Protein AF-A0A2K3D950-F1 (afdb_monomer_lite)

Structure (mmCIF, N/CA/C/O backbone):
data_AF-A0A2K3D950-F1
#
_entry.id   AF-A0A2K3D950-F1
#
loop_
_atom_site.group_PDB
_atom_site.id
_atom_site.type_symbol
_atom_site.label_atom_id
_atom_site.label_alt_id
_atom_site.label_comp_id
_atom_site.label_asym_id
_atom_site.label_entity_id
_atom_site.label_seq_id
_atom_site.pdbx_PDB_ins_code
_atom_site.Cartn_x
_atom_site.Cartn_y
_atom_site.Cartn_z
_atom_site.occupancy
_atom_site.B_iso_or_equiv
_atom_site.auth_seq_id
_atom_site.auth_comp_id
_atom_site.auth_asym_id
_atom_site.auth_atom_id
_atom_site.pdbx_PDB_model_num
ATOM 1 N N . MET A 1 1 ? -8.940 6.712 -30.976 1.00 58.56 1 MET A N 1
ATOM 2 C CA . MET A 1 1 ? -8.098 7.552 -31.846 1.00 58.56 1 MET A CA 1
ATOM 3 C C . MET A 1 1 ? -8.783 8.890 -32.026 1.00 58.56 1 MET A C 1
ATOM 5 O O . MET A 1 1 ? -8.251 9.859 -31.517 1.00 58.56 1 MET A O 1
ATOM 9 N N . ASP A 1 2 ? -10.013 8.919 -32.540 1.00 61.94 2 ASP A N 1
ATOM 10 C CA . ASP A 1 2 ? -10.749 10.163 -32.822 1.00 61.94 2 ASP A CA 1
ATOM 11 C C . ASP A 1 2 ? -10.913 11.102 -31.620 1.00 61.94 2 ASP A C 1
ATOM 13 O O . ASP A 1 2 ? -10.625 12.277 -31.752 1.00 61.94 2 ASP A O 1
ATOM 17 N N . THR A 1 3 ? -11.246 10.621 -30.416 1.00 59.28 3 THR A N 1
ATOM 18 C CA . THR A 1 3 ? -11.361 11.492 -29.221 1.00 59.28 3 THR A CA 1
ATOM 19 C C . THR A 1 3 ? -10.015 12.043 -28.730 1.00 59.28 3 THR A C 1
ATOM 21 O O . THR A 1 3 ? -9.936 13.169 -28.253 1.00 59.28 3 THR A O 1
ATOM 24 N N . PHE A 1 4 ? -8.940 11.260 -28.849 1.00 64.38 4 PHE A N 1
ATOM 25 C CA . PHE A 1 4 ? -7.590 11.685 -28.461 1.00 64.38 4 PHE A CA 1
ATOM 26 C C . PHE A 1 4 ? -6.998 12.644 -29.500 1.00 64.38 4 PHE A C 1
ATOM 28 O O . PHE A 1 4 ? -6.425 13.665 -29.136 1.00 64.38 4 PHE A O 1
ATOM 35 N N . MET A 1 5 ? -7.212 12.353 -30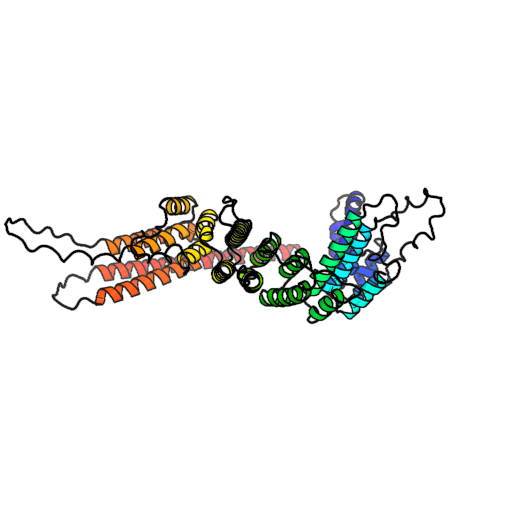.787 1.00 70.25 5 MET A N 1
ATOM 36 C CA . MET A 1 5 ? -6.892 13.247 -31.899 1.00 70.25 5 MET A CA 1
ATOM 37 C C . MET A 1 5 ? -7.690 14.542 -31.792 1.00 70.25 5 MET A C 1
ATOM 39 O O . MET A 1 5 ? -7.103 15.603 -31.912 1.00 70.25 5 MET A O 1
ATOM 43 N N . TYR A 1 6 ? -8.975 14.473 -31.440 1.00 66.25 6 TYR A N 1
ATOM 44 C CA . TYR A 1 6 ? -9.825 15.637 -31.209 1.00 66.25 6 TYR A CA 1
ATOM 45 C C . TYR A 1 6 ? -9.306 16.509 -30.060 1.00 66.25 6 TYR A C 1
ATOM 47 O O . TYR A 1 6 ? -9.201 17.719 -30.224 1.00 66.25 6 TYR A O 1
ATOM 55 N N . LEU A 1 7 ? -8.911 15.918 -28.924 1.00 61.75 7 LEU A N 1
ATOM 56 C CA . LEU A 1 7 ? -8.309 16.658 -27.805 1.00 61.75 7 LEU A CA 1
ATOM 57 C C . LEU A 1 7 ? -6.949 17.274 -28.178 1.00 61.75 7 LEU A C 1
ATOM 59 O O . LEU A 1 7 ? -6.689 18.428 -27.845 1.00 61.75 7 LEU A O 1
ATOM 63 N N . MET A 1 8 ? -6.109 16.548 -28.917 1.00 64.94 8 MET A N 1
ATOM 64 C CA . MET A 1 8 ? -4.832 17.057 -29.437 1.00 64.94 8 MET A CA 1
ATOM 65 C C . MET A 1 8 ? -5.033 18.206 -30.442 1.00 64.94 8 MET A C 1
ATOM 67 O O . MET A 1 8 ? -4.337 19.219 -30.384 1.00 64.94 8 MET A O 1
ATOM 71 N N . GLU A 1 9 ? -6.012 18.080 -31.334 1.00 63.81 9 GLU A N 1
ATOM 72 C CA . GLU A 1 9 ? -6.342 19.045 -32.387 1.00 63.81 9 GLU A CA 1
ATOM 73 C C . GLU A 1 9 ? -7.031 20.300 -31.820 1.00 63.81 9 GLU A C 1
ATOM 75 O O . GLU A 1 9 ? -6.752 21.420 -32.253 1.00 63.81 9 GLU A O 1
ATOM 80 N N . HIS A 1 10 ? -7.846 20.155 -30.769 1.00 57.47 10 HIS A N 1
ATOM 81 C CA . HIS A 1 10 ? -8.509 21.276 -30.093 1.00 57.47 10 HIS A CA 1
ATOM 82 C C . HIS A 1 10 ? -7.577 22.051 -29.156 1.00 57.47 10 HIS A C 1
ATOM 84 O O . HIS A 1 10 ? -7.682 23.276 -29.080 1.00 57.47 10 HIS A O 1
ATOM 90 N N . CYS A 1 11 ? -6.597 21.397 -28.524 1.00 54.28 11 CYS A N 1
ATOM 91 C CA . CYS A 1 11 ? -5.528 22.107 -27.815 1.00 54.28 11 CYS A CA 1
ATOM 92 C C . CYS A 1 11 ? -4.655 22.936 -28.780 1.00 54.28 11 CYS A C 1
ATOM 94 O O . CYS A 1 11 ? -4.234 24.040 -28.429 1.00 54.28 11 CYS A O 1
ATOM 96 N N . CYS A 1 12 ? -4.451 22.462 -30.016 1.00 49.84 12 CYS A N 1
ATOM 97 C CA . CYS A 1 12 ? -3.700 23.179 -31.055 1.00 49.84 12 CYS A CA 1
ATOM 98 C C . CYS A 1 12 ? -4.473 24.348 -31.695 1.00 49.84 12 CYS A C 1
ATOM 100 O O . CYS A 1 12 ? -3.856 25.285 -32.201 1.00 49.84 12 CYS A O 1
ATOM 102 N N . SER A 1 13 ? -5.807 24.328 -31.657 1.00 51.47 13 SER A N 1
ATOM 103 C CA . SER A 1 13 ? -6.658 25.314 -32.344 1.00 51.47 13 SER A CA 1
ATOM 104 C C . SER A 1 13 ? -6.892 26.614 -31.556 1.00 51.47 13 SER A C 1
ATOM 106 O O . SER A 1 13 ? -7.509 27.544 -32.069 1.00 51.47 13 SER A O 1
ATOM 108 N N . SER A 1 14 ? -6.369 26.730 -30.330 1.00 50.69 14 SER A N 1
ATOM 109 C CA . SER A 1 14 ? -6.598 27.882 -29.437 1.00 50.69 14 SER A CA 1
ATOM 110 C C . SER A 1 14 ? -5.775 29.151 -29.757 1.00 50.69 14 SER A C 1
ATOM 112 O O . SER A 1 14 ? -5.752 30.097 -28.973 1.00 50.69 14 SER A O 1
ATOM 114 N N . GLY A 1 15 ? -5.128 29.229 -30.927 1.00 44.72 15 GLY A N 1
ATOM 115 C CA . GLY A 1 15 ? -4.642 30.489 -31.518 1.00 44.72 15 GLY A CA 1
ATOM 116 C C . GLY A 1 15 ? -3.422 31.160 -30.865 1.00 44.72 15 GLY A C 1
ATOM 117 O O . GLY A 1 15 ? -2.927 32.156 -31.393 1.00 44.72 15 GLY A O 1
ATOM 118 N N . ALA A 1 16 ? -2.877 30.630 -29.768 1.00 45.91 16 ALA A N 1
ATOM 119 C CA . ALA A 1 16 ? -1.610 31.096 -29.207 1.00 45.91 16 ALA A CA 1
ATOM 120 C C . ALA A 1 16 ? -0.427 30.442 -29.951 1.00 45.91 16 ALA A C 1
ATOM 122 O O . ALA A 1 16 ? -0.348 29.224 -30.076 1.00 45.91 16 ALA A O 1
ATOM 123 N N . GLY A 1 17 ? 0.488 31.256 -30.484 1.00 43.44 17 GLY A N 1
ATOM 124 C CA . GLY A 1 17 ? 1.532 30.858 -31.438 1.00 43.44 17 GLY A CA 1
ATOM 125 C C . GLY A 1 17 ? 2.252 29.522 -31.167 1.00 43.44 17 GLY A C 1
ATOM 126 O O . GLY A 1 17 ? 2.895 29.322 -30.135 1.00 43.44 17 GLY A O 1
ATOM 127 N N . SER A 1 18 ? 2.236 28.660 -32.190 1.00 52.59 18 SER A N 1
ATOM 128 C CA . SER A 1 18 ? 2.727 27.271 -32.293 1.00 52.59 18 SER A CA 1
ATOM 129 C C . SER A 1 18 ? 4.187 26.979 -31.883 1.00 52.59 18 SER A C 1
ATOM 131 O O . SER A 1 18 ? 4.637 25.850 -32.039 1.00 52.59 18 SER A O 1
ATOM 133 N N . LYS A 1 19 ? 4.968 27.933 -31.368 1.00 48.06 19 LYS A N 1
ATOM 134 C CA . LYS A 1 19 ? 6.305 27.655 -30.795 1.00 48.06 19 LYS A CA 1
ATOM 135 C C . LYS A 1 19 ? 6.357 27.805 -29.274 1.00 48.06 19 LYS A C 1
ATOM 137 O O . LYS A 1 19 ? 7.198 27.175 -28.645 1.00 48.06 19 LYS A O 1
ATOM 142 N N . ALA A 1 20 ? 5.444 28.571 -28.675 1.00 50.56 20 ALA A N 1
ATOM 143 C CA . ALA A 1 20 ? 5.389 28.757 -27.225 1.00 50.56 20 ALA A CA 1
ATOM 144 C C . ALA A 1 20 ? 4.599 27.645 -26.511 1.00 50.56 20 ALA A C 1
ATOM 146 O O . ALA A 1 20 ? 4.910 27.330 -25.365 1.00 50.56 20 ALA A O 1
ATOM 147 N N . CYS A 1 21 ? 3.632 27.010 -27.188 1.00 50.44 21 CYS A N 1
ATOM 148 C CA . CYS A 1 21 ? 2.902 25.866 -26.635 1.00 50.44 21 CYS A CA 1
ATOM 149 C C . CYS A 1 21 ? 3.813 24.639 -26.499 1.00 50.44 21 CYS A C 1
ATOM 151 O O . CYS A 1 21 ? 3.933 24.106 -25.407 1.00 50.44 21 CYS A O 1
ATOM 153 N N . TRP A 1 22 ? 4.562 24.260 -27.539 1.00 49.19 22 TRP A N 1
ATOM 154 C CA . TRP A 1 22 ? 5.401 23.051 -27.492 1.00 49.19 22 TRP A CA 1
ATOM 155 C C . TRP A 1 22 ? 6.628 23.164 -26.572 1.00 49.19 22 TRP A C 1
ATOM 157 O O . TRP A 1 22 ? 7.116 22.153 -26.079 1.00 49.19 22 TRP A O 1
ATOM 167 N N . GLY A 1 23 ? 7.095 24.382 -26.268 1.00 48.69 23 GLY A N 1
ATOM 168 C CA . GLY A 1 23 ? 8.215 24.607 -25.342 1.00 48.69 23 GLY A CA 1
ATOM 169 C C . GLY A 1 23 ? 7.919 24.233 -23.883 1.00 48.69 23 GLY A C 1
ATOM 170 O O . GLY A 1 23 ? 8.854 24.034 -23.115 1.00 48.69 23 GLY A O 1
ATOM 171 N N . ARG A 1 24 ? 6.636 24.105 -23.508 1.00 50.19 24 ARG A N 1
ATOM 172 C CA . ARG A 1 24 ? 6.189 23.597 -22.197 1.00 50.19 24 ARG A CA 1
ATOM 173 C C . ARG A 1 24 ? 5.717 22.132 -22.241 1.00 50.19 24 ARG A C 1
ATOM 175 O O . ARG A 1 24 ? 5.568 21.525 -21.194 1.00 50.19 24 ARG A O 1
ATOM 182 N N . VAL A 1 25 ? 5.555 21.567 -23.442 1.00 52.38 25 VAL A N 1
ATOM 183 C CA . VAL A 1 25 ? 4.972 20.234 -23.716 1.00 52.38 25 VAL A CA 1
ATOM 184 C C . VAL A 1 25 ? 6.035 19.121 -23.729 1.00 52.38 25 VAL A C 1
ATOM 186 O O . VAL A 1 25 ? 5.706 17.938 -23.765 1.00 52.38 25 VAL A O 1
ATOM 189 N N . GLY A 1 26 ? 7.323 19.467 -23.621 1.00 57.12 26 GLY A N 1
ATOM 190 C CA . GLY A 1 26 ? 8.401 18.477 -23.505 1.00 57.12 26 GLY A CA 1
ATOM 191 C C . GLY A 1 26 ? 8.211 17.487 -22.343 1.00 57.12 26 GLY A C 1
ATOM 192 O O . GLY A 1 26 ? 8.592 16.327 -22.476 1.00 57.12 26 GLY A O 1
ATOM 193 N N . GLU A 1 27 ? 7.567 17.906 -21.247 1.00 61.66 27 GLU A N 1
ATOM 194 C CA . GLU A 1 27 ? 7.189 17.019 -20.131 1.00 61.66 27 GLU A CA 1
ATOM 195 C C . GLU A 1 27 ? 5.823 16.331 -20.342 1.00 61.66 27 GLU A C 1
ATOM 197 O O . GLU A 1 27 ? 5.614 15.209 -19.876 1.00 61.66 27 GLU A O 1
ATOM 202 N N . ASP A 1 28 ? 4.917 16.936 -21.115 1.00 73.25 28 ASP A N 1
ATOM 203 C CA . ASP A 1 28 ? 3.543 16.449 -21.311 1.00 73.25 28 ASP A CA 1
ATOM 204 C C . ASP A 1 28 ? 3.463 15.210 -22.225 1.00 73.25 28 ASP A C 1
ATOM 206 O O . ASP A 1 28 ? 2.540 14.397 -22.112 1.00 73.25 28 ASP A O 1
ATOM 210 N N . HIS A 1 29 ? 4.443 15.004 -23.113 1.00 82.56 29 HIS A N 1
ATOM 211 C CA . HIS A 1 29 ? 4.495 13.813 -23.974 1.00 82.56 29 HIS A CA 1
ATOM 212 C C . HIS A 1 29 ? 4.678 12.511 -23.188 1.00 82.56 29 HIS A C 1
ATOM 214 O O . HIS A 1 29 ? 4.088 11.485 -23.543 1.00 82.56 29 HIS A O 1
ATOM 220 N N . LEU A 1 30 ? 5.450 12.558 -22.097 1.00 86.19 30 LEU A N 1
ATOM 221 C CA . LEU A 1 30 ? 5.623 11.417 -21.199 1.00 86.19 30 LEU A CA 1
ATOM 222 C C . LEU A 1 30 ? 4.293 11.060 -20.530 1.00 86.19 30 LEU A C 1
ATOM 224 O O . LEU A 1 30 ? 3.912 9.889 -20.511 1.00 86.19 30 LEU A O 1
ATOM 228 N N . GLY A 1 31 ? 3.543 12.076 -20.090 1.00 90.00 31 GLY A N 1
ATOM 229 C CA . GLY A 1 31 ? 2.202 11.907 -19.533 1.00 90.00 31 GLY A CA 1
ATOM 230 C C . GLY A 1 31 ? 1.220 11.279 -20.526 1.00 90.00 31 GLY A C 1
ATOM 231 O O . GLY A 1 31 ? 0.463 10.384 -20.155 1.00 90.00 31 GLY A O 1
ATOM 232 N N . ALA A 1 32 ? 1.268 11.670 -21.804 1.00 91.38 32 ALA A N 1
ATOM 233 C CA . ALA A 1 32 ? 0.411 11.088 -22.840 1.00 91.38 32 ALA A CA 1
ATOM 234 C C . ALA A 1 32 ? 0.706 9.597 -23.089 1.00 91.38 32 ALA A C 1
ATOM 236 O O . ALA A 1 32 ? -0.226 8.799 -23.229 1.00 91.38 32 ALA A O 1
ATOM 237 N N . LEU A 1 33 ? 1.986 9.201 -23.120 1.00 93.44 33 LEU A N 1
ATOM 238 C CA . LEU A 1 33 ? 2.370 7.795 -23.282 1.00 93.44 33 LEU A CA 1
ATOM 239 C C . LEU A 1 33 ? 1.993 6.960 -22.051 1.00 93.44 33 LEU A C 1
ATOM 241 O O . LEU A 1 33 ? 1.511 5.838 -22.207 1.00 93.44 33 LEU A O 1
ATOM 245 N N . GLU A 1 34 ? 2.175 7.507 -20.847 1.00 94.25 34 GLU A N 1
ATOM 246 C CA . GLU A 1 34 ? 1.743 6.885 -19.592 1.00 94.25 34 GLU A CA 1
ATOM 247 C C . GLU A 1 34 ? 0.226 6.678 -19.551 1.00 94.25 34 GLU A C 1
ATOM 249 O O . GLU A 1 34 ? -0.217 5.560 -19.300 1.00 94.25 34 GLU A O 1
ATOM 254 N N . ALA A 1 35 ? -0.565 7.702 -19.885 1.00 93.56 35 ALA A N 1
ATOM 255 C CA . ALA A 1 35 ? -2.024 7.616 -19.921 1.00 93.56 35 ALA A CA 1
ATOM 256 C C . ALA A 1 35 ? -2.524 6.620 -20.983 1.00 93.56 35 ALA A C 1
ATOM 258 O O . ALA A 1 35 ? -3.438 5.834 -20.735 1.00 93.56 35 ALA A O 1
ATOM 259 N N . ALA A 1 36 ? -1.905 6.592 -22.168 1.00 94.94 36 ALA A N 1
ATOM 260 C CA . ALA A 1 36 ? -2.229 5.593 -23.186 1.00 94.94 36 ALA A CA 1
ATOM 261 C C . ALA A 1 36 ? -1.928 4.166 -22.695 1.00 94.94 36 ALA A C 1
ATOM 263 O O . ALA A 1 36 ? -2.723 3.248 -22.920 1.00 94.94 36 ALA A O 1
ATOM 264 N N . ALA A 1 37 ? -0.805 3.989 -21.994 1.00 96.44 37 ALA A N 1
ATOM 265 C CA . ALA A 1 37 ? -0.401 2.710 -21.429 1.00 96.44 37 ALA A CA 1
ATOM 266 C C . ALA A 1 37 ? -1.303 2.262 -20.270 1.00 96.44 37 ALA A C 1
ATOM 268 O O . ALA A 1 37 ? -1.647 1.085 -20.186 1.00 96.44 37 ALA A O 1
ATOM 269 N N . GLU A 1 38 ? -1.742 3.195 -19.428 1.00 95.62 38 GLU A N 1
ATOM 270 C CA . GLU A 1 38 ? -2.711 2.985 -18.349 1.00 95.62 38 GLU A CA 1
ATOM 271 C C . GLU A 1 38 ? -4.049 2.431 -18.859 1.00 95.62 38 GLU A C 1
ATOM 273 O O . GLU A 1 38 ? -4.620 1.519 -18.262 1.00 95.62 38 GLU A O 1
ATOM 278 N N . VAL A 1 39 ? -4.518 2.919 -20.010 1.00 96.56 39 VAL A N 1
ATOM 279 C CA . VAL A 1 39 ? -5.769 2.464 -20.645 1.00 96.56 39 VAL A CA 1
ATOM 280 C C . VAL A 1 39 ? -5.548 1.235 -21.550 1.00 96.56 39 VAL A C 1
ATOM 282 O O . VAL A 1 39 ? -6.500 0.680 -22.095 1.00 96.56 39 VAL A O 1
ATOM 285 N N . GLY A 1 40 ? -4.306 0.771 -21.720 1.00 96.62 40 GLY A N 1
ATOM 286 C CA . GLY A 1 40 ? -3.993 -0.405 -22.540 1.00 96.62 40 GLY A CA 1
ATOM 287 C C . GLY A 1 40 ? -4.042 -0.146 -24.053 1.00 96.62 40 GLY A C 1
ATOM 288 O O . GLY A 1 40 ? -4.213 -1.077 -24.841 1.00 96.62 40 GLY A O 1
ATOM 289 N N . ARG A 1 41 ? -3.908 1.112 -24.494 1.00 97.19 41 ARG A N 1
ATOM 290 C CA . ARG A 1 41 ? -4.003 1.519 -25.909 1.00 97.19 41 ARG A CA 1
ATOM 291 C C . ARG A 1 41 ? -2.670 1.362 -26.641 1.00 97.19 41 ARG A C 1
ATOM 293 O O . ARG A 1 41 ? -1.972 2.337 -26.914 1.00 97.19 41 ARG A O 1
ATOM 300 N N . GLN A 1 42 ? -2.330 0.122 -26.994 1.00 97.12 42 GLN A N 1
ATOM 301 C CA . GLN A 1 42 ? -1.093 -0.200 -27.719 1.00 97.12 42 GLN A CA 1
ATOM 302 C C . GLN A 1 42 ? -0.936 0.580 -29.036 1.00 97.12 42 GLN A C 1
ATOM 304 O O . GLN A 1 42 ? 0.172 0.988 -29.374 1.00 97.12 42 GLN A O 1
ATOM 309 N N . ASP A 1 43 ? -2.030 0.801 -29.765 1.00 95.94 43 ASP A N 1
ATOM 310 C CA . ASP A 1 43 ? -2.074 1.581 -31.006 1.00 95.94 43 ASP A CA 1
ATOM 311 C C . ASP A 1 43 ? -1.587 3.022 -30.799 1.00 95.94 43 ASP A C 1
ATOM 313 O O . ASP A 1 43 ? -0.747 3.521 -31.550 1.00 95.94 43 ASP A O 1
ATOM 317 N N . VAL A 1 44 ? -2.062 3.663 -29.730 1.00 94.62 44 VAL A N 1
ATOM 318 C CA . VAL A 1 44 ? -1.664 5.023 -29.356 1.00 94.62 44 VAL A CA 1
ATOM 319 C C . VAL A 1 44 ? -0.216 5.039 -28.869 1.00 94.62 44 VAL A C 1
ATOM 321 O O . VAL A 1 44 ? 0.557 5.880 -29.317 1.00 94.62 44 VAL A O 1
ATOM 324 N N . CYS A 1 45 ? 0.200 4.079 -28.034 1.00 95.38 45 CYS A N 1
ATOM 325 C CA . CYS A 1 45 ? 1.599 3.970 -27.605 1.00 95.38 45 CYS A CA 1
ATOM 326 C C . CYS A 1 45 ? 2.563 3.783 -28.789 1.00 95.38 45 CYS A C 1
ATOM 328 O O . CYS A 1 45 ? 3.631 4.389 -28.810 1.00 95.38 45 CYS A O 1
ATOM 330 N N . ALA A 1 46 ? 2.193 2.971 -29.785 1.00 95.19 46 ALA A N 1
ATOM 331 C CA . ALA A 1 46 ? 2.973 2.773 -31.007 1.00 95.19 46 ALA A CA 1
ATOM 332 C C . ALA A 1 46 ? 3.105 4.055 -31.822 1.00 95.19 46 ALA A C 1
ATOM 334 O O . ALA A 1 46 ? 4.208 4.387 -32.258 1.00 95.19 46 ALA A O 1
ATOM 335 N N . TRP A 1 47 ? 2.008 4.794 -31.981 1.00 94.06 47 TRP A N 1
ATOM 336 C CA . TRP A 1 47 ? 2.040 6.086 -32.651 1.00 94.06 47 TRP A CA 1
ATOM 337 C C . TRP A 1 47 ? 2.923 7.091 -31.896 1.00 94.06 47 TRP A C 1
ATOM 339 O O . TRP A 1 47 ? 3.801 7.699 -32.507 1.00 94.06 47 TRP A O 1
ATOM 349 N N . LEU A 1 48 ? 2.766 7.208 -30.573 1.00 93.38 48 LEU A N 1
ATOM 350 C CA . LEU A 1 48 ? 3.549 8.123 -29.735 1.00 93.38 48 LEU A CA 1
ATOM 351 C C . LEU A 1 48 ? 5.048 7.802 -29.782 1.00 93.38 48 LEU A C 1
ATOM 353 O O . LEU A 1 48 ? 5.853 8.700 -30.006 1.00 93.38 48 LEU A O 1
ATOM 357 N N . LEU A 1 49 ? 5.432 6.529 -29.656 1.00 93.38 49 LEU A N 1
ATOM 358 C CA . LEU A 1 49 ? 6.838 6.112 -29.728 1.00 93.38 49 LEU A CA 1
ATOM 359 C C . LEU A 1 49 ? 7.465 6.350 -31.107 1.00 93.38 49 LEU A C 1
ATOM 361 O O . LEU A 1 49 ? 8.669 6.583 -31.195 1.00 93.38 49 LEU A O 1
ATOM 365 N N . ALA A 1 50 ? 6.669 6.306 -32.178 1.00 93.44 50 ALA A N 1
ATOM 366 C CA . ALA A 1 50 ? 7.143 6.601 -33.525 1.00 93.44 50 ALA A CA 1
ATOM 367 C C . ALA A 1 50 ? 7.350 8.107 -33.781 1.00 93.44 50 ALA A C 1
ATOM 369 O O . ALA A 1 50 ? 8.188 8.455 -34.610 1.00 93.44 50 ALA A O 1
ATOM 370 N N . HIS A 1 51 ? 6.616 8.989 -33.089 1.00 90.62 51 HIS A N 1
ATOM 371 C CA . HIS A 1 51 ? 6.566 10.422 -33.419 1.00 90.62 51 HIS A CA 1
ATOM 372 C C . HIS A 1 51 ? 7.142 11.358 -32.343 1.00 90.62 51 HIS A C 1
ATOM 374 O O . HIS A 1 51 ? 7.676 12.405 -32.696 1.00 90.62 51 HIS A O 1
ATOM 380 N N . LEU A 1 52 ? 7.049 11.017 -31.053 1.00 77.69 52 LEU A N 1
ATOM 381 C CA . LEU A 1 52 ? 7.250 11.961 -29.936 1.00 77.69 52 LEU A CA 1
ATOM 382 C C . LEU A 1 52 ? 8.446 11.640 -29.024 1.00 77.69 52 LEU A C 1
ATOM 384 O O . LEU A 1 52 ? 8.552 12.185 -27.932 1.00 77.69 52 LEU A O 1
ATOM 388 N N . TRP A 1 53 ? 9.382 10.844 -29.547 1.00 71.56 53 TRP A N 1
ATOM 389 C CA . TRP A 1 53 ? 10.697 10.520 -28.977 1.00 71.56 53 TRP A CA 1
ATOM 390 C C . TRP A 1 53 ? 10.663 9.612 -27.742 1.00 71.56 53 TRP A C 1
ATOM 392 O O . TRP A 1 53 ? 9.843 9.760 -26.847 1.00 71.56 53 TRP A O 1
ATOM 402 N N . GLY A 1 54 ? 11.646 8.706 -27.699 1.00 83.50 54 GLY A N 1
ATOM 403 C CA . GLY A 1 54 ? 12.111 8.001 -26.506 1.00 83.50 54 GLY A CA 1
ATOM 404 C C . GLY A 1 54 ? 11.139 7.002 -25.878 1.00 83.50 54 GLY A C 1
ATOM 405 O O . GLY A 1 54 ? 10.068 7.333 -25.389 1.00 83.50 54 GLY A O 1
ATOM 406 N N . TRP A 1 55 ? 11.568 5.750 -25.777 1.00 89.12 55 TRP A N 1
ATOM 407 C CA . TRP A 1 55 ? 10.948 4.824 -24.835 1.00 89.12 55 TRP A CA 1
ATOM 408 C C . TRP A 1 55 ? 11.073 5.345 -23.394 1.00 89.12 55 TRP A C 1
ATOM 410 O O . TRP A 1 55 ? 12.132 5.850 -23.016 1.00 89.12 55 TRP A O 1
ATOM 420 N N . HIS A 1 56 ? 10.031 5.167 -22.576 1.00 89.81 56 HIS A N 1
ATOM 421 C CA . HIS A 1 56 ? 10.028 5.602 -21.180 1.00 89.81 56 HIS A CA 1
ATOM 422 C C . HIS A 1 56 ? 9.539 4.507 -20.225 1.00 89.81 56 HIS A C 1
ATOM 424 O O . HIS A 1 56 ? 8.503 3.875 -20.445 1.00 89.81 56 HIS A O 1
ATOM 430 N N . LEU A 1 57 ? 10.262 4.323 -19.117 1.00 91.81 57 LEU A N 1
ATOM 431 C CA . LEU A 1 57 ? 9.993 3.264 -18.142 1.00 91.81 57 LEU A CA 1
ATOM 432 C C . LEU A 1 57 ? 8.641 3.437 -17.436 1.00 91.81 57 LEU A C 1
ATOM 434 O O . LEU A 1 57 ? 7.962 2.449 -17.155 1.00 91.81 57 LEU A O 1
ATOM 438 N N . ARG A 1 58 ? 8.210 4.679 -17.178 1.00 93.38 58 ARG A N 1
ATOM 439 C CA . ARG A 1 58 ? 6.930 4.918 -16.495 1.00 93.38 58 ARG A CA 1
ATOM 440 C C . ARG A 1 58 ? 5.722 4.475 -17.314 1.00 93.38 58 ARG A C 1
ATOM 442 O O . ARG A 1 58 ? 4.739 4.061 -16.714 1.00 93.38 58 ARG A O 1
ATOM 449 N N . ALA A 1 59 ? 5.800 4.476 -18.647 1.00 94.94 59 ALA A N 1
ATOM 450 C CA . ALA A 1 59 ? 4.730 3.936 -19.485 1.00 94.94 59 ALA A CA 1
ATOM 451 C C . ALA A 1 59 ? 4.600 2.415 -19.310 1.00 94.94 59 ALA A C 1
ATOM 453 O O . ALA A 1 59 ? 3.498 1.898 -19.142 1.00 94.94 59 ALA A O 1
ATOM 454 N N . ALA A 1 60 ? 5.730 1.699 -19.251 1.00 96.06 60 ALA A N 1
ATOM 455 C CA . ALA A 1 60 ? 5.736 0.275 -18.919 1.00 96.06 60 ALA A CA 1
ATOM 456 C C . ALA A 1 60 ? 5.174 0.036 -17.506 1.00 96.06 60 ALA A C 1
ATOM 458 O O . ALA A 1 60 ? 4.331 -0.838 -17.319 1.00 96.06 60 ALA A O 1
ATOM 459 N N . ALA A 1 61 ? 5.556 0.864 -16.528 1.00 95.62 61 ALA A N 1
ATOM 460 C CA . ALA A 1 61 ? 4.998 0.804 -15.179 1.00 95.62 61 ALA A CA 1
ATOM 461 C C . ALA A 1 61 ? 3.482 1.098 -15.154 1.00 95.62 61 ALA A C 1
ATOM 463 O O . ALA A 1 61 ? 2.740 0.425 -14.445 1.00 95.62 61 ALA A O 1
ATOM 464 N N . ALA A 1 62 ? 2.988 2.056 -15.940 1.00 95.38 62 ALA A N 1
ATOM 465 C CA . ALA A 1 62 ? 1.563 2.367 -16.039 1.00 95.38 62 ALA A CA 1
ATOM 466 C C . ALA A 1 62 ? 0.763 1.188 -16.614 1.00 95.38 62 ALA A C 1
ATOM 468 O O . ALA A 1 62 ? -0.227 0.781 -16.002 1.00 95.38 62 ALA A O 1
ATOM 469 N N . ALA A 1 63 ? 1.242 0.580 -17.707 1.00 97.19 63 ALA A N 1
ATOM 470 C CA . ALA A 1 63 ? 0.666 -0.647 -18.260 1.00 97.19 63 ALA A CA 1
ATOM 471 C C . ALA A 1 63 ? 0.662 -1.786 -17.228 1.00 97.19 63 ALA A C 1
ATOM 473 O O . ALA A 1 63 ? -0.361 -2.440 -17.025 1.00 97.19 63 ALA A O 1
ATOM 474 N N . ALA A 1 64 ? 1.784 -1.987 -16.529 1.00 96.94 64 ALA A N 1
ATOM 475 C CA . ALA A 1 64 ? 1.930 -3.029 -15.520 1.00 96.94 64 ALA A CA 1
ATOM 476 C C . ALA A 1 64 ? 0.972 -2.847 -14.333 1.00 96.94 64 ALA A C 1
ATOM 478 O O . ALA A 1 64 ? 0.315 -3.808 -13.938 1.00 96.94 64 ALA A O 1
ATOM 479 N N . ARG A 1 65 ? 0.838 -1.620 -13.797 1.00 95.56 65 ARG A N 1
ATOM 480 C CA . ARG A 1 65 ? -0.076 -1.302 -12.679 1.00 95.56 65 ARG A CA 1
ATOM 481 C C . ARG A 1 65 ? -1.530 -1.643 -12.992 1.00 95.56 65 ARG A C 1
ATOM 483 O O . ARG A 1 65 ? -2.265 -2.021 -12.082 1.00 95.56 65 ARG A O 1
ATOM 490 N N . HIS A 1 66 ? -1.920 -1.518 -14.257 1.00 95.50 66 HIS A N 1
ATOM 491 C CA . HIS A 1 66 ? -3.284 -1.745 -14.731 1.00 95.50 66 HIS A CA 1
ATOM 492 C C . HIS A 1 66 ? -3.488 -3.144 -15.326 1.00 95.50 66 HIS A C 1
ATOM 494 O O . HIS A 1 66 ? -4.560 -3.441 -15.843 1.00 95.50 66 HIS A O 1
ATOM 500 N N . GLY A 1 67 ? -2.484 -4.022 -15.216 1.00 95.69 67 GLY A N 1
ATOM 501 C CA . GLY A 1 67 ? -2.576 -5.414 -15.652 1.00 95.69 67 GLY A CA 1
ATOM 502 C C . GLY A 1 67 ? -2.529 -5.611 -17.167 1.00 95.69 67 GLY A C 1
ATOM 503 O O . GLY A 1 67 ? -2.861 -6.693 -17.651 1.00 95.69 67 GLY A O 1
ATOM 504 N N . HIS A 1 68 ? -2.080 -4.614 -17.935 1.00 97.06 68 HIS A N 1
ATOM 505 C CA . HIS A 1 68 ? -1.925 -4.713 -19.391 1.00 97.06 68 HIS A CA 1
ATOM 506 C C . HIS A 1 68 ? -0.633 -5.453 -19.761 1.00 97.06 68 HIS A C 1
ATOM 508 O O . HIS A 1 68 ? 0.271 -4.887 -20.375 1.00 97.06 68 HIS A O 1
ATOM 514 N N . VAL A 1 69 ? -0.529 -6.733 -19.385 1.00 96.12 69 VAL A N 1
ATOM 515 C CA . VAL A 1 69 ? 0.689 -7.561 -19.530 1.00 96.12 69 VAL A CA 1
ATOM 516 C C . VAL A 1 69 ? 1.200 -7.612 -20.975 1.00 96.12 69 VAL A C 1
ATOM 518 O O . VAL A 1 69 ? 2.395 -7.457 -21.220 1.00 96.12 69 VAL A O 1
ATOM 521 N N . GLY A 1 70 ? 0.303 -7.768 -21.955 1.00 96.62 70 GLY A N 1
ATOM 522 C CA . GLY A 1 70 ? 0.684 -7.781 -23.373 1.00 96.62 70 GLY A CA 1
ATOM 523 C C . GLY A 1 70 ? 1.322 -6.463 -23.823 1.00 96.62 70 GLY A C 1
ATOM 524 O O . GLY A 1 70 ? 2.349 -6.469 -24.504 1.00 96.62 70 GLY A O 1
ATOM 525 N N . LEU A 1 71 ? 0.764 -5.332 -23.375 1.00 96.81 71 LEU A N 1
ATOM 526 C CA . LEU A 1 71 ? 1.314 -4.007 -23.654 1.00 96.81 71 LEU A CA 1
ATOM 527 C C . LEU A 1 71 ? 2.635 -3.775 -22.914 1.00 96.81 71 LEU A C 1
ATOM 529 O O . LEU A 1 71 ? 3.568 -3.238 -23.504 1.00 96.81 71 LEU A O 1
ATOM 533 N N . LEU A 1 72 ? 2.746 -4.218 -21.659 1.00 97.06 72 LEU A N 1
ATOM 534 C CA . LEU A 1 72 ? 3.997 -4.199 -20.901 1.00 97.06 72 LEU A CA 1
ATOM 535 C C . LEU A 1 72 ? 5.108 -4.936 -21.661 1.00 97.06 72 LEU A C 1
ATOM 537 O O . LEU A 1 72 ? 6.177 -4.371 -21.875 1.00 97.06 72 LEU A O 1
ATOM 541 N N . HIS A 1 73 ? 4.859 -6.169 -22.110 1.00 96.31 73 HIS A N 1
ATOM 542 C CA . HIS A 1 73 ? 5.844 -6.949 -22.864 1.00 96.31 73 HIS A CA 1
ATOM 543 C C . HIS A 1 73 ? 6.230 -6.258 -24.172 1.00 96.31 73 HIS A C 1
ATOM 545 O O . HIS A 1 73 ? 7.416 -6.153 -24.485 1.00 96.31 73 HIS A O 1
ATOM 551 N N . TRP A 1 74 ? 5.246 -5.738 -24.908 1.00 96.81 74 TRP A N 1
ATOM 552 C CA . TRP A 1 74 ? 5.494 -4.982 -26.132 1.00 96.81 74 TRP A CA 1
ATOM 553 C C . TRP A 1 74 ? 6.340 -3.724 -25.870 1.00 96.81 74 TRP A C 1
ATOM 555 O O . TRP A 1 74 ? 7.287 -3.461 -26.611 1.00 96.81 74 TRP A O 1
ATOM 565 N N . LEU A 1 75 ? 6.068 -2.982 -24.790 1.00 95.75 75 LEU A N 1
ATOM 566 C CA . LEU A 1 75 ? 6.867 -1.825 -24.385 1.00 95.75 75 LEU A CA 1
ATOM 567 C C . LEU A 1 75 ? 8.293 -2.242 -24.012 1.00 95.75 75 LEU A C 1
ATOM 569 O O . LEU A 1 75 ? 9.238 -1.616 -24.479 1.00 95.75 75 LEU A O 1
ATOM 573 N N . LEU A 1 76 ? 8.482 -3.300 -23.220 1.00 93.94 76 LEU A N 1
ATOM 574 C CA . LEU A 1 76 ? 9.814 -3.776 -22.827 1.00 93.94 76 LEU A CA 1
ATOM 575 C C . LEU A 1 76 ? 10.646 -4.250 -24.029 1.00 93.94 76 LEU A C 1
ATOM 577 O O . LEU A 1 76 ? 11.844 -3.994 -24.069 1.00 93.94 76 LEU A O 1
ATOM 581 N N . GLN A 1 77 ? 10.025 -4.857 -25.045 1.00 94.50 77 GLN A N 1
ATOM 582 C CA . GLN A 1 77 ? 10.697 -5.228 -26.302 1.00 94.50 77 GLN A CA 1
ATOM 583 C C . GLN A 1 77 ? 11.145 -4.015 -27.129 1.00 94.50 77 GLN A C 1
ATOM 585 O O . GLN A 1 77 ? 12.085 -4.111 -27.915 1.00 94.50 77 GLN A O 1
ATOM 590 N N . ARG A 1 78 ? 10.463 -2.875 -26.977 1.00 94.69 78 ARG A N 1
ATOM 591 C CA . ARG A 1 78 ? 10.796 -1.605 -27.641 1.00 94.69 78 ARG A CA 1
ATOM 592 C C . ARG A 1 78 ? 11.803 -0.770 -26.855 1.00 94.69 78 ARG A C 1
ATOM 594 O O . ARG A 1 78 ? 12.192 0.295 -27.335 1.00 94.69 78 ARG A O 1
ATOM 601 N N . ARG A 1 79 ? 12.217 -1.225 -25.668 1.00 92.62 79 ARG A N 1
ATOM 602 C CA . ARG A 1 79 ? 13.248 -0.560 -24.876 1.00 92.62 79 ARG A CA 1
ATOM 603 C C . ARG A 1 79 ? 14.535 -0.499 -25.707 1.00 92.62 79 ARG A C 1
ATOM 605 O O . ARG A 1 79 ? 15.024 -1.553 -26.118 1.00 92.62 79 ARG A O 1
ATOM 612 N N . PRO A 1 80 ? 15.096 0.695 -25.968 1.00 88.88 80 PRO A N 1
ATOM 613 C CA . PRO A 1 80 ? 16.393 0.785 -26.613 1.00 88.88 80 PRO A CA 1
ATOM 614 C C . PRO A 1 80 ? 17.410 0.043 -25.737 1.00 88.88 80 PRO A C 1
ATOM 616 O O . PRO A 1 80 ? 17.329 0.156 -24.507 1.00 88.88 80 PRO A O 1
ATOM 619 N N . PRO A 1 81 ? 18.341 -0.730 -26.329 1.00 83.31 81 PRO A N 1
ATOM 620 C CA . PRO A 1 81 ? 19.396 -1.358 -25.552 1.00 83.31 81 PRO A CA 1
ATOM 621 C C . PRO A 1 81 ? 20.082 -0.261 -24.740 1.00 83.31 81 PRO A C 1
ATOM 623 O O . PRO A 1 81 ? 20.467 0.776 -25.284 1.00 83.31 81 PRO A O 1
ATOM 626 N N . GLY A 1 82 ? 20.154 -0.459 -23.421 1.00 75.69 82 GLY A N 1
ATOM 627 C CA . GLY A 1 82 ? 20.890 0.466 -22.570 1.00 75.69 82 GLY A CA 1
ATOM 628 C C . GLY A 1 82 ? 22.323 0.597 -23.094 1.00 75.69 82 GLY A C 1
ATOM 629 O O . GLY A 1 82 ? 22.827 -0.359 -23.696 1.00 75.69 82 GLY A O 1
ATOM 630 N N . PRO A 1 83 ? 22.984 1.752 -22.895 1.00 73.50 83 PRO A N 1
ATOM 631 C CA . PRO A 1 83 ? 24.393 1.864 -23.237 1.00 73.50 83 PRO A CA 1
ATOM 632 C 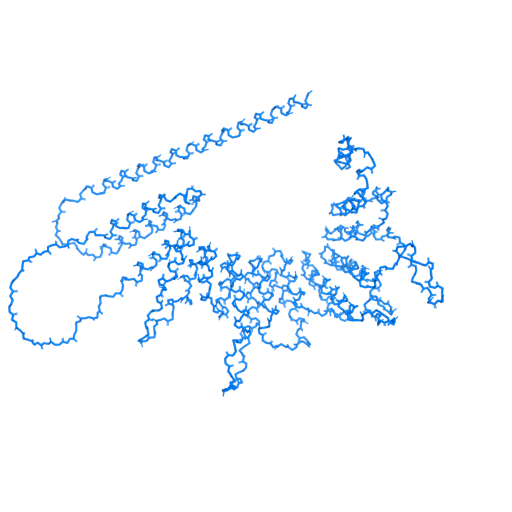C . PRO A 1 83 ? 25.123 0.685 -22.577 1.00 73.50 83 PRO A C 1
ATOM 634 O O . PRO A 1 83 ? 24.841 0.398 -21.403 1.00 73.50 83 PRO A O 1
ATOM 637 N N . PRO A 1 84 ? 25.985 -0.044 -23.313 1.00 68.81 84 PRO A N 1
ATOM 638 C CA . PRO A 1 84 ? 26.730 -1.138 -22.715 1.00 68.81 84 PRO A CA 1
ATOM 639 C C . PRO A 1 84 ? 27.441 -0.599 -21.467 1.00 68.81 84 PRO A C 1
ATOM 641 O O . PRO A 1 84 ? 27.909 0.548 -21.491 1.00 68.81 84 PRO A O 1
ATOM 644 N N . PRO A 1 85 ? 27.489 -1.364 -20.359 1.00 61.62 85 PRO A N 1
ATOM 645 C CA . PRO A 1 85 ? 28.287 -0.958 -19.213 1.00 61.62 85 PRO A CA 1
ATOM 646 C C . PRO A 1 85 ? 29.695 -0.646 -19.733 1.00 61.62 85 PRO A C 1
ATOM 648 O O . PRO A 1 85 ? 30.188 -1.413 -20.567 1.00 61.62 85 PRO A O 1
ATOM 651 N N . PRO A 1 86 ? 30.309 0.485 -19.335 1.00 60.94 86 PRO A N 1
ATOM 652 C CA . PRO A 1 86 ? 31.625 0.856 -19.834 1.00 60.94 86 PRO A CA 1
ATOM 653 C C . PRO A 1 86 ? 32.555 -0.340 -19.633 1.00 60.94 86 PRO A C 1
ATOM 655 O O . PRO A 1 86 ? 32.720 -0.824 -18.511 1.00 60.94 86 PRO A O 1
ATOM 658 N N . ALA A 1 87 ? 33.044 -0.892 -20.745 1.00 56.28 87 ALA A N 1
ATOM 659 C CA . ALA A 1 87 ? 33.833 -2.112 -20.773 1.00 56.28 87 ALA A CA 1
ATOM 660 C C . ALA A 1 87 ? 35.203 -1.814 -20.161 1.00 56.28 87 ALA A C 1
ATOM 662 O O . ALA A 1 87 ? 36.139 -1.510 -20.883 1.00 56.28 87 ALA A O 1
ATOM 663 N N . ALA A 1 88 ? 35.276 -1.867 -18.830 1.00 49.59 88 ALA A N 1
ATOM 664 C CA . ALA A 1 88 ? 36.393 -1.405 -18.017 1.00 49.59 88 ALA A CA 1
ATOM 665 C C . ALA A 1 88 ? 36.711 0.094 -18.200 1.00 49.59 88 ALA A C 1
ATOM 667 O O . ALA A 1 88 ? 36.795 0.637 -19.296 1.00 49.59 88 ALA A O 1
ATOM 668 N N . PHE A 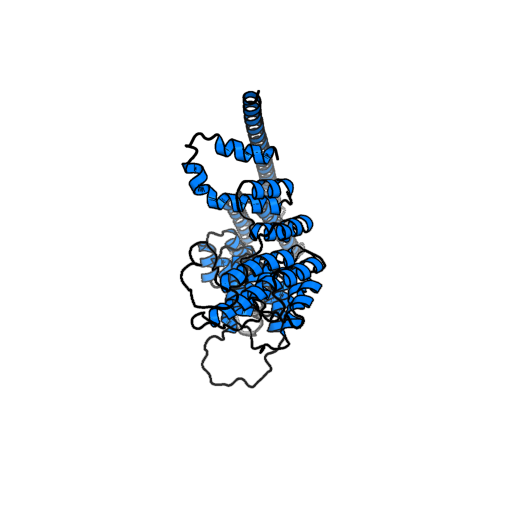1 89 ? 36.894 0.778 -17.075 1.00 48.31 89 PHE A N 1
ATOM 669 C CA . PHE A 1 89 ? 37.591 2.056 -17.019 1.00 48.31 89 PHE A CA 1
ATOM 670 C C . PHE A 1 89 ? 38.973 1.885 -17.674 1.00 48.31 89 PHE A C 1
ATOM 672 O O . PHE A 1 89 ? 39.888 1.349 -17.057 1.00 48.31 89 PHE A O 1
ATOM 679 N N . VAL A 1 90 ? 39.112 2.297 -18.931 1.00 47.62 90 VAL A N 1
ATOM 680 C CA . VAL A 1 90 ? 40.407 2.577 -19.554 1.00 47.62 90 VAL A CA 1
ATOM 681 C C . VAL A 1 90 ? 40.457 4.097 -19.733 1.00 47.62 90 VAL A C 1
ATOM 683 O O . VAL A 1 90 ? 39.948 4.624 -20.713 1.00 47.62 90 VAL A O 1
ATOM 686 N N . ASP A 1 91 ? 40.917 4.765 -18.673 1.00 45.50 91 ASP A N 1
ATOM 687 C CA . ASP A 1 91 ? 41.462 6.129 -18.492 1.00 45.50 91 ASP A CA 1
ATOM 688 C C . ASP A 1 91 ? 41.003 7.381 -19.286 1.00 45.50 91 ASP A C 1
ATOM 690 O O . ASP A 1 91 ? 41.472 8.467 -18.956 1.00 45.50 91 ASP A O 1
ATOM 694 N N . ASP A 1 92 ? 40.043 7.352 -20.213 1.00 42.31 92 ASP A N 1
ATOM 695 C CA . ASP A 1 92 ? 39.649 8.565 -20.966 1.00 42.31 92 ASP A CA 1
ATOM 696 C C . ASP A 1 92 ? 38.307 9.170 -20.498 1.00 42.31 92 ASP A C 1
ATOM 698 O O . ASP A 1 92 ? 37.264 9.108 -21.154 1.00 42.31 92 ASP A O 1
ATOM 702 N N . GLY A 1 93 ? 38.338 9.793 -19.316 1.00 47.12 93 GLY A N 1
ATOM 703 C CA . GLY A 1 93 ? 37.180 10.281 -18.551 1.00 47.12 93 GLY A CA 1
ATOM 704 C C . GLY A 1 93 ? 36.457 11.561 -19.012 1.00 47.12 93 GLY A C 1
ATOM 705 O O . GLY A 1 93 ? 35.830 12.200 -18.172 1.00 47.12 93 GLY A O 1
ATOM 706 N N . ALA A 1 94 ? 36.490 11.977 -20.285 1.00 44.34 94 ALA A N 1
ATOM 707 C CA . ALA A 1 94 ? 35.935 13.293 -20.675 1.00 44.34 94 ALA A CA 1
ATOM 708 C C . ALA A 1 94 ? 34.806 13.294 -21.728 1.00 44.34 94 ALA A C 1
ATOM 710 O O . ALA A 1 94 ? 34.041 14.256 -21.786 1.00 44.34 94 ALA A O 1
ATOM 711 N N . ALA A 1 95 ? 34.636 12.246 -22.543 1.00 43.94 95 ALA A N 1
ATOM 712 C CA . ALA A 1 95 ? 33.703 12.300 -23.684 1.00 43.94 95 ALA A CA 1
ATOM 713 C C . ALA A 1 95 ? 32.299 11.702 -23.426 1.00 43.94 95 ALA A C 1
ATOM 715 O O . ALA A 1 95 ? 31.372 11.966 -24.191 1.00 43.94 95 ALA A O 1
ATOM 716 N N . ALA A 1 96 ? 32.098 10.933 -22.348 1.00 45.09 96 ALA A N 1
ATOM 717 C CA . ALA A 1 96 ? 30.829 10.237 -22.076 1.00 45.09 96 ALA A CA 1
ATOM 718 C C . ALA A 1 96 ? 29.730 11.113 -21.428 1.00 45.09 96 ALA A C 1
ATOM 720 O O . ALA A 1 96 ? 28.558 10.737 -21.425 1.00 45.09 96 ALA A O 1
ATOM 721 N N . ALA A 1 97 ? 30.068 12.305 -20.924 1.00 46.78 97 ALA A N 1
ATOM 722 C CA . ALA A 1 97 ? 29.137 13.154 -20.173 1.00 46.78 97 ALA A CA 1
ATOM 723 C C . ALA A 1 97 ? 28.099 13.904 -21.040 1.00 46.78 97 ALA A C 1
ATOM 725 O O . ALA A 1 97 ? 27.095 14.383 -20.515 1.00 46.78 97 ALA A O 1
ATOM 726 N N . ALA A 1 98 ? 28.303 14.010 -22.358 1.00 42.19 98 ALA A N 1
ATOM 727 C CA . ALA A 1 98 ? 27.523 14.918 -23.209 1.00 42.19 98 ALA A CA 1
ATOM 728 C C . ALA A 1 98 ? 26.186 14.349 -23.733 1.00 42.19 98 ALA A C 1
ATOM 730 O O . ALA A 1 98 ? 25.380 15.102 -24.275 1.00 42.19 98 ALA A O 1
ATOM 731 N N . VAL A 1 99 ? 25.906 13.050 -23.558 1.00 43.47 99 VAL A N 1
ATOM 732 C CA . VAL A 1 99 ? 24.659 12.414 -24.034 1.00 43.47 99 VAL A CA 1
ATOM 733 C C . VAL A 1 99 ? 23.950 11.692 -22.879 1.00 43.47 99 VAL A C 1
ATOM 735 O O . VAL A 1 99 ? 23.818 10.476 -22.871 1.00 43.47 99 VAL A O 1
ATOM 738 N N . GLY A 1 100 ? 23.540 12.436 -21.845 1.00 46.47 100 GLY A N 1
ATOM 739 C CA . GLY A 1 100 ? 22.480 12.042 -20.892 1.00 46.47 100 GLY A CA 1
ATOM 740 C C . GLY A 1 100 ? 22.598 10.699 -20.137 1.00 46.47 100 GLY A C 1
ATOM 741 O O . GLY A 1 100 ? 21.582 10.188 -19.674 1.00 46.47 100 GLY A O 1
ATOM 742 N N . GLY A 1 101 ? 23.786 10.094 -20.015 1.00 51.94 101 GLY A N 1
ATOM 743 C CA . GLY A 1 101 ? 23.918 8.649 -19.750 1.00 51.94 101 GLY A CA 1
ATOM 744 C C . GLY A 1 101 ? 24.304 8.182 -18.339 1.00 51.94 101 GLY A C 1
ATOM 745 O O . GLY A 1 101 ? 24.377 6.972 -18.110 1.00 51.94 101 GLY A O 1
ATOM 746 N N . HIS A 1 102 ? 24.539 9.075 -17.375 1.00 54.53 102 HIS A N 1
ATOM 747 C CA . HIS A 1 102 ? 24.946 8.693 -16.014 1.00 54.53 102 HIS A CA 1
ATOM 748 C C . HIS A 1 102 ? 23.838 8.974 -15.001 1.00 54.53 102 HIS A C 1
ATOM 750 O O . HIS A 1 102 ? 24.006 9.758 -14.071 1.00 54.53 102 HIS A O 1
ATOM 756 N N . THR A 1 103 ? 22.680 8.326 -15.159 1.00 72.50 103 THR A N 1
ATOM 757 C CA . THR A 1 103 ? 21.788 8.179 -14.004 1.00 72.50 103 THR A CA 1
ATOM 758 C C . THR A 1 103 ? 22.576 7.461 -12.919 1.00 72.50 103 THR A C 1
ATOM 760 O O . THR A 1 103 ? 23.069 6.349 -13.139 1.00 72.50 103 THR A O 1
ATOM 763 N N . SER A 1 104 ? 22.748 8.135 -11.780 1.00 84.81 104 SER A N 1
ATOM 764 C CA . SER A 1 104 ? 23.437 7.576 -10.624 1.00 84.81 104 SER A CA 1
ATOM 765 C C . SER A 1 104 ? 22.824 6.222 -10.269 1.00 84.81 104 SER A C 1
ATOM 767 O O . SER A 1 104 ? 21.643 5.957 -10.535 1.00 84.81 104 SER A O 1
ATOM 769 N N . ARG A 1 105 ? 23.614 5.334 -9.667 1.00 85.44 105 ARG A N 1
ATOM 770 C CA . ARG A 1 105 ? 23.123 4.014 -9.260 1.00 85.44 105 ARG A CA 1
ATOM 771 C C . ARG A 1 105 ? 21.819 4.080 -8.435 1.00 85.44 105 ARG A C 1
ATOM 773 O O . ARG A 1 105 ? 20.915 3.294 -8.734 1.00 85.44 105 ARG A O 1
ATOM 780 N N . PRO A 1 106 ? 21.642 5.025 -7.486 1.00 87.62 106 PRO A N 1
ATOM 781 C CA . PRO A 1 106 ? 20.365 5.236 -6.803 1.00 87.62 106 PRO A CA 1
ATOM 782 C C . PRO A 1 106 ? 19.193 5.552 -7.740 1.00 87.62 106 PRO A C 1
ATOM 784 O O . PRO A 1 106 ? 18.117 4.987 -7.566 1.00 87.62 106 PRO A O 1
ATOM 787 N N . ALA A 1 107 ? 19.389 6.393 -8.761 1.00 86.69 107 ALA A N 1
ATOM 788 C CA . ALA A 1 107 ? 18.335 6.736 -9.717 1.00 86.69 107 ALA A CA 1
ATOM 789 C C . ALA A 1 107 ? 17.912 5.525 -10.566 1.00 86.69 107 ALA A C 1
ATOM 791 O O . ALA A 1 107 ? 16.724 5.325 -10.820 1.00 86.69 107 ALA A O 1
ATOM 792 N N . ARG A 1 108 ? 18.865 4.666 -10.958 1.00 86.38 108 ARG A N 1
ATOM 793 C CA . ARG A 1 108 ? 18.560 3.407 -11.664 1.00 86.38 108 ARG A CA 1
ATOM 794 C C . ARG A 1 108 ? 17.793 2.426 -10.783 1.00 86.38 108 ARG A C 1
ATOM 796 O O . ARG A 1 108 ? 16.821 1.836 -11.247 1.00 86.38 108 ARG A O 1
ATOM 803 N N . LEU A 1 109 ? 18.202 2.277 -9.520 1.00 89.00 109 LEU A N 1
ATOM 804 C CA . LEU A 1 109 ? 17.481 1.461 -8.539 1.00 89.00 109 LEU A CA 1
ATOM 805 C C . LEU A 1 109 ? 16.063 1.983 -8.320 1.00 89.00 109 LEU A C 1
ATOM 807 O O . LEU A 1 109 ? 15.128 1.193 -8.307 1.00 89.00 109 LEU A O 1
ATOM 811 N N . GLN A 1 110 ? 15.888 3.298 -8.199 1.00 90.31 110 GLN A N 1
ATOM 812 C CA . GLN A 1 110 ? 14.568 3.899 -8.059 1.00 90.31 110 GLN A CA 1
ATOM 813 C C . GLN A 1 110 ? 13.685 3.589 -9.273 1.00 90.31 110 GLN A C 1
ATOM 815 O O . GLN A 1 110 ? 12.583 3.076 -9.102 1.00 90.31 110 GLN A O 1
ATOM 820 N N . ALA A 1 111 ? 14.184 3.823 -10.488 1.00 89.62 111 ALA A N 1
ATOM 821 C CA . ALA A 1 111 ? 13.442 3.565 -11.717 1.00 89.62 111 ALA A CA 1
ATOM 822 C C . ALA A 1 111 ? 13.048 2.077 -11.842 1.00 89.62 111 ALA A C 1
ATOM 824 O O . ALA A 1 111 ? 11.877 1.752 -12.049 1.00 89.62 111 ALA A O 1
ATOM 825 N N . ALA A 1 112 ? 13.998 1.158 -11.633 1.00 91.75 112 ALA A N 1
ATOM 826 C CA . ALA A 1 112 ? 13.723 -0.280 -11.620 1.00 91.75 112 ALA A CA 1
ATOM 827 C C . ALA A 1 112 ? 12.719 -0.667 -10.518 1.00 91.75 112 ALA A C 1
ATOM 829 O O . ALA A 1 112 ? 11.866 -1.528 -10.729 1.00 91.75 112 ALA A O 1
ATOM 830 N N . GLY A 1 113 ? 12.794 -0.013 -9.356 1.00 92.81 113 GLY A N 1
ATOM 831 C CA . GLY A 1 113 ? 11.867 -0.193 -8.241 1.00 92.81 113 GLY A CA 1
ATOM 832 C C . GLY A 1 113 ? 10.450 0.224 -8.586 1.00 92.81 113 GLY A C 1
ATOM 833 O O . GLY A 1 113 ? 9.521 -0.520 -8.295 1.00 92.81 113 GLY A O 1
ATOM 834 N N . GLU A 1 114 ? 10.281 1.359 -9.262 1.00 93.19 114 GLU A N 1
ATOM 835 C CA . GLU A 1 114 ? 8.978 1.829 -9.738 1.00 93.19 114 GLU A CA 1
ATOM 836 C C . GLU A 1 114 ? 8.350 0.842 -10.734 1.00 93.19 114 GLU A C 1
ATOM 838 O O . GLU A 1 114 ? 7.167 0.512 -10.602 1.00 93.19 114 GLU A O 1
ATOM 843 N N . LEU A 1 115 ? 9.131 0.317 -11.689 1.00 95.06 115 LEU A N 1
ATOM 844 C CA . LEU A 1 115 ? 8.646 -0.708 -12.618 1.00 95.06 115 LEU A CA 1
ATOM 845 C C . LEU A 1 115 ? 8.281 -2.002 -11.883 1.00 95.06 115 LEU A C 1
ATOM 847 O O . LEU A 1 115 ? 7.188 -2.528 -12.072 1.00 95.06 115 LEU A O 1
ATOM 851 N N . LEU A 1 116 ? 9.165 -2.535 -11.041 1.00 96.12 116 LEU A N 1
ATOM 852 C CA . LEU A 1 116 ? 8.913 -3.815 -10.377 1.00 96.12 116 LEU A CA 1
ATOM 853 C C . LEU A 1 116 ? 7.807 -3.731 -9.335 1.00 96.12 116 LEU A C 1
ATOM 855 O O . LEU A 1 116 ? 7.059 -4.691 -9.187 1.00 96.12 116 LEU A O 1
ATOM 859 N N . ALA A 1 117 ? 7.645 -2.592 -8.665 1.00 95.25 117 ALA A N 1
ATOM 860 C CA . ALA A 1 117 ? 6.494 -2.343 -7.812 1.00 95.25 117 ALA A CA 1
ATOM 861 C C . ALA A 1 117 ? 5.201 -2.328 -8.637 1.00 95.25 117 ALA A C 1
ATOM 863 O O . ALA A 1 117 ? 4.219 -2.962 -8.258 1.00 95.25 117 ALA A O 1
ATOM 864 N N . ALA A 1 118 ? 5.208 -1.684 -9.806 1.00 95.69 118 ALA A N 1
ATOM 865 C CA . ALA A 1 118 ? 4.071 -1.696 -10.717 1.00 95.69 118 ALA A CA 1
ATOM 866 C C . ALA A 1 118 ? 3.709 -3.106 -11.216 1.00 95.69 118 ALA A C 1
ATOM 868 O O . ALA A 1 118 ? 2.533 -3.471 -11.214 1.00 95.69 118 ALA A O 1
ATOM 869 N N . VAL A 1 119 ? 4.707 -3.908 -11.596 1.00 96.94 119 VAL A N 1
ATOM 870 C CA . VAL A 1 119 ? 4.523 -5.306 -12.018 1.00 96.94 119 VAL A CA 1
ATOM 871 C C . VAL A 1 119 ? 4.040 -6.163 -10.851 1.00 96.94 119 VAL A C 1
ATOM 873 O O . VAL A 1 119 ? 3.067 -6.896 -10.994 1.00 96.94 119 VAL A O 1
ATOM 876 N N . ALA A 1 120 ? 4.651 -6.036 -9.673 1.00 96.81 120 ALA A N 1
ATOM 877 C CA . ALA A 1 120 ? 4.238 -6.766 -8.478 1.00 96.81 120 ALA A CA 1
ATOM 878 C C . ALA A 1 120 ? 2.784 -6.456 -8.092 1.00 96.81 120 ALA A C 1
ATOM 880 O O . ALA A 1 120 ? 2.033 -7.361 -7.715 1.00 96.81 120 ALA A O 1
ATOM 881 N N . TRP A 1 121 ? 2.382 -5.193 -8.245 1.00 95.62 121 TRP A N 1
ATOM 882 C CA . TRP A 1 121 ? 1.018 -4.744 -8.030 1.00 95.62 121 TRP A CA 1
ATOM 883 C C . TRP A 1 121 ? 0.053 -5.333 -9.063 1.00 95.62 121 TRP A C 1
ATOM 885 O O . TRP A 1 121 ? -0.860 -6.062 -8.684 1.00 95.62 121 TRP A O 1
ATOM 895 N N . GLY A 1 122 ? 0.226 -5.042 -10.352 1.00 95.69 122 GLY A N 1
ATOM 896 C CA . GLY A 1 122 ? -0.823 -5.276 -11.350 1.00 95.69 122 GLY A CA 1
ATOM 897 C C . GLY A 1 122 ? -0.661 -6.514 -12.235 1.00 95.69 122 GLY A C 1
ATOM 898 O O . GLY A 1 122 ? -1.611 -6.870 -12.923 1.00 95.69 122 GLY A O 1
ATOM 899 N N . CYS A 1 123 ? 0.487 -7.194 -12.219 1.00 96.81 123 CYS A N 1
ATOM 900 C CA . CYS A 1 123 ? 0.756 -8.363 -13.069 1.00 96.81 123 CYS A CA 1
ATOM 901 C C . CYS A 1 123 ? 0.910 -9.648 -12.237 1.00 96.81 123 CYS A C 1
ATOM 903 O O . CYS A 1 123 ? 1.264 -9.550 -11.064 1.00 96.81 123 CYS A O 1
ATOM 905 N N . PRO A 1 124 ? 0.668 -10.848 -12.790 1.00 97.75 124 PRO A N 1
ATOM 906 C CA . PRO A 1 124 ? 0.899 -12.107 -12.078 1.00 97.75 124 PRO A CA 1
ATOM 907 C C . PRO A 1 124 ? 2.378 -12.364 -11.715 1.00 97.75 124 PRO A C 1
ATOM 909 O O . PRO A 1 124 ? 3.307 -11.686 -12.161 1.00 97.75 124 PRO A O 1
ATOM 912 N N . LEU A 1 125 ? 2.618 -13.359 -10.854 1.00 97.00 125 LEU A N 1
ATOM 913 C CA . LEU A 1 125 ? 3.957 -13.737 -10.381 1.00 97.00 125 LEU A CA 1
ATOM 914 C C . LEU A 1 125 ? 4.926 -14.128 -11.513 1.00 97.00 125 LEU A C 1
ATOM 916 O O . LEU A 1 125 ? 6.135 -13.936 -11.370 1.00 97.00 125 LEU A O 1
ATOM 920 N N . ALA A 1 126 ? 4.432 -14.694 -12.616 1.00 96.62 126 ALA A N 1
ATOM 921 C CA . ALA A 1 126 ? 5.280 -15.100 -13.737 1.00 96.62 126 ALA A CA 1
ATOM 922 C C . ALA A 1 126 ? 5.961 -13.885 -14.389 1.00 96.62 126 ALA A C 1
ATOM 924 O O . ALA A 1 126 ? 7.176 -13.882 -14.580 1.00 96.62 126 ALA A O 1
ATOM 925 N N . GLU A 1 127 ? 5.194 -12.826 -14.623 1.00 96.75 127 GLU A N 1
ATOM 926 C CA . GLU A 1 127 ? 5.645 -11.552 -15.174 1.00 96.75 127 GLU A CA 1
ATOM 927 C C . GLU A 1 127 ? 6.582 -10.843 -14.200 1.00 96.75 127 GLU A C 1
ATOM 929 O O . GLU A 1 127 ? 7.630 -10.345 -14.605 1.00 96.75 127 GLU A O 1
ATOM 934 N N . LEU A 1 128 ? 6.266 -10.858 -12.898 1.00 97.06 128 LEU A N 1
ATOM 935 C CA . LEU A 1 128 ? 7.165 -10.320 -11.876 1.00 97.06 128 LEU A CA 1
ATOM 936 C C . LEU A 1 128 ? 8.534 -11.010 -11.913 1.00 97.06 128 LEU A C 1
ATOM 938 O O . LEU A 1 128 ? 9.556 -10.327 -11.906 1.00 97.06 128 LEU A O 1
ATOM 942 N N . ARG A 1 129 ? 8.569 -12.345 -12.000 1.00 96.00 129 ARG A N 1
ATOM 943 C CA . ARG A 1 129 ? 9.819 -13.117 -12.117 1.00 96.00 129 ARG A CA 1
ATOM 944 C C . ARG A 1 129 ? 10.583 -12.762 -13.385 1.00 96.00 129 ARG A C 1
ATOM 946 O O . ARG A 1 129 ? 11.785 -12.521 -13.316 1.00 96.00 129 ARG A O 1
ATOM 953 N N . GLN A 1 130 ? 9.885 -12.700 -14.515 1.00 95.19 130 GLN A N 1
ATOM 954 C CA . GLN A 1 130 ? 10.486 -12.369 -15.801 1.00 95.19 130 GLN A CA 1
ATOM 955 C C . GLN A 1 130 ? 11.084 -10.957 -15.799 1.00 95.19 130 GLN A C 1
ATOM 957 O O . GLN A 1 130 ? 12.231 -10.786 -16.205 1.00 95.19 130 GLN A O 1
ATOM 962 N N . CYS A 1 131 ? 10.355 -9.951 -15.305 1.00 93.94 131 CYS A N 1
ATOM 963 C CA . CYS A 1 131 ? 10.860 -8.583 -15.193 1.00 93.94 131 CYS A CA 1
ATOM 964 C C . CYS A 1 131 ? 12.040 -8.492 -14.219 1.00 93.94 131 CYS A C 1
ATOM 966 O O . CYS A 1 131 ? 13.030 -7.834 -14.519 1.00 93.94 131 CYS A O 1
ATOM 968 N N . TYR A 1 132 ? 11.976 -9.179 -13.077 1.00 93.50 132 TYR A N 1
ATOM 969 C CA . TYR A 1 132 ? 13.053 -9.160 -12.083 1.00 93.50 132 TYR A CA 1
ATOM 970 C C . TYR A 1 132 ? 14.361 -9.751 -12.634 1.00 93.50 132 TYR A C 1
ATOM 972 O O . TYR A 1 132 ? 15.438 -9.202 -12.401 1.00 93.50 132 TYR A O 1
ATOM 980 N N . GLN A 1 133 ? 14.262 -10.835 -13.410 1.00 92.25 133 GLN A N 1
ATOM 981 C CA . GLN A 1 133 ? 15.393 -11.437 -14.122 1.00 92.25 133 GLN A CA 1
ATOM 982 C C . GLN A 1 133 ? 15.884 -10.545 -15.271 1.00 92.25 133 GLN A C 1
ATOM 984 O O . GLN A 1 133 ? 17.088 -10.357 -15.432 1.00 92.25 133 GLN A O 1
ATOM 989 N N . GLY A 1 134 ? 14.961 -9.968 -16.047 1.00 89.31 134 GLY A N 1
ATOM 990 C CA . GLY A 1 134 ? 15.265 -9.118 -17.200 1.00 89.31 134 GLY A CA 1
ATOM 991 C C . GLY A 1 134 ? 15.970 -7.807 -16.845 1.00 89.31 134 GLY A C 1
ATOM 992 O O . GLY A 1 134 ? 16.817 -7.352 -17.608 1.00 89.31 134 GLY A O 1
ATOM 993 N N . GLU A 1 135 ? 15.692 -7.231 -15.672 1.00 86.25 135 GLU A N 1
ATOM 994 C CA . GLU A 1 135 ? 16.409 -6.049 -15.164 1.00 86.25 135 GLU A CA 1
ATOM 995 C C . GLU A 1 135 ? 17.803 -6.381 -14.594 1.00 86.25 135 GLU A C 1
ATOM 997 O O . GLU A 1 135 ? 18.482 -5.498 -14.066 1.00 86.25 135 GLU A O 1
ATOM 1002 N N . GLY A 1 136 ? 18.249 -7.643 -14.673 1.00 84.44 136 GLY A N 1
ATOM 1003 C CA . GLY A 1 136 ? 19.568 -8.057 -14.196 1.00 84.44 136 GLY A CA 1
ATOM 1004 C C . GLY A 1 136 ? 19.757 -7.819 -12.698 1.00 84.44 136 GLY A C 1
ATOM 1005 O O . GLY A 1 136 ? 20.862 -7.523 -12.250 1.00 84.44 136 GLY A O 1
ATOM 1006 N N . LEU A 1 137 ? 18.680 -7.882 -11.906 1.00 84.19 137 LEU A N 1
ATOM 1007 C CA . LEU A 1 137 ? 18.773 -7.718 -10.454 1.00 84.19 137 LEU A CA 1
ATOM 1008 C C . LEU A 1 137 ? 19.373 -8.948 -9.771 1.00 84.19 137 LEU A C 1
ATOM 1010 O O . LEU A 1 137 ? 19.996 -8.815 -8.715 1.00 84.19 137 LEU A O 1
ATOM 1014 N N . GLU A 1 138 ? 19.208 -10.122 -10.384 1.00 80.06 138 GLU A N 1
ATOM 1015 C CA . GLU A 1 138 ? 19.831 -11.376 -9.961 1.00 80.06 138 GLU A CA 1
ATOM 1016 C C . GLU A 1 138 ? 21.104 -11.639 -10.776 1.00 80.06 138 GLU A C 1
ATOM 1018 O O . GLU A 1 138 ? 21.097 -11.560 -12.002 1.00 80.06 138 GLU A O 1
ATOM 1023 N N . GLY A 1 139 ? 22.195 -11.980 -10.085 1.00 80.81 139 GLY A N 1
ATOM 1024 C CA . GLY A 1 139 ? 23.441 -12.449 -10.691 1.00 80.81 139 GLY A CA 1
ATOM 1025 C C . GLY A 1 139 ? 24.701 -11.744 -10.168 1.00 80.81 139 GLY A C 1
ATOM 1026 O O . GLY A 1 139 ? 24.601 -10.692 -9.527 1.00 80.81 139 GLY A O 1
ATOM 1027 N N . PRO A 1 140 ? 25.896 -12.301 -10.448 1.00 72.38 140 PRO A N 1
ATOM 1028 C CA . PRO A 1 140 ? 27.174 -11.659 -10.151 1.00 72.38 140 PRO A CA 1
ATOM 1029 C C . PRO A 1 140 ? 27.271 -10.354 -10.948 1.00 72.38 140 PRO A C 1
ATOM 1031 O O . PRO A 1 140 ? 27.455 -10.369 -12.161 1.00 72.38 140 PRO A O 1
ATOM 1034 N N . GLY A 1 141 ? 27.074 -9.222 -10.275 1.00 79.62 141 GLY A N 1
ATOM 1035 C CA . GLY A 1 141 ? 27.006 -7.909 -10.920 1.00 79.62 141 GLY A CA 1
ATOM 1036 C C . GLY A 1 141 ? 25.606 -7.295 -10.997 1.00 79.62 141 GLY A C 1
ATOM 1037 O O . GLY A 1 141 ? 25.474 -6.208 -11.554 1.00 79.62 141 GLY A O 1
ATOM 1038 N N . GLY A 1 142 ? 24.578 -7.920 -10.420 1.00 83.88 142 GLY A N 1
ATOM 1039 C CA . GLY A 1 142 ? 23.250 -7.316 -10.364 1.00 83.88 142 GLY A CA 1
ATOM 1040 C C . GLY A 1 142 ? 23.211 -6.045 -9.511 1.00 83.88 142 GLY A C 1
ATOM 1041 O O . GLY A 1 142 ? 23.970 -5.903 -8.546 1.00 83.88 142 GLY A O 1
ATOM 1042 N N . LEU A 1 143 ? 22.298 -5.117 -9.833 1.00 82.94 143 LEU A N 1
ATOM 1043 C CA . LEU A 1 143 ? 22.187 -3.804 -9.164 1.00 82.94 143 LEU A CA 1
ATOM 1044 C C . LEU A 1 143 ? 22.046 -3.904 -7.632 1.00 82.94 143 LEU A C 1
ATOM 1046 O O . LEU A 1 143 ? 22.428 -2.978 -6.907 1.00 82.94 143 LEU A O 1
ATOM 1050 N N . LEU A 1 144 ? 21.524 -5.028 -7.133 1.00 84.81 144 LEU A N 1
ATOM 1051 C CA . LEU A 1 144 ? 21.345 -5.303 -5.707 1.00 84.81 144 LEU A CA 1
ATOM 1052 C C . LEU A 1 144 ? 22.570 -5.925 -5.021 1.00 84.81 144 LEU A C 1
ATOM 1054 O O . LEU A 1 144 ? 22.655 -5.845 -3.801 1.00 84.81 144 LEU A O 1
ATOM 1058 N N . GLN A 1 145 ? 23.494 -6.542 -5.765 1.00 82.31 145 GLN A N 1
ATOM 1059 C CA . GLN A 1 145 ? 24.617 -7.303 -5.195 1.00 82.31 145 GLN A CA 1
ATOM 1060 C C . GLN A 1 145 ? 25.972 -6.609 -5.329 1.00 82.31 145 GLN A C 1
ATOM 1062 O O . GLN A 1 145 ? 26.900 -6.987 -4.622 1.00 82.31 145 GLN A O 1
ATOM 1067 N N . GLN A 1 146 ? 26.121 -5.609 -6.204 1.00 78.31 146 GLN A N 1
ATOM 1068 C CA . GLN A 1 146 ? 27.417 -4.941 -6.343 1.00 78.31 146 GLN A CA 1
ATOM 1069 C C . GLN A 1 146 ? 27.762 -4.143 -5.067 1.00 78.31 146 GLN A C 1
ATOM 1071 O O . GLN A 1 146 ? 27.013 -3.223 -4.724 1.00 78.31 146 GLN A O 1
ATOM 1076 N N . PRO A 1 147 ? 28.871 -4.423 -4.361 1.00 72.69 147 PRO A N 1
ATOM 1077 C CA . PRO A 1 147 ? 29.402 -3.477 -3.381 1.00 72.69 147 PRO A CA 1
ATOM 1078 C C . PRO A 1 147 ? 29.751 -2.152 -4.084 1.00 72.69 147 PRO A C 1
ATOM 1080 O O . PRO A 1 147 ? 29.886 -2.120 -5.309 1.00 72.69 147 PRO A O 1
ATOM 1083 N N . GLY A 1 148 ? 29.813 -1.041 -3.350 1.00 69.69 148 GLY A N 1
ATOM 1084 C CA . GLY A 1 148 ? 30.205 0.258 -3.902 1.00 69.69 148 GLY A CA 1
ATOM 1085 C C . GLY A 1 148 ? 31.675 0.241 -4.317 1.00 69.69 148 GLY A C 1
ATOM 1086 O O . GLY A 1 148 ? 32.538 0.669 -3.568 1.00 69.69 148 GLY A O 1
ATOM 1087 N N . VAL A 1 149 ? 31.993 -0.310 -5.490 1.00 62.47 149 VAL A N 1
ATOM 1088 C CA . VAL A 1 149 ? 33.361 -0.318 -6.025 1.00 62.47 149 VAL A CA 1
ATOM 1089 C C . VAL A 1 149 ? 33.600 1.023 -6.722 1.00 62.47 149 VAL A C 1
ATOM 1091 O O . VAL A 1 149 ? 33.579 1.117 -7.945 1.00 62.47 149 VAL A O 1
ATOM 1094 N N . GLY A 1 150 ? 33.734 2.090 -5.938 1.00 68.81 150 GLY A N 1
ATOM 1095 C CA . GLY A 1 150 ? 33.965 3.445 -6.433 1.00 68.81 150 GLY A CA 1
ATOM 1096 C C . GLY A 1 150 ? 34.282 4.392 -5.283 1.00 68.81 150 GLY A C 1
ATOM 1097 O O . GLY A 1 150 ? 33.618 4.353 -4.255 1.00 68.81 150 GLY A O 1
ATOM 1098 N N . VAL A 1 151 ? 35.315 5.215 -5.448 1.00 57.19 151 VAL A N 1
ATOM 1099 C CA . VAL A 1 151 ? 35.994 5.928 -4.350 1.00 57.19 151 VAL A CA 1
ATOM 1100 C C . VAL A 1 151 ? 35.182 7.114 -3.788 1.00 57.19 151 VAL A C 1
ATOM 1102 O O . VAL A 1 151 ? 35.556 7.645 -2.752 1.00 57.19 151 VAL A O 1
ATOM 1105 N N . ASP A 1 152 ? 34.032 7.470 -4.379 1.00 71.88 152 ASP A N 1
ATOM 1106 C CA . ASP A 1 152 ? 33.255 8.664 -3.986 1.00 71.88 152 ASP A CA 1
ATOM 1107 C C . ASP A 1 152 ? 31.722 8.472 -3.908 1.00 71.88 152 ASP A C 1
ATOM 1109 O O . ASP A 1 152 ? 31.003 9.422 -3.588 1.00 71.88 152 ASP A O 1
ATOM 1113 N N . GLU A 1 153 ? 31.169 7.283 -4.196 1.00 73.19 153 GLU A N 1
ATOM 1114 C CA . GLU A 1 153 ? 29.722 7.073 -4.011 1.00 73.19 153 GLU A CA 1
ATOM 1115 C C . GLU A 1 153 ? 29.414 6.807 -2.533 1.00 73.19 153 GLU A C 1
ATOM 1117 O O . GLU A 1 153 ? 29.964 5.893 -1.923 1.00 73.19 153 GLU A O 1
ATOM 1122 N N . ASP A 1 154 ? 28.492 7.586 -1.963 1.00 87.19 154 ASP A N 1
ATOM 1123 C CA . ASP A 1 154 ? 28.008 7.391 -0.597 1.00 87.19 154 ASP A CA 1
ATOM 1124 C C . ASP A 1 154 ? 27.348 6.004 -0.458 1.00 87.19 154 ASP A C 1
ATOM 1126 O O . ASP A 1 154 ? 26.180 5.789 -0.805 1.00 87.19 154 ASP A O 1
ATOM 1130 N N . GLU A 1 155 ? 28.107 5.032 0.054 1.00 86.44 155 GLU A N 1
ATOM 1131 C CA . GLU A 1 155 ? 27.641 3.666 0.295 1.00 86.44 155 GLU A CA 1
ATOM 1132 C C . GLU A 1 155 ? 26.394 3.620 1.187 1.00 86.44 155 GLU A C 1
ATOM 1134 O O . GLU A 1 155 ? 25.597 2.679 1.092 1.00 86.44 155 GLU A O 1
ATOM 1139 N N . ALA A 1 156 ? 26.205 4.602 2.077 1.00 87.31 156 ALA A N 1
ATOM 1140 C CA . ALA A 1 156 ? 25.000 4.692 2.891 1.00 87.31 156 ALA A CA 1
ATOM 1141 C C . ALA A 1 156 ? 23.791 5.079 2.029 1.00 87.31 156 ALA A C 1
ATOM 1143 O O . ALA A 1 156 ? 22.731 4.462 2.163 1.00 87.31 156 ALA A O 1
ATOM 1144 N N . ALA A 1 157 ? 23.953 6.012 1.086 1.00 87.94 157 ALA A N 1
ATOM 1145 C CA . ALA A 1 157 ? 22.909 6.373 0.128 1.00 87.94 157 ALA A CA 1
ATOM 1146 C C . ALA A 1 157 ? 22.542 5.202 -0.800 1.00 87.94 157 ALA A C 1
ATOM 1148 O O . ALA A 1 157 ? 21.356 4.952 -1.035 1.00 87.94 157 ALA A O 1
ATOM 1149 N N . VAL A 1 158 ? 23.529 4.435 -1.281 1.00 87.00 158 VAL A N 1
ATOM 1150 C CA . VAL A 1 158 ? 23.280 3.239 -2.108 1.00 87.00 158 VAL A CA 1
ATOM 1151 C C . VAL A 1 158 ? 22.531 2.169 -1.311 1.00 87.00 158 VAL A C 1
ATOM 1153 O O . VAL A 1 158 ? 21.518 1.655 -1.793 1.00 87.00 158 VAL A O 1
ATOM 1156 N N . ARG A 1 159 ? 22.957 1.872 -0.075 1.00 88.00 159 ARG A N 1
ATOM 1157 C CA . ARG A 1 159 ? 22.250 0.931 0.813 1.00 88.00 159 ARG A CA 1
ATOM 1158 C C . ARG A 1 159 ? 20.825 1.392 1.119 1.00 88.00 159 ARG A C 1
ATOM 1160 O O . ARG A 1 159 ? 19.896 0.591 1.040 1.00 88.00 159 ARG A O 1
ATOM 1167 N N . ALA A 1 160 ? 20.625 2.679 1.399 1.00 88.19 160 ALA A N 1
ATOM 1168 C CA . ALA A 1 160 ? 19.299 3.246 1.627 1.00 88.19 160 ALA A CA 1
ATOM 1169 C C . ALA A 1 160 ? 18.402 3.135 0.381 1.00 88.19 160 ALA A C 1
ATOM 1171 O O . ALA A 1 160 ? 17.227 2.786 0.498 1.00 88.19 160 ALA A O 1
ATOM 1172 N N . ALA A 1 161 ? 18.942 3.374 -0.819 1.00 88.88 161 ALA A N 1
ATOM 1173 C CA . ALA A 1 161 ? 18.212 3.212 -2.075 1.00 88.88 161 ALA A CA 1
ATOM 1174 C C . ALA A 1 161 ? 17.840 1.744 -2.342 1.00 88.88 161 ALA A C 1
ATOM 1176 O O . ALA A 1 161 ? 16.705 1.462 -2.727 1.00 88.88 161 ALA A O 1
ATOM 1177 N N . GLN A 1 162 ? 18.752 0.801 -2.083 1.00 90.25 162 GLN A N 1
ATOM 1178 C CA . GLN A 1 162 ? 18.473 -0.636 -2.172 1.00 90.25 162 GLN A CA 1
ATOM 1179 C C . GLN A 1 162 ? 17.386 -1.066 -1.183 1.00 90.25 162 GLN A C 1
ATOM 1181 O O . GLN A 1 162 ? 16.494 -1.828 -1.551 1.00 90.25 162 GLN A O 1
ATOM 1186 N N . GLN A 1 163 ? 17.425 -0.559 0.050 1.00 89.50 163 GLN A N 1
ATOM 1187 C CA . GLN A 1 163 ? 16.408 -0.866 1.050 1.00 89.50 163 GLN A CA 1
ATOM 1188 C C . GLN A 1 163 ? 15.034 -0.328 0.632 1.00 89.50 163 GLN A C 1
ATOM 1190 O O . GLN A 1 163 ? 14.065 -1.080 0.601 1.00 89.50 163 GLN A O 1
ATOM 1195 N N . ARG A 1 164 ? 14.954 0.938 0.199 1.00 89.62 164 ARG A N 1
ATOM 1196 C CA . ARG A 1 164 ? 13.710 1.535 -0.323 1.00 89.62 164 ARG A CA 1
ATOM 1197 C C . ARG A 1 164 ? 13.167 0.782 -1.530 1.00 89.62 164 ARG A C 1
ATOM 1199 O O . ARG A 1 164 ? 11.962 0.564 -1.619 1.00 89.62 164 ARG A O 1
ATOM 1206 N N . PHE A 1 165 ? 14.042 0.370 -2.447 1.00 91.88 165 PHE A N 1
ATOM 1207 C CA . PHE A 1 165 ? 13.675 -0.488 -3.570 1.00 91.88 165 PHE A CA 1
ATOM 1208 C C . PHE A 1 165 ? 13.014 -1.778 -3.066 1.00 91.88 165 PHE A C 1
ATOM 1210 O O . PHE A 1 165 ? 11.916 -2.123 -3.504 1.00 91.88 165 PHE A O 1
ATOM 1217 N N . ARG A 1 166 ? 13.654 -2.468 -2.112 1.00 91.62 166 ARG A N 1
ATOM 1218 C CA . ARG A 1 166 ? 13.162 -3.745 -1.583 1.00 91.62 166 ARG A CA 1
ATOM 1219 C C . ARG A 1 166 ? 11.806 -3.595 -0.902 1.00 91.62 166 ARG A C 1
ATOM 1221 O O . ARG A 1 166 ? 10.916 -4.394 -1.199 1.00 91.62 166 ARG A O 1
ATOM 1228 N N . ASP A 1 167 ? 11.662 -2.565 -0.076 1.00 89.50 167 ASP A N 1
ATOM 1229 C CA . ASP A 1 167 ? 10.435 -2.230 0.650 1.00 89.50 167 ASP A CA 1
ATOM 1230 C C . ASP A 1 167 ? 9.292 -1.906 -0.309 1.00 89.50 167 ASP A C 1
ATOM 1232 O O . ASP A 1 167 ? 8.187 -2.423 -0.165 1.00 89.50 167 ASP A O 1
ATOM 1236 N N . THR A 1 168 ? 9.564 -1.095 -1.336 1.00 90.44 168 THR A N 1
ATOM 1237 C CA . THR A 1 168 ? 8.551 -0.660 -2.308 1.00 90.44 168 THR A CA 1
ATOM 1238 C C . THR A 1 168 ? 8.015 -1.843 -3.113 1.00 90.44 168 THR A C 1
ATOM 1240 O O . THR A 1 168 ? 6.802 -1.988 -3.270 1.00 90.44 168 THR A O 1
ATOM 1243 N N . VAL A 1 169 ? 8.898 -2.727 -3.591 1.00 94.38 169 VAL A N 1
ATOM 1244 C CA . VAL A 1 169 ? 8.493 -3.907 -4.373 1.00 94.38 169 VAL A CA 1
ATOM 1245 C C . VAL A 1 169 ? 7.732 -4.910 -3.501 1.00 94.38 169 VAL A C 1
ATOM 1247 O O . VAL A 1 169 ? 6.700 -5.429 -3.930 1.00 94.38 169 VAL A O 1
ATOM 1250 N N . LEU A 1 170 ? 8.190 -5.158 -2.267 1.00 94.62 170 LEU A N 1
ATOM 1251 C CA . LEU A 1 170 ? 7.512 -6.068 -1.341 1.00 94.62 170 LEU A CA 1
ATOM 1252 C C . LEU A 1 170 ? 6.146 -5.525 -0.904 1.00 94.62 170 LEU A C 1
ATOM 1254 O O . LEU A 1 170 ? 5.169 -6.275 -0.894 1.00 94.62 170 LEU A O 1
ATOM 1258 N N . ALA A 1 171 ? 6.054 -4.229 -0.606 1.00 91.69 171 ALA A N 1
ATOM 1259 C CA . ALA A 1 171 ? 4.793 -3.584 -0.268 1.00 91.69 171 ALA A CA 1
ATOM 1260 C C . ALA A 1 171 ? 3.795 -3.675 -1.425 1.00 91.69 171 ALA A C 1
ATOM 1262 O O . ALA A 1 171 ? 2.647 -4.059 -1.218 1.00 91.69 171 ALA A O 1
ATOM 1263 N N . ALA A 1 172 ? 4.236 -3.398 -2.655 1.00 93.94 172 ALA A N 1
ATOM 1264 C CA . ALA A 1 172 ? 3.389 -3.500 -3.835 1.00 93.94 172 ALA A CA 1
ATOM 1265 C C . ALA A 1 172 ? 2.935 -4.944 -4.115 1.00 93.94 172 ALA A C 1
ATOM 1267 O O . ALA A 1 172 ? 1.769 -5.166 -4.437 1.00 93.94 172 ALA A O 1
ATOM 1268 N N . ALA A 1 173 ? 3.816 -5.933 -3.930 1.00 95.94 173 ALA A N 1
ATOM 1269 C CA . ALA A 1 173 ? 3.473 -7.351 -4.035 1.00 95.94 173 ALA A CA 1
ATOM 1270 C C . ALA A 1 173 ? 2.411 -7.761 -3.012 1.00 95.94 173 ALA A C 1
ATOM 1272 O O . ALA A 1 173 ? 1.392 -8.344 -3.378 1.00 95.94 173 ALA A O 1
ATOM 1273 N N . ALA A 1 174 ? 2.636 -7.436 -1.737 1.00 94.00 174 ALA A N 1
ATOM 1274 C CA . ALA A 1 174 ? 1.718 -7.765 -0.655 1.00 94.00 174 ALA A CA 1
ATOM 1275 C C . ALA A 1 174 ? 0.388 -7.018 -0.784 1.00 94.00 174 ALA A C 1
ATOM 1277 O O . ALA A 1 174 ? -0.654 -7.526 -0.375 1.00 94.00 174 ALA A O 1
ATOM 1278 N N . ALA A 1 175 ? 0.409 -5.831 -1.385 1.00 92.00 175 ALA A N 1
ATOM 1279 C CA . ALA A 1 175 ? -0.782 -5.035 -1.570 1.00 92.00 175 ALA A CA 1
ATOM 1280 C C . ALA A 1 175 ? -1.517 -5.293 -2.904 1.00 92.00 175 ALA A C 1
ATOM 1282 O O . ALA A 1 175 ? -2.654 -4.837 -3.063 1.00 92.00 175 ALA A O 1
ATOM 1283 N N . SER A 1 176 ? -0.928 -6.081 -3.809 1.00 94.75 176 SER A N 1
ATOM 1284 C CA . SER A 1 176 ? -1.482 -6.435 -5.119 1.00 94.75 176 SER A CA 1
ATOM 1285 C C . SER A 1 176 ? -2.961 -6.841 -5.040 1.00 94.75 176 SER A C 1
ATOM 1287 O O . SER A 1 176 ? -3.337 -7.627 -4.169 1.00 94.75 176 SER A O 1
ATOM 1289 N N . PRO A 1 177 ? -3.837 -6.340 -5.927 1.00 92.69 177 PRO A N 1
ATOM 1290 C CA . PRO A 1 177 ? -5.240 -6.747 -5.972 1.00 92.69 177 PRO A CA 1
ATOM 1291 C C . PRO A 1 177 ? -5.462 -8.149 -6.554 1.00 92.69 177 PRO A C 1
ATOM 1293 O O . PRO A 1 177 ? -6.593 -8.630 -6.539 1.00 92.69 177 PRO A O 1
ATOM 1296 N N . LEU A 1 178 ? -4.424 -8.784 -7.100 1.00 94.12 178 LEU A N 1
ATOM 1297 C CA . LEU A 1 178 ? -4.516 -10.111 -7.696 1.00 94.12 178 LEU A CA 1
ATOM 1298 C C . LEU A 1 178 ? -4.522 -11.205 -6.613 1.00 94.12 178 LEU A C 1
ATOM 1300 O O . LEU A 1 178 ? -3.899 -11.038 -5.562 1.00 94.12 178 LEU A O 1
ATOM 1304 N N . PRO A 1 179 ? -5.189 -12.350 -6.855 1.00 95.38 179 PRO A N 1
ATOM 1305 C CA . PRO A 1 179 ? -5.288 -13.432 -5.871 1.00 95.38 179 PRO A CA 1
ATOM 1306 C C . PRO A 1 179 ? -3.936 -14.091 -5.543 1.00 95.38 179 PRO A C 1
ATOM 1308 O O . PRO A 1 179 ? -3.801 -14.735 -4.507 1.00 95.38 179 PRO A O 1
ATOM 1311 N N . ASP A 1 180 ? -2.917 -13.914 -6.387 1.00 96.44 180 ASP A N 1
ATOM 1312 C CA . ASP A 1 180 ? -1.571 -14.467 -6.210 1.00 96.44 180 ASP A CA 1
ATOM 1313 C C . ASP A 1 180 ? -0.625 -13.572 -5.380 1.00 96.44 180 ASP A C 1
ATOM 1315 O O . ASP A 1 180 ? 0.564 -13.885 -5.262 1.00 96.44 180 ASP A O 1
ATOM 1319 N N . TRP A 1 181 ? -1.127 -12.487 -4.769 1.00 96.12 181 TRP A N 1
ATOM 1320 C CA . TRP A 1 181 ? -0.338 -11.545 -3.954 1.00 96.12 181 TRP A CA 1
ATOM 1321 C C . TRP A 1 181 ? 0.552 -12.252 -2.917 1.00 96.12 181 TRP A C 1
ATOM 1323 O O . TRP A 1 181 ? 1.719 -11.900 -2.731 1.00 96.12 181 TRP A O 1
ATOM 1333 N N . ARG A 1 182 ? 0.031 -13.311 -2.283 1.00 96.50 182 ARG A N 1
ATOM 1334 C CA . ARG A 1 182 ? 0.744 -14.091 -1.264 1.00 96.50 182 ARG A CA 1
ATOM 1335 C C . ARG A 1 182 ? 1.929 -14.848 -1.852 1.00 96.50 182 ARG A C 1
ATOM 1337 O O . ARG A 1 182 ? 3.002 -14.862 -1.255 1.00 96.50 182 ARG A O 1
ATOM 1344 N N . ALA A 1 183 ? 1.756 -15.429 -3.039 1.00 96.81 183 ALA A N 1
ATOM 1345 C CA . ALA A 1 183 ? 2.823 -16.127 -3.746 1.00 96.81 183 ALA A CA 1
ATOM 1346 C C . ALA A 1 183 ? 3.934 -15.154 -4.175 1.00 96.81 183 ALA A C 1
ATOM 1348 O O . ALA A 1 183 ? 5.113 -15.500 -4.092 1.00 96.81 183 ALA A O 1
ATOM 1349 N N . LYS A 1 184 ? 3.583 -13.917 -4.559 1.00 97.00 184 LYS A N 1
ATOM 1350 C CA . LYS A 1 184 ? 4.557 -12.852 -4.854 1.00 97.00 184 LYS A CA 1
ATOM 1351 C C . LYS A 1 184 ? 5.351 -12.435 -3.628 1.00 97.00 184 LYS A C 1
ATOM 1353 O O . LYS A 1 184 ? 6.579 -12.432 -3.679 1.00 97.00 184 LYS A O 1
ATOM 1358 N N . ALA A 1 185 ? 4.666 -12.127 -2.529 1.00 96.00 185 ALA A N 1
ATOM 1359 C CA . ALA A 1 185 ? 5.321 -11.742 -1.286 1.00 96.00 185 ALA A CA 1
ATOM 1360 C C . ALA A 1 185 ? 6.232 -12.871 -0.775 1.00 96.00 185 ALA A C 1
ATOM 1362 O O . ALA A 1 185 ? 7.401 -12.633 -0.490 1.00 96.00 185 ALA A O 1
ATOM 1363 N N . GLN A 1 186 ? 5.748 -14.118 -0.767 1.00 95.88 186 GLN A N 1
ATOM 1364 C CA . GLN A 1 186 ? 6.554 -15.283 -0.393 1.00 95.88 186 GLN A CA 1
ATOM 1365 C C . GLN A 1 186 ? 7.787 -15.450 -1.291 1.00 95.88 186 GLN A C 1
ATOM 1367 O O . GLN A 1 186 ? 8.877 -15.736 -0.801 1.00 95.88 186 GLN A O 1
ATOM 1372 N N . TRP A 1 187 ? 7.641 -15.258 -2.604 1.00 95.62 187 TRP A N 1
ATOM 1373 C CA . TRP A 1 187 ? 8.757 -15.360 -3.540 1.00 95.62 187 TRP A CA 1
ATOM 1374 C C . TRP A 1 187 ? 9.822 -14.272 -3.315 1.00 95.62 187 TRP A C 1
ATOM 1376 O O . TRP A 1 187 ? 11.013 -14.584 -3.385 1.00 95.62 187 TRP A O 1
ATOM 1386 N N . LEU A 1 188 ? 9.422 -13.034 -3.004 1.00 94.88 188 LEU A N 1
ATOM 1387 C CA . LEU A 1 188 ? 10.335 -11.924 -2.677 1.00 94.88 188 LEU A CA 1
ATOM 1388 C C . LEU A 1 188 ? 11.033 -12.097 -1.317 1.00 94.88 188 LEU A C 1
ATOM 1390 O O . LEU A 1 188 ? 12.183 -11.687 -1.159 1.00 94.88 188 LEU A O 1
ATOM 1394 N N . LEU A 1 189 ? 10.354 -12.720 -0.352 1.00 93.50 189 LEU A N 1
ATOM 1395 C CA . LEU A 1 189 ? 10.905 -13.034 0.970 1.00 93.50 189 LEU A CA 1
ATOM 1396 C C . LEU A 1 189 ? 11.888 -14.212 0.931 1.00 93.50 189 LEU A C 1
ATOM 1398 O O . LEU A 1 189 ? 12.804 -14.278 1.745 1.00 93.50 189 LEU A O 1
ATOM 1402 N N . ALA A 1 190 ? 11.717 -15.142 -0.011 1.00 92.69 190 ALA A N 1
ATOM 1403 C CA . ALA A 1 190 ? 12.573 -16.315 -0.122 1.00 92.69 190 ALA A CA 1
ATOM 1404 C C . ALA A 1 190 ? 14.024 -15.957 -0.529 1.00 92.69 190 ALA A C 1
ATOM 1406 O O . ALA A 1 190 ? 14.234 -15.084 -1.383 1.00 92.69 190 ALA A O 1
ATOM 1407 N N . PRO A 1 191 ? 15.037 -16.674 -0.001 1.00 89.25 191 PRO A N 1
ATOM 1408 C CA . PRO A 1 191 ? 16.413 -16.571 -0.478 1.00 89.25 191 PRO A CA 1
ATOM 1409 C C . PRO A 1 191 ? 16.536 -16.840 -1.989 1.00 89.25 191 PRO A C 1
ATOM 1411 O O . PRO A 1 191 ? 15.761 -17.628 -2.542 1.00 89.25 191 PRO A O 1
ATOM 1414 N N . PRO A 1 192 ? 17.493 -16.197 -2.686 1.00 86.81 192 PRO A N 1
ATOM 1415 C CA . PRO A 1 192 ? 18.517 -15.273 -2.176 1.00 86.81 192 PRO A CA 1
ATOM 1416 C C . PRO A 1 192 ? 18.053 -13.807 -2.075 1.00 86.81 192 PRO A C 1
ATOM 1418 O O . PRO A 1 192 ? 18.846 -12.941 -1.715 1.00 86.81 192 PRO A O 1
ATOM 1421 N N . ARG A 1 193 ? 16.798 -13.506 -2.435 1.00 87.38 193 ARG A N 1
ATOM 1422 C CA . ARG A 1 193 ? 16.299 -12.126 -2.541 1.00 87.38 193 ARG A CA 1
ATOM 1423 C C . ARG A 1 193 ? 16.146 -11.470 -1.169 1.00 87.38 193 ARG A C 1
ATOM 1425 O O . ARG A 1 193 ? 16.495 -10.299 -1.040 1.00 87.38 193 ARG A O 1
ATOM 1432 N N . CYS A 1 194 ? 15.666 -12.234 -0.178 1.00 82.50 194 CYS A N 1
ATOM 1433 C CA . CYS A 1 194 ? 15.586 -11.869 1.243 1.00 82.50 194 CYS A CA 1
ATOM 1434 C C . CYS A 1 194 ? 15.193 -10.400 1.464 1.00 82.50 194 CYS A C 1
ATOM 1436 O O . CYS A 1 194 ? 15.902 -9.670 2.156 1.00 82.50 194 CYS A O 1
ATOM 1438 N N . HIS A 1 195 ? 14.112 -9.931 0.827 1.00 79.19 195 HIS A N 1
ATOM 1439 C CA . HIS A 1 195 ? 13.626 -8.572 1.063 1.00 79.19 195 HIS A CA 1
ATOM 1440 C C . HIS A 1 195 ? 13.209 -8.483 2.536 1.00 79.19 195 HIS A C 1
ATOM 1442 O O . HIS A 1 195 ? 12.241 -9.151 2.901 1.00 79.19 195 HIS A O 1
ATOM 1448 N N . PRO A 1 196 ? 13.919 -7.736 3.400 1.00 83.25 196 PRO A N 1
ATOM 1449 C CA . PRO A 1 196 ? 13.541 -7.692 4.800 1.00 83.25 196 PRO A CA 1
ATOM 1450 C C . PRO A 1 196 ? 12.195 -6.979 4.891 1.00 83.25 196 PRO A C 1
ATOM 1452 O O . PRO A 1 196 ? 11.951 -5.991 4.195 1.00 83.25 196 PRO A O 1
ATOM 1455 N N . VAL A 1 197 ? 11.301 -7.497 5.726 1.00 84.81 197 VAL A N 1
ATOM 1456 C CA . VAL A 1 197 ? 10.070 -6.775 6.022 1.00 84.81 197 VAL A CA 1
ATOM 1457 C C . VAL A 1 197 ? 10.467 -5.598 6.911 1.00 84.81 197 VAL A C 1
ATOM 1459 O O . VAL A 1 197 ? 11.124 -5.793 7.930 1.00 84.81 197 VAL A O 1
ATOM 1462 N N . THR A 1 198 ? 10.113 -4.381 6.500 1.00 87.31 198 THR A N 1
ATOM 1463 C CA . THR A 1 198 ? 10.311 -3.149 7.281 1.00 87.31 198 THR A CA 1
ATOM 1464 C C . THR A 1 198 ? 8.972 -2.534 7.666 1.00 87.31 198 THR A C 1
ATOM 1466 O O . THR A 1 198 ? 7.931 -2.845 7.082 1.00 87.31 198 THR A O 1
ATOM 1469 N N . TRP A 1 199 ? 8.953 -1.649 8.660 1.00 84.19 199 TRP A N 1
ATOM 1470 C CA . TRP A 1 199 ? 7.704 -1.044 9.111 1.00 84.19 199 TRP A CA 1
ATOM 1471 C C . TRP A 1 199 ? 7.109 -0.156 8.024 1.00 84.19 199 TRP A C 1
ATOM 1473 O O . TRP A 1 199 ? 5.898 -0.151 7.830 1.00 84.19 199 TRP A O 1
ATOM 1483 N N . ALA A 1 200 ? 7.967 0.482 7.223 1.00 82.38 200 ALA A N 1
ATOM 1484 C CA . ALA A 1 200 ? 7.567 1.157 5.997 1.00 82.38 200 ALA A CA 1
ATOM 1485 C C . ALA A 1 200 ? 6.815 0.213 5.043 1.00 82.38 200 ALA A C 1
ATOM 1487 O O . ALA A 1 200 ? 5.776 0.596 4.504 1.00 82.38 200 ALA A O 1
ATOM 1488 N N . THR A 1 201 ? 7.281 -1.033 4.895 1.00 83.69 201 THR A N 1
ATOM 1489 C CA . THR A 1 201 ? 6.587 -2.066 4.112 1.00 83.69 201 THR A CA 1
ATOM 1490 C C . THR A 1 201 ? 5.194 -2.349 4.681 1.00 83.69 201 THR A C 1
ATOM 1492 O O . THR A 1 201 ? 4.215 -2.332 3.937 1.00 83.69 201 THR A O 1
ATOM 1495 N N . LEU A 1 202 ? 5.073 -2.558 5.996 1.00 86.75 202 LEU A N 1
ATOM 1496 C CA . LEU A 1 202 ? 3.784 -2.819 6.652 1.00 86.75 202 LEU A CA 1
ATOM 1497 C C . LEU A 1 202 ? 2.810 -1.636 6.496 1.00 86.75 202 LEU A C 1
ATOM 1499 O O . LEU A 1 202 ? 1.656 -1.833 6.113 1.00 86.75 202 LEU A O 1
ATOM 1503 N N . CYS A 1 203 ? 3.279 -0.404 6.712 1.00 84.06 203 CYS A N 1
ATOM 1504 C CA . CYS A 1 203 ? 2.486 0.815 6.535 1.00 84.06 203 CYS A CA 1
ATOM 1505 C C . CYS A 1 203 ? 1.997 0.975 5.091 1.00 84.06 203 CYS A C 1
ATOM 1507 O O . CYS A 1 203 ? 0.831 1.297 4.861 1.00 84.06 203 CYS A O 1
ATOM 1509 N N . ALA A 1 204 ? 2.869 0.722 4.113 1.00 82.81 204 ALA A N 1
ATOM 1510 C CA . ALA A 1 204 ? 2.516 0.790 2.701 1.00 82.81 204 ALA A CA 1
ATOM 1511 C C . ALA A 1 204 ? 1.463 -0.266 2.322 1.00 82.81 204 ALA A C 1
ATOM 1513 O O . ALA A 1 204 ? 0.547 0.032 1.557 1.00 82.81 204 ALA A O 1
ATOM 1514 N N . VAL A 1 205 ? 1.528 -1.467 2.904 1.00 85.12 205 VAL A N 1
ATOM 1515 C CA . VAL A 1 205 ? 0.518 -2.517 2.693 1.00 85.12 205 VAL A CA 1
ATOM 1516 C C . VAL A 1 205 ? -0.849 -2.109 3.221 1.00 85.12 205 VAL A C 1
ATOM 1518 O O . VAL A 1 205 ? -1.843 -2.271 2.513 1.00 85.12 205 VAL A O 1
ATOM 1521 N N . VAL A 1 206 ? -0.907 -1.527 4.419 1.00 85.75 206 VAL A N 1
ATOM 1522 C CA . VAL A 1 206 ? -2.153 -0.984 4.981 1.00 85.75 206 VAL A CA 1
ATOM 1523 C C . VAL A 1 206 ? -2.693 0.140 4.108 1.00 85.75 206 VAL A C 1
ATOM 1525 O O . VAL A 1 206 ? -3.874 0.147 3.769 1.00 85.75 206 VAL A O 1
ATOM 1528 N N . ALA A 1 207 ? -1.829 1.058 3.676 1.00 85.06 207 ALA A N 1
ATOM 1529 C CA . ALA A 1 207 ? -2.223 2.144 2.792 1.00 85.06 207 ALA A CA 1
ATOM 1530 C C . ALA A 1 207 ? -2.725 1.643 1.429 1.00 85.06 207 ALA A C 1
ATOM 1532 O O . ALA A 1 207 ? -3.522 2.316 0.791 1.00 85.06 207 ALA A O 1
ATOM 1533 N N . ALA A 1 208 ? -2.294 0.484 0.949 1.00 84.75 208 ALA A N 1
ATOM 1534 C CA . ALA A 1 208 ? -2.664 0.010 -0.379 1.00 84.75 208 ALA A CA 1
ATOM 1535 C C . ALA A 1 208 ? -3.755 -1.081 -0.374 1.00 84.75 208 ALA A C 1
ATOM 1537 O O . ALA A 1 208 ? -4.293 -1.423 -1.427 1.00 84.75 208 ALA A O 1
ATOM 1538 N N . ALA A 1 209 ? -4.150 -1.604 0.788 1.00 87.62 209 ALA A N 1
ATOM 1539 C CA . ALA A 1 209 ? -5.248 -2.561 0.887 1.00 87.62 209 ALA A CA 1
ATOM 1540 C C . ALA A 1 209 ? -6.607 -1.944 0.489 1.00 87.62 209 ALA A C 1
ATOM 1542 O O . ALA A 1 209 ? -6.896 -0.777 0.758 1.00 87.62 209 ALA A O 1
ATOM 1543 N N . ARG A 1 210 ? -7.446 -2.753 -0.177 1.00 88.62 210 ARG A N 1
ATOM 1544 C CA . ARG A 1 210 ? -8.787 -2.358 -0.654 1.00 88.62 210 ARG A CA 1
ATOM 1545 C C . ARG A 1 210 ? -9.870 -2.463 0.418 1.00 88.62 210 ARG A C 1
ATOM 1547 O O . ARG A 1 210 ? -10.907 -1.823 0.293 1.00 88.62 210 ARG A O 1
ATOM 1554 N N . SER A 1 211 ? -9.641 -3.290 1.431 1.00 91.69 211 SER A N 1
ATOM 1555 C CA . SER A 1 211 ? -10.562 -3.527 2.536 1.00 91.69 211 SER A CA 1
ATOM 1556 C C . SER A 1 211 ? -9.788 -3.795 3.820 1.00 91.69 211 SER A C 1
ATOM 1558 O O . SER A 1 211 ? -8.612 -4.167 3.790 1.00 91.69 211 SER A O 1
ATOM 1560 N N . ASP A 1 212 ? -10.484 -3.629 4.938 1.00 92.25 212 ASP A N 1
ATOM 1561 C CA . ASP A 1 212 ? -9.965 -3.867 6.282 1.00 92.25 212 ASP A CA 1
ATOM 1562 C C . ASP A 1 212 ? -9.542 -5.335 6.493 1.00 92.25 212 ASP A C 1
ATOM 1564 O O . ASP A 1 212 ? -8.424 -5.615 6.919 1.00 92.25 212 ASP A O 1
ATOM 1568 N N . GLU A 1 213 ? -10.384 -6.287 6.078 1.00 92.50 213 GLU A N 1
ATOM 1569 C CA . GLU A 1 213 ? -10.094 -7.726 6.169 1.00 92.50 213 GLU A CA 1
ATOM 1570 C C . GLU A 1 213 ? -8.843 -8.114 5.365 1.00 92.50 213 GLU A C 1
ATOM 1572 O O . GLU A 1 213 ? -7.957 -8.808 5.869 1.00 92.50 213 GLU A O 1
ATOM 1577 N N . ALA A 1 214 ? -8.715 -7.598 4.136 1.00 91.75 214 ALA A N 1
ATOM 1578 C CA . ALA A 1 214 ? -7.536 -7.844 3.312 1.00 91.75 214 ALA A CA 1
ATOM 1579 C C . ALA A 1 214 ? -6.276 -7.234 3.944 1.00 91.75 214 ALA A C 1
ATOM 1581 O O . ALA A 1 214 ? -5.211 -7.852 3.909 1.00 91.75 214 ALA A O 1
ATOM 1582 N N . ALA A 1 215 ? -6.378 -6.037 4.533 1.00 92.38 215 ALA A N 1
ATOM 1583 C CA . ALA A 1 215 ? -5.269 -5.414 5.250 1.00 92.38 215 ALA A CA 1
ATOM 1584 C C . ALA A 1 215 ? -4.814 -6.284 6.432 1.00 92.38 215 ALA A C 1
ATOM 1586 O O . ALA A 1 215 ? -3.620 -6.558 6.561 1.00 92.38 215 ALA A O 1
ATOM 1587 N N . ALA A 1 216 ? -5.755 -6.771 7.247 1.00 92.38 216 ALA A N 1
ATOM 1588 C CA . ALA A 1 216 ? -5.468 -7.637 8.386 1.00 92.38 216 ALA A CA 1
ATOM 1589 C C . ALA A 1 216 ? -4.809 -8.963 7.963 1.00 92.38 216 ALA A C 1
ATOM 1591 O O . ALA A 1 216 ? -3.799 -9.360 8.546 1.00 92.38 216 ALA A O 1
ATOM 1592 N N . GLU A 1 217 ? -5.315 -9.628 6.916 1.00 94.62 217 GLU A N 1
ATOM 1593 C CA . GLU A 1 217 ? -4.729 -10.877 6.408 1.00 94.62 217 GLU A CA 1
ATOM 1594 C C . GLU A 1 217 ? -3.285 -10.673 5.918 1.00 94.62 217 GLU A C 1
ATOM 1596 O O . GLU A 1 217 ? -2.385 -11.466 6.227 1.00 94.62 217 GLU A O 1
ATOM 1601 N N . ARG A 1 218 ? -3.046 -9.588 5.172 1.00 94.31 218 ARG A N 1
ATOM 1602 C CA . ARG A 1 218 ? -1.728 -9.250 4.613 1.00 94.31 218 ARG A CA 1
ATOM 1603 C C . ARG A 1 218 ? -0.719 -8.898 5.700 1.00 94.31 218 ARG A C 1
ATOM 1605 O O . ARG A 1 218 ? 0.416 -9.371 5.637 1.00 94.31 218 ARG A O 1
ATOM 1612 N N . LEU A 1 219 ? -1.133 -8.132 6.710 1.00 92.12 219 LEU A N 1
ATOM 1613 C CA . LEU A 1 219 ? -0.310 -7.846 7.886 1.00 92.12 219 LEU A CA 1
ATOM 1614 C C . LEU A 1 219 ? 0.045 -9.129 8.640 1.00 92.12 219 LEU A C 1
ATOM 1616 O O . LEU A 1 219 ? 1.224 -9.389 8.881 1.00 92.12 219 LEU A O 1
ATOM 1620 N N . ALA A 1 220 ? -0.946 -9.983 8.914 1.00 92.31 220 ALA A N 1
ATOM 1621 C CA . ALA A 1 220 ? -0.727 -11.265 9.576 1.00 92.31 220 ALA A CA 1
ATOM 1622 C C . ALA A 1 220 ? 0.249 -12.163 8.806 1.00 92.31 220 ALA A C 1
ATOM 1624 O O . ALA A 1 220 ? 1.062 -12.870 9.402 1.00 92.31 220 ALA A O 1
ATOM 1625 N N . PHE A 1 221 ? 0.187 -12.150 7.472 1.00 93.19 221 PHE A N 1
ATOM 1626 C CA . PHE A 1 221 ? 1.154 -12.851 6.638 1.00 93.19 221 PHE A CA 1
ATOM 1627 C C . PHE A 1 221 ? 2.569 -12.283 6.785 1.00 93.19 221 PHE A C 1
ATOM 1629 O O . PHE A 1 221 ? 3.485 -13.045 7.090 1.00 93.19 221 PHE A O 1
ATOM 1636 N N . LEU A 1 222 ? 2.753 -10.975 6.600 1.00 92.00 222 LEU A N 1
ATOM 1637 C CA . LEU A 1 222 ? 4.080 -10.357 6.629 1.00 92.00 222 LEU A CA 1
ATOM 1638 C C . LEU A 1 222 ? 4.740 -10.439 8.005 1.00 92.00 222 LEU A C 1
ATOM 1640 O O . LEU A 1 222 ? 5.931 -10.728 8.089 1.00 92.00 222 LEU A O 1
ATOM 1644 N N . CYS A 1 223 ? 3.984 -10.268 9.087 1.00 88.88 223 CYS A N 1
ATOM 1645 C CA . CYS A 1 223 ? 4.544 -10.340 10.431 1.00 88.88 223 CYS A CA 1
ATOM 1646 C C . CYS A 1 223 ? 5.028 -11.746 10.801 1.00 88.88 223 CYS A C 1
ATOM 1648 O O . CYS A 1 223 ? 6.081 -11.868 11.418 1.00 88.88 223 CYS A O 1
ATOM 1650 N N . ARG A 1 224 ? 4.375 -12.820 10.327 1.00 89.50 224 ARG A N 1
ATOM 1651 C CA . ARG A 1 224 ? 4.916 -14.187 10.482 1.00 89.50 224 ARG A CA 1
ATOM 1652 C C . ARG A 1 224 ? 6.297 -14.360 9.846 1.00 89.50 224 ARG A C 1
ATOM 1654 O O . ARG A 1 224 ? 7.086 -15.164 10.328 1.00 89.50 224 ARG A O 1
ATOM 1661 N N . HIS A 1 225 ? 6.582 -13.617 8.779 1.00 86.94 225 HIS A N 1
ATOM 1662 C CA . HIS A 1 225 ? 7.874 -13.642 8.094 1.00 86.94 225 HIS A CA 1
ATOM 1663 C C . HIS A 1 225 ? 8.879 -12.620 8.642 1.00 86.94 225 HIS A C 1
ATOM 1665 O O . HIS A 1 225 ? 10.074 -12.776 8.420 1.00 86.94 225 HIS A O 1
ATOM 1671 N N . TRP A 1 226 ? 8.419 -11.616 9.389 1.00 82.88 226 TRP A N 1
ATOM 1672 C CA . TRP A 1 226 ? 9.274 -10.636 10.058 1.00 82.88 226 TRP A CA 1
ATOM 1673 C C . TRP A 1 226 ? 10.103 -11.251 11.195 1.00 82.88 226 TRP A C 1
ATOM 1675 O O . TRP A 1 226 ? 11.250 -10.872 11.420 1.00 82.88 226 TRP A O 1
ATOM 1685 N N . HIS A 1 227 ? 9.517 -12.193 11.937 1.00 63.69 227 HIS A N 1
ATOM 1686 C CA . HIS A 1 227 ? 9.998 -12.635 13.251 1.00 63.69 227 HIS A CA 1
ATOM 1687 C C . HIS A 1 227 ? 11.329 -13.405 13.286 1.00 63.69 227 HIS A C 1
ATOM 1689 O O . HIS A 1 227 ? 11.714 -13.857 14.360 1.00 63.69 227 HIS A O 1
ATOM 1695 N N . GLN A 1 228 ? 12.041 -13.563 12.170 1.00 60.09 228 GLN A N 1
ATOM 1696 C CA . GLN A 1 228 ? 13.264 -14.369 12.168 1.00 60.09 228 GLN A CA 1
ATOM 1697 C C . GLN A 1 228 ? 14.508 -13.619 12.675 1.00 60.09 228 GLN A C 1
ATOM 1699 O O . GLN A 1 228 ? 15.357 -14.284 13.251 1.00 60.09 228 GLN A O 1
ATOM 1704 N N . ASP A 1 229 ? 14.580 -12.277 12.597 1.00 55.44 229 ASP A N 1
ATOM 1705 C CA . ASP A 1 229 ? 15.829 -11.552 12.934 1.00 55.44 229 ASP A CA 1
ATOM 1706 C C . ASP A 1 229 ? 15.681 -10.218 13.705 1.00 55.44 229 ASP A C 1
ATOM 1708 O O . ASP A 1 229 ? 16.686 -9.616 14.086 1.00 55.44 229 ASP A O 1
ATOM 1712 N N . ALA A 1 230 ? 14.468 -9.710 13.962 1.00 57.56 230 ALA A N 1
ATOM 1713 C CA . ALA A 1 230 ? 14.305 -8.393 14.594 1.00 57.56 230 ALA A CA 1
ATOM 1714 C C . ALA A 1 230 ? 14.100 -8.478 16.122 1.00 57.56 230 ALA A C 1
ATOM 1716 O O . ALA A 1 230 ? 13.177 -9.169 16.565 1.00 57.56 230 ALA A O 1
ATOM 1717 N N . PRO A 1 231 ? 14.871 -7.730 16.939 1.00 51.69 231 PRO A N 1
ATOM 1718 C CA . PRO A 1 231 ? 14.638 -7.641 18.377 1.00 51.69 231 PRO A CA 1
ATOM 1719 C C . PRO A 1 231 ? 13.293 -6.950 18.640 1.00 51.69 231 PRO A C 1
ATOM 1721 O O . PRO A 1 231 ? 13.129 -5.747 18.457 1.00 51.69 231 PRO A O 1
ATOM 1724 N N . CYS A 1 232 ? 12.289 -7.726 19.039 1.00 44.25 232 CYS A N 1
ATOM 1725 C CA . CYS A 1 232 ? 10.963 -7.232 19.382 1.00 44.25 232 CYS A CA 1
ATOM 1726 C C . CYS A 1 232 ? 10.969 -6.593 20.782 1.00 44.25 232 CYS A C 1
ATOM 1728 O O . CYS A 1 232 ? 10.738 -7.273 21.777 1.00 44.25 232 CYS A O 1
ATOM 1730 N N . GLY A 1 233 ? 11.223 -5.284 20.861 1.00 47.12 233 GLY A N 1
ATOM 1731 C CA . GLY A 1 233 ? 11.087 -4.496 22.090 1.00 47.12 233 GLY A CA 1
ATOM 1732 C C . GLY A 1 233 ? 9.991 -3.431 21.981 1.00 47.12 233 GLY A C 1
ATOM 1733 O O . GLY A 1 233 ? 10.193 -2.425 21.319 1.00 47.12 233 GLY A O 1
ATOM 1734 N N . GLY A 1 234 ? 8.853 -3.634 22.655 1.00 55.75 234 GLY A N 1
ATOM 1735 C CA . GLY A 1 234 ? 7.884 -2.580 23.011 1.00 55.75 234 GLY A CA 1
ATOM 1736 C C . GLY A 1 234 ? 6.999 -1.968 21.907 1.00 55.75 234 GLY A C 1
ATOM 1737 O O . GLY A 1 234 ? 7.113 -2.271 20.717 1.00 55.75 234 GLY A O 1
ATOM 1738 N N . TRP A 1 235 ? 6.073 -1.101 22.347 1.00 58.19 235 TRP A N 1
ATOM 1739 C CA . TRP A 1 235 ? 5.368 -0.123 21.508 1.00 58.19 235 TRP A CA 1
ATOM 1740 C C . TRP A 1 235 ? 6.375 0.919 21.018 1.00 58.19 235 TRP A C 1
ATOM 1742 O O . TRP A 1 235 ? 6.578 1.952 21.653 1.00 58.19 235 TRP A O 1
ATOM 1752 N N . ASP A 1 236 ? 7.058 0.603 19.925 1.00 78.44 236 ASP A N 1
ATOM 1753 C CA . ASP A 1 236 ? 7.956 1.542 19.260 1.00 78.44 236 ASP A CA 1
ATOM 1754 C C . ASP A 1 236 ? 7.157 2.526 18.384 1.00 78.44 236 ASP A C 1
ATOM 1756 O O . ASP A 1 236 ? 6.010 2.262 17.998 1.00 78.44 236 ASP A O 1
ATOM 1760 N N . ARG A 1 237 ? 7.785 3.649 18.025 1.00 77.88 237 ARG A N 1
ATOM 1761 C CA . ARG A 1 237 ? 7.291 4.682 17.098 1.00 77.88 237 ARG A CA 1
ATOM 1762 C C . ARG A 1 237 ? 6.728 4.088 15.805 1.00 77.88 237 ARG A C 1
ATOM 1764 O O . ARG A 1 237 ? 5.782 4.617 15.224 1.00 77.88 237 ARG A O 1
ATOM 1771 N N . ASP A 1 238 ? 7.268 2.955 15.385 1.00 84.31 238 ASP A N 1
ATOM 1772 C CA . ASP A 1 238 ? 6.834 2.245 14.195 1.00 84.31 238 ASP A CA 1
ATOM 1773 C C . ASP A 1 238 ? 5.461 1.557 14.332 1.00 84.31 238 ASP A C 1
ATOM 1775 O O . ASP A 1 238 ? 4.678 1.540 13.378 1.00 84.31 238 ASP A O 1
ATOM 1779 N N . VAL A 1 239 ? 5.120 1.039 15.521 1.00 86.56 239 VAL A N 1
ATOM 1780 C CA . VAL A 1 239 ? 3.788 0.465 15.794 1.00 86.56 239 VAL A CA 1
ATOM 1781 C C . VAL A 1 239 ? 2.734 1.567 15.741 1.00 86.56 239 VAL A C 1
ATOM 1783 O O . VAL A 1 239 ? 1.672 1.379 15.143 1.00 86.56 239 VAL A O 1
ATOM 1786 N N . ALA A 1 240 ? 3.047 2.736 16.309 1.00 89.56 240 ALA A N 1
ATOM 1787 C CA . ALA A 1 240 ? 2.181 3.909 16.243 1.00 89.56 240 ALA A CA 1
ATOM 1788 C C . ALA A 1 240 ? 1.971 4.368 14.794 1.00 89.56 240 ALA A C 1
ATOM 1790 O O . ALA A 1 240 ? 0.833 4.583 14.384 1.00 89.56 240 ALA A O 1
ATOM 1791 N N . ALA A 1 241 ? 3.034 4.427 13.984 1.00 89.62 241 ALA A N 1
ATOM 1792 C CA . ALA A 1 241 ? 2.927 4.772 12.567 1.00 89.62 241 ALA A CA 1
ATOM 1793 C C . ALA A 1 241 ? 2.014 3.799 11.796 1.00 89.62 241 ALA A C 1
ATOM 1795 O O . ALA A 1 241 ? 1.178 4.238 10.998 1.00 89.62 241 ALA A O 1
ATOM 1796 N N . LEU A 1 242 ? 2.117 2.492 12.069 1.00 90.81 242 LEU A N 1
ATOM 1797 C CA . LEU A 1 242 ? 1.247 1.485 11.459 1.00 90.81 242 LEU A CA 1
ATOM 1798 C C . LEU A 1 242 ? -0.212 1.625 11.914 1.00 90.81 242 LEU A C 1
ATOM 1800 O O . LEU A 1 242 ? -1.126 1.568 11.088 1.00 90.81 242 LEU A O 1
ATOM 1804 N N . ALA A 1 243 ? -0.438 1.852 13.209 1.00 92.81 243 ALA A N 1
ATOM 1805 C CA . ALA A 1 243 ? -1.766 2.096 13.761 1.00 92.81 243 ALA A CA 1
ATOM 1806 C C . ALA A 1 243 ? -2.405 3.358 13.156 1.00 92.81 243 ALA A C 1
ATOM 1808 O O . ALA A 1 243 ? -3.554 3.322 12.716 1.00 92.81 243 ALA A O 1
ATOM 1809 N N . VAL A 1 244 ? -1.645 4.451 13.037 1.00 92.94 244 VAL A N 1
ATOM 1810 C CA . VAL A 1 244 ? -2.077 5.694 12.380 1.00 92.94 244 VAL A CA 1
ATOM 1811 C C . VAL A 1 244 ? -2.422 5.450 10.909 1.00 92.94 244 VAL A C 1
ATOM 1813 O O . VAL A 1 244 ? -3.434 5.965 10.432 1.00 92.94 244 VAL A O 1
ATOM 1816 N N . ALA A 1 245 ? -1.634 4.648 10.186 1.00 91.56 245 ALA A N 1
ATOM 1817 C CA . ALA A 1 245 ? -1.939 4.285 8.803 1.00 91.56 245 ALA A CA 1
ATOM 1818 C C . ALA A 1 245 ? -3.266 3.511 8.687 1.00 91.56 245 ALA A C 1
ATOM 1820 O O . ALA A 1 245 ? -4.069 3.816 7.802 1.00 91.56 245 ALA A O 1
ATOM 1821 N N . ALA A 1 246 ? -3.530 2.568 9.599 1.00 93.25 246 ALA A N 1
ATOM 1822 C CA . ALA A 1 246 ? -4.790 1.819 9.643 1.00 93.25 246 ALA A CA 1
ATOM 1823 C C . ALA A 1 246 ? -5.982 2.731 9.963 1.00 93.25 246 ALA A C 1
ATOM 1825 O O . ALA A 1 246 ? -7.008 2.681 9.284 1.00 93.25 246 ALA A O 1
ATOM 1826 N N . ILE A 1 247 ? -5.814 3.637 10.928 1.00 94.69 247 ILE A N 1
ATOM 1827 C CA . ILE A 1 247 ? -6.821 4.630 11.315 1.00 94.69 247 ILE A CA 1
ATOM 1828 C C . ILE A 1 247 ? -7.188 5.546 10.150 1.00 94.69 247 ILE A C 1
ATOM 1830 O O . ILE A 1 247 ? -8.368 5.744 9.882 1.00 94.69 247 ILE A O 1
ATOM 1834 N N . ARG A 1 248 ? -6.209 6.077 9.409 1.00 93.56 248 ARG A N 1
ATOM 1835 C CA . ARG A 1 248 ? -6.477 6.961 8.257 1.00 93.56 248 ARG A CA 1
ATOM 1836 C C . ARG A 1 248 ? -7.333 6.296 7.179 1.00 93.56 248 ARG A C 1
ATOM 1838 O O . ARG A 1 248 ? -7.982 6.992 6.403 1.00 93.56 248 ARG A O 1
ATOM 1845 N N . ARG A 1 249 ? -7.322 4.963 7.117 1.00 92.50 249 ARG A N 1
ATOM 1846 C CA . ARG A 1 249 ? -8.146 4.159 6.208 1.00 92.50 249 ARG A CA 1
ATOM 1847 C C . ARG A 1 249 ? -9.441 3.640 6.835 1.00 92.50 249 ARG A C 1
ATOM 1849 O O . ARG A 1 249 ? -10.244 3.059 6.114 1.00 92.50 249 ARG A O 1
ATOM 1856 N N . GLY A 1 250 ? -9.652 3.845 8.135 1.00 94.75 250 GLY A N 1
ATOM 1857 C CA . GLY A 1 250 ? -10.776 3.266 8.872 1.00 94.75 250 GLY A CA 1
ATOM 1858 C C . GLY A 1 250 ? -10.700 1.741 8.993 1.00 94.75 250 GLY A C 1
ATOM 1859 O O . GLY A 1 250 ? -11.728 1.077 9.080 1.00 94.75 250 GLY A O 1
ATOM 1860 N N . PHE A 1 251 ? -9.494 1.167 8.955 1.00 96.50 251 PHE A N 1
ATOM 1861 C CA . PHE A 1 251 ? -9.272 -0.279 9.010 1.00 96.50 251 PHE A CA 1
ATOM 1862 C C . PHE A 1 251 ? -9.174 -0.761 10.465 1.00 96.50 251 PHE A C 1
ATOM 1864 O O . PHE A 1 251 ? -8.087 -0.931 11.024 1.00 96.50 251 PHE A O 1
ATOM 1871 N N . ALA A 1 252 ? -10.333 -0.920 11.107 1.00 94.25 252 ALA A N 1
ATOM 1872 C CA . ALA A 1 252 ? -10.452 -1.285 12.516 1.00 94.25 252 ALA A CA 1
ATOM 1873 C C . ALA A 1 252 ? -9.993 -2.724 12.819 1.00 94.25 252 ALA A C 1
ATOM 1875 O O . ALA A 1 252 ? -9.406 -2.957 13.875 1.00 94.25 252 ALA A O 1
ATOM 1876 N N . GLN A 1 253 ? -10.202 -3.688 11.917 1.00 94.12 253 GLN A N 1
ATOM 1877 C CA . GLN A 1 253 ? -9.719 -5.063 12.077 1.00 94.12 253 GLN A CA 1
ATOM 1878 C C . GLN A 1 253 ? -8.200 -5.142 11.945 1.00 94.12 253 GLN A C 1
ATOM 1880 O O . GLN A 1 253 ? -7.559 -5.812 12.758 1.00 94.12 253 GLN A O 1
ATOM 1885 N N . ALA A 1 254 ? -7.619 -4.439 10.967 1.00 92.94 254 ALA A N 1
ATOM 1886 C CA . ALA A 1 254 ? -6.173 -4.329 10.814 1.00 92.94 254 ALA A CA 1
ATOM 1887 C C . ALA A 1 254 ? -5.545 -3.674 12.049 1.00 92.94 254 ALA A C 1
ATOM 1889 O O . ALA A 1 254 ? -4.583 -4.205 12.599 1.00 92.94 254 ALA A O 1
ATOM 1890 N N . LEU A 1 255 ? -6.139 -2.580 12.542 1.00 94.56 255 LEU A N 1
ATOM 1891 C CA . LEU A 1 255 ? -5.728 -1.947 13.794 1.00 94.56 255 LEU A CA 1
ATOM 1892 C C . LEU A 1 255 ? -5.828 -2.925 14.972 1.00 94.56 255 LEU A C 1
ATOM 1894 O O . LEU A 1 255 ? -4.854 -3.121 15.689 1.00 94.56 255 LEU A O 1
ATOM 1898 N N . GLY A 1 256 ? -6.966 -3.601 15.140 1.00 93.38 256 GLY A N 1
ATOM 1899 C CA . GLY A 1 256 ? -7.157 -4.594 16.197 1.00 93.38 256 GLY A CA 1
ATOM 1900 C C . GLY A 1 256 ? -6.155 -5.749 16.121 1.00 93.38 256 GLY A C 1
ATOM 1901 O O . GLY A 1 256 ? -5.722 -6.255 17.152 1.00 93.38 256 GLY A O 1
ATOM 1902 N N . TRP A 1 257 ? -5.749 -6.157 14.916 1.00 93.00 257 TRP A N 1
ATOM 1903 C CA . TRP A 1 257 ? -4.691 -7.144 14.721 1.00 93.00 257 TRP A CA 1
ATOM 1904 C C . TRP A 1 257 ? -3.328 -6.615 15.198 1.00 93.00 257 TRP A C 1
ATOM 1906 O O . TRP A 1 257 ? -2.682 -7.281 16.006 1.00 93.00 257 TRP A O 1
ATOM 1916 N N . VAL A 1 258 ? -2.939 -5.397 14.792 1.00 90.75 258 VAL A N 1
ATOM 1917 C CA . VAL A 1 258 ? -1.686 -4.744 15.231 1.00 90.75 258 VAL A CA 1
ATOM 1918 C C . VAL A 1 258 ? -1.629 -4.625 16.754 1.00 90.75 258 VAL A C 1
ATOM 1920 O O . VAL A 1 258 ? -0.607 -4.931 17.369 1.00 90.75 258 VAL A O 1
ATOM 1923 N N . LEU A 1 259 ? -2.744 -4.223 17.368 1.00 90.62 259 LEU A N 1
ATOM 1924 C CA . LEU A 1 259 ? -2.851 -4.06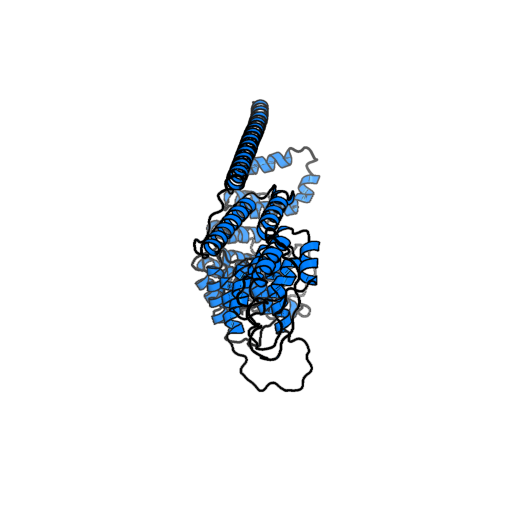6 18.814 1.00 90.62 259 LEU A CA 1
ATOM 1925 C C . LEU A 1 259 ? -2.749 -5.407 19.547 1.00 90.62 259 LEU A C 1
ATOM 1927 O O . LEU A 1 259 ? -2.034 -5.491 20.538 1.00 90.62 259 LEU A O 1
ATOM 1931 N N . ARG A 1 260 ? -3.401 -6.473 19.064 1.00 89.31 260 ARG A N 1
ATOM 1932 C CA . ARG A 1 260 ? -3.326 -7.800 19.705 1.00 89.31 260 ARG A CA 1
ATOM 1933 C C . ARG A 1 260 ? -1.914 -8.377 19.701 1.00 89.31 260 ARG A C 1
ATOM 1935 O O . ARG A 1 260 ? -1.487 -8.899 20.725 1.00 89.31 260 ARG A O 1
ATOM 1942 N N . GLU A 1 261 ? -1.186 -8.248 18.596 1.00 86.56 261 GLU A N 1
ATOM 1943 C CA . GLU A 1 261 ? 0.190 -8.757 18.500 1.00 86.56 261 GLU A CA 1
ATOM 1944 C C . GLU A 1 261 ? 1.168 -8.033 19.438 1.00 86.56 261 GLU A C 1
ATOM 1946 O O . GLU A 1 261 ? 2.167 -8.614 19.859 1.00 86.56 261 GLU A O 1
ATOM 1951 N N . LYS A 1 262 ? 0.900 -6.764 19.782 1.00 80.06 262 LYS A N 1
ATOM 1952 C CA . LYS A 1 262 ? 1.810 -5.942 20.599 1.00 80.06 262 LYS A CA 1
ATOM 1953 C C . LYS A 1 262 ? 1.381 -5.772 22.051 1.00 80.06 262 LYS A C 1
ATOM 1955 O O . LYS A 1 262 ? 2.239 -5.788 22.926 1.00 80.06 262 LYS A O 1
ATOM 1960 N N . VAL A 1 263 ? 0.086 -5.635 22.322 1.00 73.25 263 VAL A N 1
ATOM 1961 C CA . VAL A 1 263 ? -0.459 -5.509 23.685 1.00 73.25 263 VAL A CA 1
ATOM 1962 C C . VAL A 1 263 ? -0.639 -6.880 24.344 1.00 73.25 263 VAL A C 1
ATOM 1964 O O . VAL A 1 263 ? -0.541 -7.001 25.561 1.00 73.25 263 VAL A O 1
ATOM 1967 N N . GLY A 1 264 ? -0.848 -7.937 23.552 1.00 63.19 264 GLY A N 1
ATOM 1968 C CA . GLY A 1 264 ? -1.041 -9.299 24.052 1.00 63.19 264 GLY A CA 1
ATOM 1969 C C . GLY A 1 264 ? 0.218 -9.974 24.600 1.00 63.19 264 GLY A C 1
ATOM 1970 O O . GLY A 1 264 ? 0.112 -11.068 25.148 1.00 63.19 264 GLY A O 1
ATOM 1971 N N . GLN A 1 265 ? 1.397 -9.355 24.480 1.00 61.16 265 GLN A N 1
ATOM 1972 C CA . GLN A 1 265 ? 2.586 -9.804 25.196 1.00 61.16 265 GLN A CA 1
ATOM 1973 C C . GLN A 1 265 ? 2.589 -9.112 26.563 1.00 61.16 265 GLN A C 1
ATOM 1975 O O . GLN A 1 265 ? 3.004 -7.952 26.631 1.00 61.16 265 GLN A O 1
ATOM 1980 N N . PRO A 1 266 ? 2.109 -9.761 27.650 1.00 55.50 266 PRO A N 1
ATOM 1981 C CA . PRO A 1 266 ? 2.263 -9.196 28.980 1.00 55.50 266 PRO A CA 1
ATOM 1982 C C . PRO A 1 266 ? 3.750 -8.934 29.147 1.00 55.50 266 PRO A C 1
ATOM 1984 O O . PRO A 1 266 ? 4.546 -9.862 28.982 1.00 55.50 266 PRO A O 1
ATOM 1987 N N . ALA A 1 267 ? 4.121 -7.672 29.388 1.00 57.59 267 ALA A N 1
ATOM 1988 C CA . ALA A 1 267 ? 5.488 -7.320 29.727 1.00 57.59 267 ALA A CA 1
ATOM 1989 C C . ALA A 1 267 ? 5.905 -8.320 30.800 1.00 57.59 267 ALA A C 1
ATOM 1991 O O . ALA A 1 267 ? 5.290 -8.342 31.871 1.00 57.59 267 ALA A O 1
ATOM 1992 N N . ALA A 1 268 ? 6.816 -9.241 30.447 1.00 56.44 268 ALA A N 1
ATOM 1993 C CA . ALA A 1 268 ? 7.255 -10.289 31.352 1.00 56.44 268 ALA A CA 1
ATOM 1994 C C . ALA A 1 268 ? 7.543 -9.578 32.664 1.00 56.44 268 ALA A C 1
ATOM 1996 O O . ALA A 1 268 ? 8.250 -8.572 32.622 1.00 56.44 268 ALA A O 1
ATOM 1997 N N . ALA A 1 269 ? 6.878 -9.999 33.744 1.00 54.34 269 ALA A N 1
ATOM 1998 C CA . ALA A 1 269 ? 6.783 -9.295 35.021 1.00 54.34 269 ALA A CA 1
ATOM 1999 C C . ALA A 1 269 ? 8.144 -9.235 35.741 1.00 54.34 269 ALA A C 1
ATOM 2001 O O . ALA A 1 269 ? 8.301 -9.702 36.864 1.00 54.34 269 ALA A O 1
ATOM 2002 N N . GLY A 1 270 ? 9.150 -8.713 35.047 1.00 56.84 270 GLY A N 1
ATOM 2003 C CA . GLY A 1 270 ? 10.476 -8.420 35.517 1.00 56.84 270 GLY A CA 1
ATOM 2004 C C . GLY A 1 270 ? 10.345 -7.257 36.470 1.00 56.84 270 GLY A C 1
ATOM 2005 O O . GLY A 1 270 ? 9.797 -6.211 36.122 1.00 56.84 270 GLY A O 1
ATOM 2006 N N . GLU A 1 271 ? 10.793 -7.523 37.690 1.00 55.44 271 GLU A N 1
ATOM 2007 C CA . GLU A 1 271 ? 10.893 -6.619 38.822 1.00 55.44 271 GLU A CA 1
ATOM 2008 C C . GLU A 1 271 ? 11.071 -5.169 38.371 1.00 55.44 271 GLU A C 1
ATOM 2010 O O . GLU A 1 271 ? 12.135 -4.762 37.900 1.00 55.44 271 GLU A O 1
ATOM 2015 N N . GLN A 1 272 ? 9.996 -4.388 38.509 1.00 55.44 272 GLN A N 1
ATOM 2016 C CA . GLN A 1 272 ? 10.038 -2.943 38.353 1.00 55.44 272 GLN A CA 1
ATOM 2017 C C . GLN A 1 272 ? 11.168 -2.411 39.236 1.00 55.44 272 GLN A C 1
ATOM 2019 O O . GLN A 1 272 ? 11.085 -2.467 40.467 1.00 55.44 272 GLN A O 1
ATOM 2024 N N . GLN A 1 273 ? 12.228 -1.903 38.601 1.00 55.75 273 GLN A N 1
ATOM 2025 C CA . GLN A 1 273 ? 13.279 -1.143 39.264 1.00 55.75 273 GLN A CA 1
ATOM 2026 C C . GLN A 1 273 ? 12.642 0.090 39.906 1.00 55.75 273 GLN A C 1
ATOM 2028 O O . GLN A 1 273 ? 12.416 1.128 39.288 1.00 55.75 273 GLN A O 1
ATOM 2033 N N . LYS A 1 274 ? 12.311 -0.071 41.182 1.00 61.56 274 LYS A N 1
ATOM 2034 C CA . LYS A 1 274 ? 11.725 0.928 42.061 1.00 61.56 274 LYS A CA 1
ATOM 2035 C C . LYS A 1 274 ? 12.784 1.999 42.336 1.00 61.56 274 LYS A C 1
ATOM 2037 O O . LYS A 1 274 ? 13.518 1.895 43.311 1.00 61.56 274 LYS A O 1
ATOM 2042 N N . GLY A 1 275 ? 12.921 2.990 41.454 1.00 71.94 275 GLY A N 1
ATOM 2043 C CA . GLY A 1 275 ? 13.856 4.093 41.702 1.00 71.94 275 GLY A CA 1
ATOM 2044 C C . GLY A 1 275 ? 14.178 5.055 40.559 1.00 71.94 275 GLY A C 1
ATOM 2045 O O . GLY A 1 275 ? 14.835 6.055 40.830 1.00 71.94 275 GLY A O 1
ATOM 2046 N N . GLN A 1 276 ? 13.752 4.813 39.316 1.00 59.03 276 GLN A N 1
ATOM 2047 C CA . GLN A 1 276 ? 13.988 5.769 38.225 1.00 59.03 276 GLN A CA 1
ATOM 2048 C C . GLN A 1 276 ? 12.785 6.702 38.044 1.00 59.03 276 GLN A C 1
ATOM 2050 O O . GLN A 1 276 ? 11.644 6.251 37.984 1.00 59.03 276 GLN A O 1
ATOM 2055 N N . GLN A 1 277 ? 13.073 8.007 38.051 1.00 50.56 277 GLN A N 1
ATOM 2056 C CA . GLN A 1 277 ? 12.115 9.109 37.966 1.00 50.56 277 GLN A CA 1
ATOM 2057 C C . GLN A 1 277 ? 11.210 9.004 36.730 1.00 50.56 277 GLN A C 1
ATOM 2059 O O . GLN A 1 277 ? 11.635 8.546 35.673 1.00 50.56 277 GLN A O 1
ATOM 2064 N N . GLU A 1 278 ? 9.967 9.454 36.917 1.00 56.78 278 GLU A N 1
ATOM 2065 C CA . GLU A 1 278 ? 8.818 9.437 36.002 1.00 56.78 278 GLU A CA 1
ATOM 2066 C C . GLU A 1 278 ? 9.035 10.286 34.736 1.00 56.78 278 GLU A C 1
ATOM 2068 O O . GLU A 1 278 ? 8.367 11.295 34.518 1.00 56.78 278 GLU A O 1
ATOM 2073 N N . GLU A 1 279 ? 9.966 9.899 33.868 1.00 62.78 279 GLU A N 1
ATOM 2074 C CA . GLU A 1 279 ? 9.894 10.339 32.478 1.00 62.78 279 GLU A CA 1
ATOM 2075 C C . GLU A 1 279 ? 8.710 9.598 31.824 1.00 62.78 279 GLU A C 1
ATOM 2077 O O . GLU A 1 279 ? 8.604 8.373 31.979 1.00 62.78 279 GLU A O 1
ATOM 2082 N N . PRO A 1 280 ? 7.764 10.303 31.166 1.00 61.78 280 PRO A N 1
ATOM 2083 C CA . PRO A 1 280 ? 6.601 9.669 30.559 1.00 61.78 280 PRO A CA 1
ATOM 2084 C C . PRO A 1 280 ? 7.082 8.585 29.601 1.00 61.78 280 PRO A C 1
ATOM 2086 O O . PRO A 1 280 ? 7.781 8.865 28.627 1.00 61.78 280 PRO A O 1
ATOM 2089 N N . GLN A 1 281 ? 6.740 7.331 29.908 1.00 68.25 281 GLN A N 1
ATOM 2090 C CA . GLN A 1 281 ? 7.206 6.199 29.121 1.00 68.25 281 GLN A CA 1
ATOM 2091 C C . GLN A 1 281 ? 6.813 6.416 27.649 1.00 68.25 281 GLN A C 1
ATOM 2093 O O . GLN A 1 281 ? 5.657 6.755 27.382 1.00 68.25 281 GLN A O 1
ATOM 2098 N N . PRO A 1 282 ? 7.719 6.188 26.680 1.00 68.62 282 PRO A N 1
ATOM 2099 C CA . PRO A 1 282 ? 7.471 6.442 25.254 1.00 68.62 282 PRO A CA 1
ATOM 2100 C C . PRO A 1 282 ? 6.212 5.742 24.709 1.00 68.62 282 PRO A C 1
ATOM 2102 O O . PRO A 1 282 ? 5.604 6.203 23.746 1.00 68.62 282 PRO A O 1
ATOM 2105 N N . GLN A 1 283 ? 5.768 4.676 25.376 1.00 75.50 283 GLN A N 1
ATOM 2106 C CA . GLN A 1 283 ? 4.531 3.954 25.077 1.00 75.50 283 GLN A CA 1
ATOM 2107 C C . GLN A 1 283 ? 3.268 4.809 25.287 1.00 75.50 283 GLN A C 1
ATOM 2109 O O . GLN A 1 283 ? 2.325 4.706 24.505 1.00 75.50 283 GLN A O 1
ATOM 2114 N N . ALA A 1 284 ? 3.249 5.677 26.304 1.00 78.06 284 ALA A N 1
ATOM 2115 C CA . ALA A 1 284 ? 2.109 6.545 26.594 1.00 78.06 284 ALA A CA 1
ATOM 2116 C C . ALA A 1 284 ? 1.941 7.638 25.525 1.00 78.06 284 ALA A C 1
ATOM 2118 O O . ALA A 1 284 ? 0.828 7.887 25.068 1.00 78.06 284 ALA A O 1
ATOM 2119 N N . LEU A 1 285 ? 3.052 8.229 25.067 1.00 76.25 285 LEU A N 1
ATOM 2120 C CA . LEU A 1 285 ? 3.043 9.234 23.996 1.00 76.25 285 LEU A CA 1
ATOM 2121 C C . LEU A 1 285 ? 2.565 8.636 22.665 1.00 76.25 285 LEU A C 1
ATOM 2123 O O . LEU A 1 285 ? 1.749 9.238 21.969 1.00 76.25 285 LEU A O 1
ATOM 2127 N N . ALA A 1 286 ? 3.021 7.423 22.340 1.00 86.75 286 ALA A N 1
ATOM 2128 C CA . ALA A 1 286 ? 2.575 6.694 21.156 1.00 86.75 286 ALA A CA 1
ATOM 2129 C C . ALA A 1 286 ? 1.066 6.384 21.196 1.00 86.75 286 ALA A C 1
ATOM 2131 O O . ALA A 1 286 ? 0.373 6.537 20.190 1.00 86.75 286 ALA A O 1
ATOM 2132 N N . ALA A 1 287 ? 0.539 5.979 22.356 1.00 89.06 287 ALA A N 1
ATOM 2133 C CA . ALA A 1 287 ? -0.887 5.718 22.528 1.00 89.06 287 ALA A CA 1
ATOM 2134 C C . ALA A 1 287 ? -1.739 6.986 22.332 1.00 89.06 287 ALA A C 1
ATOM 2136 O O . ALA A 1 287 ? -2.759 6.937 21.640 1.00 89.06 287 ALA A O 1
ATOM 2137 N N . GLU A 1 288 ? -1.307 8.128 22.877 1.00 91.62 288 GLU A N 1
ATOM 2138 C CA . GLU A 1 288 ? -2.020 9.401 22.722 1.00 91.62 288 GLU A CA 1
ATOM 2139 C C . GLU A 1 288 ? -2.042 9.874 21.260 1.00 91.62 288 GLU A C 1
ATOM 2141 O O . GLU A 1 288 ? -3.094 10.299 20.778 1.00 91.62 288 GLU A O 1
ATOM 2146 N N . GLU A 1 289 ? -0.937 9.728 20.516 1.00 93.69 289 GLU A N 1
ATOM 2147 C CA . GLU A 1 289 ? -0.885 10.045 19.079 1.00 93.69 289 GLU A CA 1
ATOM 2148 C C . GLU A 1 289 ? -1.883 9.198 18.270 1.00 93.69 289 GLU A C 1
ATOM 2150 O O . GLU A 1 289 ? -2.601 9.707 17.401 1.00 93.69 289 GLU A O 1
ATOM 2155 N N . VAL A 1 290 ? -1.971 7.902 18.577 1.00 94.38 290 VAL A N 1
ATOM 2156 C CA . VAL A 1 290 ? -2.886 6.971 17.906 1.00 94.38 290 VAL A CA 1
ATOM 2157 C C . VAL A 1 290 ? -4.347 7.331 18.202 1.00 94.38 290 VAL A C 1
ATOM 2159 O O . VAL A 1 290 ? -5.154 7.409 17.272 1.00 94.38 290 VAL A O 1
ATOM 2162 N N . VAL A 1 291 ? -4.690 7.633 19.460 1.00 95.62 291 VAL A N 1
ATOM 2163 C CA . VAL A 1 291 ? -6.037 8.102 19.835 1.00 95.62 291 VAL A CA 1
ATOM 2164 C C . VAL A 1 291 ? -6.356 9.432 19.149 1.00 95.62 291 VAL A C 1
ATOM 2166 O O . VAL A 1 291 ? -7.412 9.560 18.526 1.00 95.62 291 VAL A O 1
ATOM 2169 N N . ALA A 1 292 ? -5.438 10.401 19.180 1.00 95.62 292 ALA A N 1
ATOM 2170 C CA . ALA A 1 292 ? -5.616 11.696 18.530 1.00 95.62 292 ALA A CA 1
ATOM 2171 C C . ALA A 1 292 ? -5.860 11.559 17.023 1.00 95.62 292 ALA A C 1
ATOM 2173 O O . ALA A 1 292 ? -6.754 12.211 16.479 1.00 95.62 292 ALA A O 1
ATOM 2174 N N . SER A 1 293 ? -5.138 10.658 16.353 1.00 96.00 293 SER A N 1
ATOM 2175 C CA . SER A 1 293 ? -5.367 10.352 14.941 1.00 96.00 293 SER A CA 1
ATOM 2176 C C . SER A 1 293 ? -6.764 9.769 14.694 1.00 96.00 293 SER A C 1
ATOM 2178 O O . SER A 1 293 ? -7.436 10.180 13.741 1.00 96.00 293 SER A O 1
ATOM 2180 N N . ALA A 1 294 ? -7.237 8.853 15.550 1.00 96.69 294 ALA A N 1
ATOM 2181 C CA . ALA A 1 294 ? -8.564 8.241 15.417 1.00 96.69 294 ALA A CA 1
ATOM 2182 C C . ALA A 1 294 ? -9.692 9.260 15.600 1.00 96.69 294 ALA A C 1
ATOM 2184 O O . ALA A 1 294 ? -10.652 9.269 14.824 1.00 96.69 294 ALA A O 1
ATOM 2185 N N . VAL A 1 295 ? -9.530 10.175 16.557 1.00 96.38 295 VAL A N 1
ATOM 2186 C CA . VAL A 1 295 ? -10.443 11.301 16.757 1.00 96.38 295 VAL A CA 1
ATOM 2187 C C . VAL A 1 295 ? -10.430 12.248 15.557 1.00 96.38 295 VAL A C 1
ATOM 2189 O O . VAL A 1 295 ? -11.490 12.578 15.023 1.00 96.38 295 VAL A O 1
ATOM 2192 N N . ALA A 1 296 ? -9.250 12.652 15.078 1.00 95.94 296 ALA A N 1
ATOM 2193 C CA . ALA A 1 296 ? -9.119 13.598 13.969 1.00 95.94 296 ALA A CA 1
ATOM 2194 C C . ALA A 1 296 ? -9.841 13.119 12.696 1.00 95.94 296 ALA A C 1
ATOM 2196 O O . ALA A 1 296 ? -10.470 13.928 12.004 1.00 95.94 296 ALA A O 1
ATOM 2197 N N . HIS A 1 297 ? -9.815 11.808 12.431 1.00 95.44 297 HIS A N 1
ATOM 2198 C CA . HIS A 1 297 ? -10.452 11.170 11.274 1.00 95.44 297 HIS A CA 1
ATOM 2199 C C . HIS A 1 297 ? -11.883 10.661 11.540 1.00 95.44 297 HIS A C 1
ATOM 2201 O O . HIS A 1 297 ? -12.458 10.024 10.657 1.00 95.44 297 HIS A O 1
ATOM 2207 N N . ASN A 1 298 ? -12.462 10.937 12.718 1.00 96.06 298 ASN A N 1
ATOM 2208 C CA . ASN A 1 298 ? -13.804 10.500 13.134 1.00 96.06 298 ASN A CA 1
ATOM 2209 C C . ASN A 1 298 ? -14.021 8.972 13.034 1.00 96.06 298 ASN A C 1
ATOM 2211 O O . ASN A 1 298 ? -15.062 8.507 12.573 1.00 96.06 298 ASN A O 1
ATOM 2215 N N . GLN A 1 299 ? -13.022 8.176 13.428 1.00 96.62 299 GLN A N 1
ATOM 2216 C CA . GLN A 1 299 ? -13.026 6.716 13.263 1.00 96.62 299 GLN A CA 1
ATOM 2217 C C . GLN A 1 299 ? -13.460 5.998 14.547 1.00 96.62 299 GLN A C 1
ATOM 2219 O O . GLN A 1 299 ? -12.638 5.423 15.263 1.00 96.62 299 GLN A O 1
ATOM 2224 N N . VAL A 1 300 ? -14.766 6.000 14.839 1.00 96.12 300 VAL A N 1
ATOM 2225 C CA . VAL A 1 300 ? -15.328 5.374 16.056 1.00 96.12 300 VAL A CA 1
ATOM 2226 C C . VAL A 1 300 ? -15.002 3.876 16.148 1.00 96.12 300 VAL A C 1
ATOM 2228 O O . VAL A 1 300 ? -14.648 3.395 17.219 1.00 96.12 300 VAL A O 1
ATOM 2231 N N . ALA A 1 301 ? -15.028 3.141 15.031 1.00 95.56 301 ALA A N 1
ATOM 2232 C CA . ALA A 1 301 ? -14.668 1.718 15.017 1.00 95.56 301 ALA A CA 1
ATOM 2233 C C . ALA A 1 301 ? -13.195 1.472 15.408 1.00 95.56 301 ALA A C 1
ATOM 2235 O O . ALA A 1 301 ? -12.880 0.501 16.094 1.00 95.56 301 ALA A O 1
ATOM 2236 N N . CYS A 1 302 ? -12.284 2.372 15.022 1.00 95.62 302 CYS A N 1
ATOM 2237 C CA . CYS A 1 302 ? -10.886 2.300 15.443 1.00 95.62 302 CYS A CA 1
ATOM 2238 C C . CYS A 1 302 ? -10.723 2.625 16.933 1.00 95.62 302 CYS A C 1
ATOM 2240 O O . CYS A 1 302 ? -9.943 1.964 17.611 1.00 95.62 302 CYS A O 1
ATOM 2242 N N . LEU A 1 303 ? -11.478 3.597 17.455 1.00 95.75 303 LEU A N 1
ATOM 2243 C CA . LEU A 1 303 ? -11.501 3.910 18.888 1.00 95.75 303 LEU A CA 1
ATOM 2244 C C . LEU A 1 303 ? -12.014 2.730 19.728 1.00 95.75 303 LEU A C 1
ATOM 2246 O O . LEU A 1 303 ? -11.417 2.404 20.749 1.00 95.75 303 LEU A O 1
ATOM 2250 N N . GLN A 1 304 ? -13.044 2.024 19.254 1.00 95.25 304 GLN A N 1
ATOM 2251 C CA . GLN A 1 304 ? -13.518 0.779 19.869 1.00 95.25 304 GLN A CA 1
ATOM 2252 C C . GLN A 1 304 ? -12.445 -0.315 19.864 1.00 95.25 304 GLN A C 1
ATOM 2254 O O . GLN A 1 304 ? -12.281 -1.023 20.854 1.00 95.25 304 GLN A O 1
ATOM 2259 N N . ALA A 1 305 ? -11.691 -0.456 18.768 1.00 94.31 305 ALA A N 1
ATOM 2260 C CA . ALA A 1 305 ? -10.590 -1.416 18.694 1.00 94.31 305 ALA A CA 1
ATOM 2261 C C . ALA A 1 305 ? -9.443 -1.067 19.663 1.00 94.31 305 ALA A C 1
ATOM 2263 O O . ALA A 1 305 ? -8.849 -1.974 20.245 1.00 94.31 305 ALA A O 1
ATOM 2264 N N . LEU A 1 306 ? -9.157 0.226 19.860 1.00 94.19 306 LEU A N 1
ATOM 2265 C CA . LEU A 1 306 ? -8.182 0.719 20.841 1.00 94.19 306 LEU A CA 1
ATOM 2266 C C . LEU A 1 306 ? -8.632 0.417 22.274 1.00 94.19 306 LEU A C 1
ATOM 2268 O O . LEU A 1 306 ? -7.868 -0.168 23.040 1.00 94.19 306 LEU A O 1
ATOM 2272 N N . GLU A 1 307 ? -9.886 0.730 22.604 1.00 94.19 307 GLU A N 1
ATOM 2273 C CA . GLU A 1 307 ? -10.490 0.410 23.901 1.00 94.19 307 GLU A CA 1
ATOM 2274 C C . GLU A 1 307 ? -10.463 -1.102 24.180 1.00 94.19 307 GLU A C 1
ATOM 2276 O O . GLU A 1 307 ? -10.043 -1.532 25.253 1.00 94.19 307 GLU A O 1
ATOM 2281 N N . ALA A 1 308 ? -10.840 -1.928 23.199 1.00 91.81 308 ALA A N 1
ATOM 2282 C CA . ALA A 1 308 ? -10.821 -3.387 23.323 1.00 91.81 308 ALA A CA 1
ATOM 2283 C C . ALA A 1 308 ? -9.407 -3.958 23.528 1.00 91.81 308 ALA A C 1
ATOM 2285 O O . ALA A 1 308 ? -9.253 -5.043 24.087 1.00 91.81 308 ALA A O 1
ATOM 2286 N N . ALA A 1 309 ? -8.376 -3.234 23.087 1.00 90.31 309 ALA A N 1
ATOM 2287 C CA . ALA A 1 309 ? -6.981 -3.566 23.343 1.00 90.31 309 ALA A CA 1
ATOM 2288 C C . ALA A 1 309 ? -6.459 -3.015 24.681 1.00 90.31 309 ALA A C 1
ATOM 2290 O O . ALA A 1 309 ? -5.284 -3.194 24.979 1.00 90.31 309 ALA A O 1
ATOM 2291 N N . GLY A 1 310 ? -7.290 -2.346 25.486 1.00 90.81 310 GLY A N 1
ATOM 2292 C CA . GLY A 1 310 ? -6.884 -1.755 26.762 1.00 90.81 310 GLY A CA 1
ATOM 2293 C C . GLY A 1 310 ? -6.086 -0.457 26.629 1.00 90.81 310 GLY A C 1
ATOM 2294 O O . GLY A 1 310 ? -5.444 -0.046 27.594 1.00 90.81 310 GLY A O 1
ATOM 2295 N N . VAL A 1 311 ? -6.102 0.190 25.458 1.00 89.94 311 VAL A N 1
ATOM 2296 C CA . VAL A 1 311 ? -5.544 1.539 25.304 1.00 89.94 311 VAL A CA 1
ATOM 2297 C C . VAL A 1 311 ? -6.468 2.525 26.012 1.00 89.94 311 VAL A C 1
ATOM 2299 O O . VAL A 1 311 ? -7.682 2.489 25.812 1.00 89.94 311 VAL A O 1
ATOM 2302 N N . ASP A 1 312 ? -5.900 3.410 26.832 1.00 90.06 312 ASP A N 1
ATOM 2303 C CA . ASP A 1 312 ? -6.673 4.456 27.495 1.00 90.06 312 ASP A CA 1
ATOM 2304 C C . ASP A 1 312 ? -7.220 5.457 26.465 1.00 90.06 312 ASP A C 1
ATOM 2306 O O . ASP A 1 312 ? -6.486 6.226 25.843 1.00 90.06 312 ASP A O 1
ATOM 2310 N N . VAL A 1 313 ? -8.538 5.433 26.290 1.00 89.88 313 VAL A N 1
ATOM 2311 C CA . VAL A 1 313 ? -9.282 6.292 25.364 1.00 89.88 313 VAL A CA 1
ATOM 2312 C C . VAL A 1 313 ? -9.901 7.507 26.061 1.00 89.88 313 VAL A C 1
ATOM 2314 O O . VAL A 1 313 ? -10.659 8.245 25.438 1.00 89.88 313 VAL A O 1
ATOM 2317 N N . GLN A 1 314 ? -9.575 7.783 27.328 1.00 90.06 314 GLN A N 1
ATOM 2318 C CA . GLN A 1 314 ? -10.108 8.946 28.056 1.00 90.06 314 GLN A CA 1
ATOM 2319 C C . GLN A 1 314 ? -9.752 10.280 27.387 1.00 90.06 314 GLN A C 1
ATOM 2321 O O . GLN A 1 314 ? -10.560 11.215 27.356 1.00 90.06 314 GLN A O 1
ATOM 2326 N N . SER A 1 315 ? -8.567 10.367 26.776 1.00 91.44 315 SER A N 1
ATOM 2327 C CA . SER A 1 315 ? -8.163 11.535 25.989 1.00 91.44 315 SER A CA 1
ATOM 2328 C C . SER A 1 315 ? -9.070 11.762 24.772 1.00 91.44 315 SER A C 1
ATOM 2330 O O . SER A 1 315 ? -9.233 12.912 24.356 1.00 91.44 315 SER A O 1
ATOM 2332 N N . ALA A 1 316 ? -9.739 10.720 24.256 1.00 91.50 316 ALA A N 1
ATOM 2333 C CA . ALA A 1 316 ? -10.620 10.809 23.096 1.00 91.50 316 ALA A CA 1
ATOM 2334 C C . ALA A 1 316 ? -11.821 11.731 23.336 1.00 91.50 316 ALA A C 1
ATOM 2336 O O . ALA A 1 316 ? -12.222 12.434 22.413 1.00 91.50 316 ALA A O 1
ATOM 2337 N N . LEU A 1 317 ? -12.362 11.790 24.561 1.00 92.44 317 LEU A N 1
ATOM 2338 C CA . LEU A 1 317 ? -13.459 12.706 24.887 1.00 92.44 317 LEU A CA 1
ATOM 2339 C C . LEU A 1 317 ? -13.010 14.165 24.748 1.00 92.44 317 LEU A C 1
ATOM 2341 O O . LEU A 1 317 ? -13.651 14.945 24.046 1.00 92.44 317 LEU A O 1
ATOM 2345 N N . ARG A 1 318 ? -11.883 14.526 25.377 1.00 93.50 318 ARG A N 1
ATOM 2346 C CA . ARG A 1 318 ? -11.352 15.898 25.314 1.00 93.50 318 ARG A CA 1
ATOM 2347 C C . ARG A 1 318 ? -10.996 16.285 23.881 1.00 93.50 318 ARG A C 1
ATOM 2349 O O . ARG A 1 318 ? -11.362 17.362 23.423 1.00 93.50 318 ARG A O 1
ATOM 2356 N N . LEU A 1 319 ? -10.304 15.391 23.175 1.00 93.88 319 LEU A N 1
ATOM 2357 C CA . LEU A 1 319 ? -9.895 15.605 21.789 1.00 93.88 319 LEU A CA 1
ATOM 2358 C C . LEU A 1 319 ? -11.110 15.682 20.858 1.00 93.88 319 LEU A C 1
ATOM 2360 O O . LEU A 1 319 ? -11.123 16.500 19.946 1.00 93.88 319 LEU A O 1
ATOM 2364 N N . GLY A 1 320 ? -12.142 14.869 21.097 1.00 92.56 320 GLY A N 1
ATOM 2365 C CA . GLY A 1 320 ? -13.375 14.850 20.312 1.00 92.56 320 GLY A CA 1
ATOM 2366 C C . GLY A 1 320 ? -14.167 16.142 20.458 1.00 92.56 320 GLY A C 1
ATOM 2367 O O . GLY A 1 320 ? -14.617 16.694 19.455 1.00 92.56 320 GLY A O 1
ATOM 2368 N N . VAL A 1 321 ? -14.261 16.665 21.684 1.00 90.94 321 VAL A N 1
ATOM 2369 C CA . VAL A 1 321 ? -14.842 17.987 21.958 1.00 90.94 321 VAL A CA 1
ATOM 2370 C C . VAL A 1 321 ? -14.035 19.080 21.256 1.00 90.94 321 VAL A C 1
ATOM 2372 O O . VAL A 1 321 ? -14.605 19.875 20.513 1.00 90.94 321 VAL A O 1
ATOM 2375 N N . ALA A 1 322 ? -12.709 19.089 21.427 1.00 91.69 322 ALA A N 1
ATOM 2376 C CA . ALA A 1 322 ? -11.836 20.097 20.826 1.00 91.69 322 ALA A CA 1
ATOM 2377 C C . ALA A 1 322 ? -11.863 20.079 19.285 1.00 91.69 322 ALA A C 1
ATOM 2379 O O . ALA A 1 322 ? -11.765 21.127 18.653 1.00 91.69 322 ALA A O 1
ATOM 2380 N N . ALA A 1 323 ? -12.015 18.900 18.676 1.00 92.88 323 ALA A N 1
ATOM 2381 C CA . ALA A 1 323 ? -12.065 18.722 17.227 1.00 92.88 323 ALA A CA 1
ATOM 2382 C C . ALA A 1 323 ? -13.482 18.831 16.627 1.00 92.88 323 ALA A C 1
ATOM 2384 O O . ALA A 1 323 ? -13.630 18.666 15.413 1.00 92.88 323 ALA A O 1
ATOM 2385 N N . GLY A 1 324 ? -14.523 19.063 17.440 1.00 93.50 324 GLY A N 1
ATOM 2386 C CA . GLY A 1 324 ? -15.914 19.126 16.974 1.00 93.50 324 GLY A CA 1
ATOM 2387 C C . GLY A 1 324 ? -16.388 17.818 16.328 1.00 93.50 324 GLY A C 1
ATOM 2388 O O . GLY A 1 324 ? -16.940 17.820 15.225 1.00 93.50 324 GLY A O 1
ATOM 2389 N N . ARG A 1 325 ? -16.095 16.677 16.965 1.00 95.06 325 ARG A N 1
ATOM 2390 C CA . ARG A 1 325 ? -16.434 15.329 16.480 1.00 95.06 325 ARG A CA 1
ATOM 2391 C C . ARG A 1 325 ? -17.542 14.710 17.345 1.00 95.06 325 ARG A C 1
ATOM 2393 O O . ARG A 1 325 ? -17.231 13.956 18.270 1.00 95.06 325 ARG A O 1
ATOM 2400 N N . PRO A 1 326 ? -18.830 14.995 17.068 1.00 90.94 326 PRO A N 1
ATOM 2401 C CA . PRO A 1 326 ? -19.936 14.578 17.932 1.00 90.94 326 PRO A CA 1
ATOM 2402 C C . PRO A 1 326 ? -20.061 13.056 18.053 1.00 90.94 326 PRO A C 1
ATOM 2404 O O . PRO A 1 326 ? -20.400 12.568 19.128 1.00 90.94 326 PRO A O 1
ATOM 2407 N N . ASP A 1 327 ? -19.736 12.297 17.001 1.00 93.19 327 ASP A N 1
ATOM 2408 C CA . ASP A 1 327 ? -19.797 10.829 17.031 1.00 93.19 327 ASP A CA 1
ATOM 2409 C C . ASP A 1 327 ? -18.771 10.242 18.010 1.00 93.19 327 ASP A C 1
ATOM 2411 O O . ASP A 1 327 ? -19.082 9.326 18.770 1.00 93.19 327 ASP A O 1
ATOM 2415 N N . VAL A 1 328 ? -17.561 10.812 18.037 1.00 94.69 328 VAL A N 1
ATOM 2416 C CA . VAL A 1 328 ? -16.503 10.450 18.992 1.00 94.69 328 VAL A CA 1
ATOM 2417 C C . VAL A 1 328 ? -16.920 10.806 20.414 1.00 94.69 328 VAL A C 1
ATOM 2419 O O . VAL A 1 328 ? -16.731 9.994 21.316 1.00 94.69 328 VAL A O 1
ATOM 2422 N N . VAL A 1 329 ? -17.498 11.993 20.627 1.00 92.69 329 VAL A N 1
ATOM 2423 C CA . VAL A 1 329 ? -17.952 12.421 21.959 1.00 92.69 329 VAL A CA 1
ATOM 2424 C C . VAL A 1 329 ? -19.078 11.524 22.461 1.00 92.69 329 VAL A C 1
ATOM 2426 O O . VAL A 1 329 ? -19.016 11.037 23.588 1.00 92.69 329 VAL A O 1
ATOM 2429 N N . LEU A 1 330 ? -20.081 11.261 21.621 1.00 92.25 330 LEU A N 1
ATOM 2430 C CA . LEU A 1 330 ? -21.191 10.378 21.957 1.00 92.25 330 LEU A CA 1
ATOM 2431 C C . LEU A 1 330 ? -20.681 8.969 22.276 1.00 92.25 330 LEU A C 1
ATOM 2433 O O . LEU A 1 330 ? -21.062 8.400 23.295 1.00 92.25 330 LEU A O 1
ATOM 2437 N N . TRP A 1 331 ? -19.780 8.428 21.454 1.00 94.56 331 TRP A N 1
ATOM 2438 C CA . TRP A 1 331 ? -19.150 7.141 21.732 1.00 94.56 331 TRP A CA 1
ATOM 2439 C C . TRP A 1 331 ? -18.381 7.146 23.061 1.00 94.56 331 TRP A C 1
ATOM 2441 O O . TRP A 1 331 ? -18.605 6.260 23.879 1.00 94.56 331 TRP A O 1
ATOM 2451 N N . ALA A 1 332 ? -17.535 8.147 23.318 1.00 92.81 332 ALA A N 1
ATOM 2452 C CA . ALA A 1 332 ? -16.718 8.216 24.531 1.00 92.81 332 ALA A CA 1
ATOM 2453 C C . ALA A 1 332 ? -17.565 8.342 25.812 1.00 92.81 332 ALA A C 1
ATOM 2455 O O . ALA A 1 332 ? -17.185 7.827 26.861 1.00 92.81 332 ALA A O 1
ATOM 2456 N N . LEU A 1 333 ? -18.734 8.990 25.732 1.00 89.94 333 LEU A N 1
ATOM 2457 C CA . LEU A 1 333 ? -19.697 9.067 26.836 1.00 89.94 333 LEU A CA 1
ATOM 2458 C C . LEU A 1 333 ? -20.434 7.741 27.083 1.00 89.94 333 LEU A C 1
ATOM 2460 O O . LEU A 1 333 ? -20.800 7.452 28.221 1.00 89.94 333 LEU A O 1
ATOM 2464 N N . MET A 1 334 ? -20.661 6.949 26.032 1.00 90.25 334 MET A N 1
ATOM 2465 C CA . MET A 1 334 ? -21.331 5.644 26.112 1.00 90.25 334 MET A CA 1
ATOM 2466 C C . MET A 1 334 ? -20.366 4.475 26.346 1.00 90.25 334 MET A C 1
ATOM 2468 O O . MET A 1 334 ? -20.811 3.366 26.647 1.00 90.25 334 MET A O 1
ATOM 2472 N N . SER A 1 335 ? -19.064 4.699 26.171 1.00 89.56 335 SER A N 1
ATOM 2473 C CA . SER A 1 335 ? -18.037 3.671 26.290 1.00 89.56 335 SER A CA 1
ATOM 2474 C C . SER A 1 335 ? -18.019 3.083 27.713 1.00 89.56 335 SER A C 1
ATOM 2476 O O . SER A 1 335 ? -18.082 3.822 28.703 1.00 89.56 335 SER A O 1
ATOM 2478 N N . PRO A 1 336 ? -17.915 1.748 27.846 1.00 84.00 336 PRO A N 1
ATOM 2479 C CA . PRO A 1 336 ? -17.890 1.063 29.133 1.00 84.00 336 PRO A CA 1
ATOM 2480 C C . PRO A 1 336 ? -16.595 1.287 29.912 1.00 84.00 336 PRO A C 1
ATOM 2482 O O . PRO A 1 336 ? -16.549 0.899 31.071 1.00 84.00 336 PRO A O 1
ATOM 2485 N N . THR A 1 337 ? -15.555 1.872 29.312 1.00 82.31 337 THR A N 1
ATOM 2486 C CA . THR A 1 337 ? -14.357 2.361 30.016 1.00 82.31 337 THR A CA 1
ATOM 2487 C C . THR A 1 337 ? -14.361 3.873 30.209 1.00 82.31 337 THR A C 1
ATOM 2489 O O . THR A 1 337 ? -13.422 4.412 30.794 1.00 82.31 337 THR A O 1
ATOM 2492 N N . GLY A 1 338 ? -15.425 4.555 29.770 1.00 73.00 338 GLY A N 1
ATOM 2493 C CA . GLY A 1 338 ? -15.603 5.993 29.899 1.00 73.00 338 GLY A CA 1
ATOM 2494 C C . GLY A 1 338 ? -15.528 6.483 31.352 1.00 73.00 338 GLY A C 1
ATOM 2495 O O . GLY A 1 338 ? -15.550 5.693 32.299 1.00 73.00 338 GLY A O 1
ATOM 2496 N N . PRO A 1 339 ? -15.447 7.807 31.570 1.00 66.31 339 PRO A N 1
ATOM 2497 C CA . PRO A 1 339 ? -15.182 8.420 32.882 1.00 66.31 339 PRO A CA 1
ATOM 2498 C C . PRO A 1 339 ? -16.167 8.004 33.994 1.00 66.31 339 PRO A C 1
ATOM 2500 O O . PRO A 1 339 ? -15.889 8.166 35.182 1.00 66.31 339 PRO A O 1
ATOM 2503 N N . HIS A 1 340 ? -17.310 7.417 33.632 1.00 67.62 340 HIS A N 1
ATOM 2504 C CA . HIS A 1 340 ? -18.309 6.905 34.565 1.00 67.62 340 HIS A CA 1
ATOM 2505 C C . HIS A 1 340 ? -18.082 5.451 35.015 1.00 67.62 340 HIS A C 1
ATOM 2507 O O . HIS A 1 340 ? -18.578 5.063 36.073 1.00 67.62 340 HIS A O 1
ATOM 2513 N N . ALA A 1 341 ? -17.310 4.654 34.275 1.00 60.03 341 ALA A N 1
ATOM 2514 C CA . ALA A 1 341 ? -17.178 3.217 34.499 1.00 60.03 341 ALA A CA 1
ATOM 2515 C C . ALA A 1 341 ? -16.376 2.825 35.751 1.00 60.03 341 ALA A C 1
ATOM 2517 O O . ALA A 1 341 ? -16.570 1.747 36.311 1.00 60.03 341 ALA A O 1
ATOM 2518 N N . GLY A 1 342 ? -15.490 3.706 36.224 1.00 51.25 342 GLY A N 1
ATOM 2519 C CA . GLY A 1 342 ? -14.536 3.399 37.297 1.00 51.25 342 GLY A CA 1
ATOM 2520 C C . GLY A 1 342 ? -14.994 3.683 38.732 1.00 51.25 342 GLY A C 1
ATOM 2521 O O . GLY A 1 342 ? -14.235 3.431 39.666 1.00 51.25 342 GLY A O 1
ATOM 2522 N N . THR A 1 343 ? -16.200 4.210 38.972 1.00 43.78 343 THR A N 1
ATOM 2523 C CA . THR A 1 343 ? -16.570 4.735 40.307 1.00 43.78 343 THR A CA 1
ATOM 2524 C C . THR A 1 343 ? -17.614 3.895 41.048 1.00 43.78 343 THR A C 1
ATOM 2526 O O . THR A 1 343 ? -18.678 4.359 41.441 1.00 43.78 343 THR A O 1
ATOM 2529 N N . ARG A 1 344 ? -17.251 2.638 41.336 1.00 39.72 344 ARG A N 1
ATOM 2530 C CA . ARG A 1 344 ? -17.694 1.920 42.550 1.00 39.72 344 ARG A CA 1
ATOM 2531 C C . ARG A 1 344 ? -16.508 1.641 43.483 1.00 39.72 344 ARG A C 1
ATOM 2533 O O . ARG A 1 344 ? -16.392 0.568 44.065 1.00 39.72 344 ARG A O 1
ATOM 2540 N N . ARG A 1 345 ? -15.608 2.616 43.658 1.00 41.41 345 ARG A N 1
ATOM 2541 C CA . ARG A 1 345 ? -14.752 2.633 44.852 1.00 41.41 345 ARG A CA 1
ATOM 2542 C C . ARG A 1 345 ? -15.591 3.167 46.019 1.00 41.41 345 ARG A C 1
ATOM 2544 O O . ARG A 1 345 ? -16.099 4.283 45.901 1.00 41.41 345 ARG A O 1
ATOM 2551 N N . PRO A 1 346 ? -15.757 2.419 47.124 1.00 40.09 346 PRO A N 1
ATOM 2552 C CA . PRO A 1 346 ? -16.458 2.927 48.297 1.00 40.09 346 PRO A CA 1
ATOM 2553 C C . PRO A 1 346 ? -15.655 4.110 48.860 1.00 40.09 346 PRO A C 1
ATOM 2555 O O . PRO A 1 346 ? -14.572 3.922 49.404 1.00 40.09 346 PRO A O 1
ATOM 2558 N N . GLY A 1 347 ? -16.151 5.334 48.647 1.00 48.72 347 GLY A N 1
ATOM 2559 C CA . GLY A 1 347 ? -15.582 6.574 49.194 1.00 48.72 347 GLY A CA 1
ATOM 2560 C C . GLY A 1 347 ? -14.847 7.508 48.219 1.00 48.72 347 GLY A C 1
ATOM 2561 O O . GLY A 1 347 ? -14.396 8.563 48.651 1.00 48.72 347 GLY A O 1
ATOM 2562 N N . GLY A 1 348 ? -14.732 7.184 46.925 1.00 41.66 348 GLY A N 1
ATOM 2563 C CA . GLY A 1 348 ? -14.158 8.093 45.918 1.00 41.66 348 GLY A CA 1
ATOM 2564 C C . GLY A 1 348 ? -15.247 8.777 45.092 1.00 41.66 348 GLY A C 1
ATOM 2565 O O . GLY A 1 348 ? -16.037 8.084 44.454 1.00 41.66 348 GLY A O 1
ATOM 2566 N N . GLY A 1 349 ? -15.307 10.112 45.112 1.00 43.38 349 GLY A N 1
ATOM 2567 C CA . GLY A 1 349 ? -16.294 10.899 44.362 1.00 43.38 349 GLY A CA 1
ATOM 2568 C C . GLY A 1 349 ? -16.325 10.550 42.870 1.00 43.38 349 GLY A C 1
ATOM 2569 O O . GLY A 1 349 ? -15.292 10.243 42.273 1.00 43.38 349 GLY A O 1
ATOM 2570 N N . ARG A 1 350 ? -17.525 10.580 42.270 1.00 42.69 350 ARG A N 1
ATOM 2571 C CA . ARG A 1 350 ? -17.714 10.389 40.823 1.00 42.69 350 ARG A CA 1
ATOM 2572 C C . ARG A 1 350 ? -16.801 11.362 40.074 1.00 42.69 350 ARG A C 1
ATOM 2574 O O . ARG A 1 350 ? -16.813 12.553 40.378 1.00 42.69 350 ARG A O 1
ATOM 2581 N N . GLY A 1 351 ? -16.064 10.874 39.078 1.00 49.88 351 GLY A N 1
ATOM 2582 C CA . GLY A 1 351 ? -15.434 11.734 38.079 1.00 49.88 351 GLY A CA 1
ATOM 2583 C C . GLY A 1 351 ? -16.534 12.440 37.293 1.00 49.88 351 GLY A C 1
ATOM 2584 O O . GLY A 1 351 ? -17.041 11.909 36.307 1.00 49.88 351 GLY A O 1
ATOM 2585 N N . ALA A 1 352 ? -16.997 13.582 37.795 1.00 55.50 352 ALA A N 1
ATOM 2586 C CA . ALA A 1 352 ? -17.932 14.428 37.079 1.00 55.50 352 ALA A CA 1
ATOM 2587 C C . ALA A 1 352 ? -17.223 14.972 35.836 1.00 55.50 352 ALA A C 1
ATOM 2589 O O . ALA A 1 352 ? -16.043 15.324 35.899 1.00 55.50 352 ALA A O 1
ATOM 2590 N N . LEU A 1 353 ? -17.946 15.057 34.715 1.00 57.97 353 LEU A N 1
ATOM 2591 C CA . LEU A 1 353 ? -17.534 15.907 33.600 1.00 57.97 353 LEU A CA 1
ATOM 2592 C C . LEU A 1 353 ? -17.187 17.275 34.190 1.00 57.97 353 LEU A C 1
ATOM 2594 O O . LEU A 1 353 ? -18.032 17.888 34.847 1.00 57.97 353 LEU A O 1
ATOM 2598 N N . THR A 1 354 ? -15.938 17.712 34.042 1.00 67.06 354 THR A N 1
ATOM 2599 C CA . THR A 1 354 ? -15.528 18.979 34.641 1.00 67.06 354 THR A CA 1
ATOM 2600 C C . THR A 1 354 ? -16.334 20.108 33.990 1.00 67.06 354 THR A C 1
ATOM 2602 O O . THR A 1 354 ? -16.587 20.061 32.781 1.00 67.06 354 THR A O 1
ATOM 2605 N N . PRO A 1 355 ? -16.747 21.134 34.754 1.00 65.94 355 PRO A N 1
ATOM 2606 C CA . PRO A 1 355 ? -17.375 22.332 34.198 1.00 65.94 355 PRO A CA 1
ATOM 2607 C C . PRO A 1 355 ? -16.583 22.920 33.019 1.00 65.94 355 PRO A C 1
ATOM 2609 O O . PRO A 1 355 ? -17.178 23.401 32.060 1.00 65.94 355 PRO A O 1
ATOM 2612 N N . ASP A 1 356 ? -15.254 22.778 33.036 1.00 65.69 356 ASP A N 1
ATOM 2613 C CA . ASP A 1 356 ? -14.360 23.194 31.953 1.00 65.69 356 ASP A CA 1
ATOM 2614 C C . ASP A 1 356 ? -14.579 22.422 30.645 1.00 65.69 356 ASP A C 1
ATOM 2616 O O . ASP A 1 356 ? -14.545 23.021 29.574 1.00 65.69 356 ASP A O 1
ATOM 2620 N N . LEU A 1 357 ? -14.849 21.112 30.696 1.00 64.25 357 LEU A N 1
ATOM 2621 C CA . LEU A 1 357 ? -15.157 20.311 29.503 1.00 64.25 357 LEU A CA 1
ATOM 2622 C C . LEU A 1 357 ? -16.510 20.699 28.894 1.00 64.25 357 LEU A C 1
ATOM 2624 O O . LEU A 1 357 ? -16.644 20.764 27.673 1.00 64.25 357 LEU A O 1
ATOM 2628 N N . LEU A 1 358 ? -17.499 21.004 29.740 1.00 63.19 358 LEU A N 1
ATOM 2629 C CA . LEU A 1 358 ? -18.798 21.532 29.309 1.00 63.19 358 LEU A CA 1
ATOM 2630 C C . LEU A 1 358 ? -18.664 22.931 28.699 1.00 63.19 358 LEU A C 1
ATOM 2632 O O . LEU A 1 358 ? -19.277 23.210 27.669 1.00 63.19 358 LEU A O 1
ATOM 2636 N N . ALA A 1 359 ? -17.840 23.792 29.298 1.00 68.56 359 ALA A N 1
ATOM 2637 C CA . ALA A 1 359 ? -17.558 25.127 28.786 1.00 68.56 359 ALA A CA 1
ATOM 2638 C C . ALA A 1 359 ? -16.800 25.079 27.448 1.00 68.56 359 ALA A C 1
ATOM 2640 O O . ALA A 1 359 ? -17.137 25.824 26.531 1.00 68.56 359 ALA A O 1
ATOM 2641 N N . GLN A 1 360 ? -15.836 24.166 27.293 1.00 65.75 360 GLN A N 1
ATOM 2642 C CA . GLN A 1 360 ? -15.123 23.944 26.029 1.00 65.75 360 GLN A CA 1
ATOM 2643 C C . GLN A 1 360 ? -16.053 23.409 24.933 1.00 65.75 360 GLN A C 1
ATOM 2645 O O . GLN A 1 360 ? -16.005 23.902 23.807 1.00 65.75 360 GLN A O 1
ATOM 2650 N N . ALA A 1 361 ? -16.950 22.472 25.259 1.00 60.00 361 ALA A N 1
ATOM 2651 C CA . ALA A 1 361 ? -17.959 21.982 24.319 1.00 60.00 361 ALA A CA 1
ATOM 2652 C C . ALA A 1 361 ? -18.955 23.073 23.899 1.00 60.00 361 ALA A C 1
ATOM 2654 O O . ALA A 1 361 ? -19.322 23.153 22.728 1.00 60.00 361 ALA A O 1
ATOM 2655 N N . ALA A 1 362 ? -19.357 23.944 24.829 1.00 60.81 362 ALA A N 1
ATOM 2656 C CA . ALA A 1 362 ? -20.203 25.099 24.533 1.00 60.81 362 ALA A CA 1
ATOM 2657 C C . ALA A 1 362 ? -19.483 26.140 23.654 1.00 60.81 362 ALA A C 1
ATOM 2659 O O . ALA A 1 362 ? -20.089 26.714 22.749 1.00 60.81 362 ALA A O 1
ATOM 2660 N N . ALA A 1 363 ? -18.188 26.369 23.896 1.00 63.22 363 ALA A N 1
ATOM 2661 C CA . ALA A 1 363 ? -17.373 27.337 23.164 1.00 63.22 363 ALA A CA 1
ATOM 2662 C C . ALA A 1 363 ? -16.997 26.872 21.745 1.00 63.22 363 ALA A C 1
ATOM 2664 O O . ALA A 1 363 ? -16.848 27.707 20.855 1.00 63.22 363 ALA A O 1
ATOM 2665 N N . ALA A 1 364 ? -16.898 25.560 21.505 1.00 58.41 364 ALA A N 1
ATOM 2666 C CA . ALA A 1 364 ? -16.557 24.975 20.204 1.00 58.41 364 ALA A CA 1
ATOM 2667 C C . ALA A 1 364 ? -17.651 25.129 19.117 1.00 58.41 364 ALA A C 1
ATOM 2669 O O . ALA A 1 364 ? -17.510 24.584 18.027 1.00 58.41 364 ALA A O 1
ATOM 2670 N N . GLN A 1 365 ? -18.737 25.869 19.388 1.00 52.69 365 GLN A N 1
ATOM 2671 C CA . GLN A 1 365 ? -19.877 26.119 18.485 1.00 52.69 365 GLN A CA 1
ATOM 2672 C C . GLN A 1 365 ? -20.634 24.865 18.004 1.00 52.69 365 GLN A C 1
ATOM 2674 O O . GLN A 1 365 ? -21.512 24.964 17.145 1.00 52.69 365 GLN A O 1
ATOM 2679 N N . ASP A 1 366 ? -20.375 23.691 18.581 1.00 58.84 366 ASP A N 1
ATOM 2680 C CA . ASP A 1 366 ? -21.095 22.466 18.247 1.00 58.84 366 ASP A CA 1
ATOM 2681 C C . ASP A 1 366 ? -22.277 22.240 19.203 1.00 58.84 366 ASP A C 1
ATOM 2683 O O . ASP A 1 366 ? -22.213 21.514 20.201 1.00 58.84 366 ASP A O 1
ATOM 2687 N N . ALA A 1 367 ? -23.401 22.881 18.873 1.00 57.78 367 ALA A N 1
ATOM 2688 C CA . ALA A 1 367 ? -24.646 22.775 19.628 1.00 57.78 367 ALA A CA 1
ATOM 2689 C C . ALA A 1 367 ? -25.180 21.331 19.736 1.00 57.78 367 ALA A C 1
ATOM 2691 O O . ALA A 1 367 ? -25.986 21.059 20.628 1.00 57.78 367 ALA A O 1
ATOM 2692 N N . ALA A 1 368 ? -24.767 20.408 18.856 1.00 57.16 368 ALA A N 1
ATOM 2693 C CA . ALA A 1 368 ? -25.159 19.002 18.938 1.00 57.16 368 ALA A CA 1
ATOM 2694 C C . ALA A 1 368 ? -24.400 18.284 20.063 1.00 57.16 368 ALA A C 1
ATOM 2696 O O . ALA A 1 368 ? -25.022 17.612 20.890 1.00 57.16 368 ALA A O 1
ATOM 2697 N N . THR A 1 369 ? -23.087 18.506 20.154 1.00 54.88 369 THR A N 1
ATOM 2698 C CA . THR A 1 369 ? -22.232 17.966 21.221 1.00 54.88 369 THR A CA 1
ATOM 2699 C C . THR A 1 369 ? -22.664 18.475 22.602 1.00 54.88 369 THR A C 1
ATOM 2701 O O . THR A 1 369 ? -22.859 17.680 23.524 1.00 54.88 369 THR A O 1
ATOM 2704 N N . PHE A 1 370 ? -22.935 19.780 22.734 1.00 57.44 370 PHE A N 1
ATOM 2705 C CA . PHE A 1 370 ? -23.410 20.374 23.991 1.00 57.44 370 PHE A CA 1
ATOM 2706 C C . PHE A 1 370 ? -24.741 19.763 24.472 1.00 57.44 370 PHE A C 1
ATOM 2708 O O . PHE A 1 370 ? -24.896 19.426 25.646 1.00 57.44 370 PHE A O 1
ATOM 2715 N N . ARG A 1 371 ? -25.696 19.526 23.562 1.00 61.56 371 ARG A N 1
ATOM 2716 C CA . ARG A 1 371 ? -27.005 18.940 23.909 1.00 61.56 371 ARG A CA 1
ATOM 2717 C C . ARG A 1 371 ? -26.922 17.478 24.339 1.00 61.56 371 ARG A C 1
ATOM 2719 O O . ARG A 1 371 ? -27.633 17.083 25.263 1.00 61.56 371 ARG A O 1
ATOM 2726 N N . VAL A 1 372 ? -26.065 16.679 23.699 1.00 57.56 372 VAL A N 1
ATOM 2727 C CA . VAL A 1 372 ? -25.815 15.283 24.101 1.00 57.56 372 VAL A CA 1
ATOM 2728 C C . VAL A 1 372 ? -25.251 15.230 25.525 1.00 57.56 372 VAL A C 1
ATOM 2730 O O . VAL A 1 372 ? -25.717 14.431 26.340 1.00 57.56 372 VAL A O 1
ATOM 2733 N N . MET A 1 373 ? -24.324 16.133 25.862 1.00 55.19 373 MET A N 1
ATOM 2734 C CA . MET A 1 373 ? -23.761 16.236 27.212 1.00 55.19 373 MET A CA 1
ATOM 2735 C C . MET A 1 373 ? -24.810 16.656 28.254 1.00 55.19 373 MET A C 1
ATOM 2737 O O . MET A 1 373 ? -24.913 16.020 29.305 1.00 55.19 373 MET A O 1
ATOM 2741 N N . CYS A 1 374 ? -25.648 17.658 27.959 1.00 59.38 374 CYS A N 1
ATOM 2742 C CA . CYS A 1 374 ? -26.736 18.072 28.854 1.00 59.38 374 CYS A CA 1
ATOM 2743 C C . CYS A 1 374 ? -27.748 16.941 29.117 1.00 59.38 374 CYS A C 1
ATOM 2745 O O . CYS A 1 374 ? -28.225 16.790 30.243 1.00 59.38 374 CYS A O 1
ATOM 2747 N N . ARG A 1 375 ? -28.046 16.106 28.109 1.00 60.28 375 ARG A N 1
ATOM 2748 C CA . ARG A 1 375 ? -28.955 14.956 28.254 1.00 60.28 375 ARG A CA 1
ATOM 2749 C C . ARG A 1 375 ? -28.391 13.883 29.197 1.00 60.28 375 ARG A C 1
ATOM 2751 O O . ARG A 1 375 ? -29.131 13.374 30.035 1.00 60.28 375 ARG A O 1
ATOM 2758 N N . HIS A 1 376 ? -27.097 13.562 29.114 1.00 53.22 376 HIS A N 1
ATOM 2759 C CA . HIS A 1 376 ? -26.478 12.576 30.014 1.00 53.22 376 HIS A CA 1
ATOM 2760 C C . HIS A 1 376 ? -26.370 13.067 31.463 1.00 53.22 376 HIS A C 1
ATOM 2762 O O . HIS A 1 376 ? -26.588 12.286 32.392 1.00 53.22 376 HIS A O 1
ATOM 2768 N N . LEU A 1 377 ? -26.120 14.363 31.670 1.00 51.22 377 LEU A N 1
ATOM 2769 C CA . LEU A 1 377 ? -26.109 14.964 33.006 1.00 51.22 377 LEU A CA 1
ATOM 2770 C C . LEU A 1 377 ? -27.493 14.934 33.671 1.00 51.22 377 LEU A C 1
ATOM 2772 O O . LEU A 1 377 ? -27.575 14.671 34.870 1.00 51.22 377 LEU A O 1
ATOM 2776 N N . LYS A 1 378 ? -28.577 15.099 32.896 1.00 52.41 378 LYS A N 1
ATOM 2777 C CA . LYS A 1 378 ? -29.956 15.007 33.410 1.00 52.41 378 LYS A CA 1
ATOM 2778 C C . LYS A 1 378 ? -30.293 13.602 33.937 1.00 52.41 378 LYS A C 1
ATOM 2780 O O . LYS A 1 378 ? -30.977 13.479 34.945 1.00 52.41 378 LYS A O 1
ATOM 2785 N N . HIS A 1 379 ? -29.760 12.542 33.322 1.00 52.16 379 HIS A N 1
ATOM 2786 C CA . HIS A 1 379 ? -29.977 11.161 33.783 1.00 52.16 379 HIS A CA 1
ATOM 2787 C C . HIS A 1 379 ? -29.047 10.721 34.925 1.00 52.16 379 HIS A C 1
ATOM 2789 O O . HIS A 1 379 ? -29.420 9.856 35.713 1.00 52.16 379 HIS A O 1
ATOM 2795 N N . ALA A 1 380 ? -27.855 11.309 35.059 1.00 47.78 380 ALA A N 1
ATOM 2796 C CA . ALA A 1 380 ? -26.935 10.980 36.151 1.00 47.78 380 ALA A CA 1
ATOM 2797 C C . ALA A 1 380 ? -27.388 11.528 37.523 1.00 47.78 380 ALA A C 1
ATOM 2799 O O . ALA A 1 380 ? -26.925 11.027 38.555 1.00 47.78 380 ALA A O 1
ATOM 2800 N N . GLY A 1 381 ? -28.277 12.532 37.524 1.00 42.72 381 GLY A N 1
ATOM 2801 C CA . GLY A 1 381 ? -28.792 13.221 38.711 1.00 42.72 381 GLY A CA 1
ATOM 2802 C C . GLY A 1 381 ? -30.045 12.616 39.356 1.00 42.72 381 GLY A C 1
ATOM 2803 O O . GLY A 1 381 ? -30.404 13.045 40.444 1.00 42.72 381 GLY A O 1
ATOM 2804 N N . SER A 1 382 ? -30.697 11.610 38.759 1.00 43.66 382 SER A N 1
ATOM 2805 C CA . SER A 1 382 ? -31.976 11.073 39.271 1.00 43.66 382 SER A CA 1
ATOM 2806 C C . SER A 1 382 ? -31.836 9.865 40.215 1.00 43.66 382 SER A C 1
ATOM 2808 O O . SER A 1 382 ? -32.748 9.047 40.315 1.00 43.66 382 SER A O 1
ATOM 2810 N N . GLY A 1 383 ? -30.680 9.683 40.855 1.00 46.97 383 GLY A N 1
ATOM 2811 C CA . GLY A 1 383 ? -30.414 8.535 41.726 1.00 46.97 383 GLY A CA 1
ATOM 2812 C C . GLY A 1 383 ? -29.776 8.966 43.035 1.00 46.97 383 GLY A C 1
ATOM 2813 O O . GLY A 1 383 ? -28.557 8.855 43.175 1.00 46.97 383 GLY A O 1
ATOM 2814 N N . GLY A 1 384 ? -30.588 9.466 43.965 1.00 40.91 384 GLY A N 1
ATOM 2815 C CA . GLY A 1 384 ? -30.100 9.899 45.268 1.00 40.91 384 GLY A CA 1
ATOM 2816 C C . GLY A 1 384 ? -31.166 10.439 46.214 1.00 40.91 384 GLY A C 1
ATOM 2817 O O . GLY A 1 384 ? -30.944 11.504 46.758 1.00 40.91 384 GLY A O 1
ATOM 2818 N N . ASP A 1 385 ? -32.252 9.700 46.441 1.00 40.53 385 ASP A N 1
ATOM 2819 C CA . ASP A 1 385 ? -33.116 9.879 47.617 1.00 40.53 385 ASP A CA 1
ATOM 2820 C C . ASP A 1 385 ? -33.383 8.494 48.212 1.00 40.53 385 ASP A C 1
ATOM 2822 O O . ASP A 1 385 ? -34.354 7.856 47.843 1.00 40.53 385 ASP A O 1
ATOM 2826 N N . ASP A 1 386 ? -32.446 7.982 49.019 1.00 40.16 386 ASP A N 1
ATOM 2827 C CA . ASP A 1 386 ? -32.661 6.893 49.994 1.00 40.16 386 ASP A CA 1
ATOM 2828 C C . ASP A 1 386 ? -31.374 6.677 50.814 1.00 40.16 386 ASP A C 1
ATOM 2830 O O . ASP A 1 386 ? -30.676 5.668 50.707 1.00 40.16 386 ASP A O 1
ATOM 2834 N N . ALA A 1 387 ? -31.003 7.674 51.621 1.00 36.59 387 ALA A N 1
ATOM 2835 C CA . ALA A 1 387 ? -29.986 7.516 52.664 1.00 36.59 387 ALA A CA 1
ATOM 2836 C C . ALA A 1 387 ? -30.147 8.569 53.773 1.00 36.59 387 ALA A C 1
ATOM 2838 O O . ALA A 1 387 ? -29.204 9.287 54.091 1.00 36.59 387 ALA A O 1
ATOM 2839 N N . ALA A 1 388 ? -31.341 8.694 54.363 1.00 33.94 388 ALA A N 1
ATOM 2840 C CA . ALA A 1 388 ? -31.526 9.547 55.539 1.00 33.94 388 ALA A CA 1
ATOM 2841 C C . ALA A 1 388 ? -32.727 9.143 56.412 1.00 33.94 388 ALA A C 1
ATOM 2843 O O . ALA A 1 388 ? -33.606 9.963 56.660 1.00 33.94 388 ALA A O 1
ATOM 2844 N N . THR A 1 389 ? -32.794 7.906 56.924 1.00 33.06 389 THR A N 1
ATOM 2845 C CA . THR A 1 389 ? -33.585 7.640 58.148 1.00 33.06 389 THR A CA 1
ATOM 2846 C C . THR A 1 389 ? -33.152 6.361 58.872 1.00 33.06 389 THR A C 1
ATOM 2848 O O . THR A 1 389 ? -33.720 5.297 58.669 1.00 33.06 389 THR A O 1
ATOM 2851 N N . GLN A 1 390 ? -32.151 6.462 59.752 1.00 33.94 390 GLN A N 1
ATOM 2852 C CA . GLN A 1 390 ? -32.070 5.658 60.982 1.00 33.94 390 GLN A CA 1
ATOM 2853 C C . GLN A 1 390 ? -30.970 6.210 61.900 1.00 33.94 390 GLN A C 1
ATOM 2855 O O . GLN A 1 390 ? -29.821 5.792 61.835 1.00 33.94 390 GLN A O 1
ATOM 2860 N N . ALA A 1 391 ? -31.331 7.171 62.753 1.00 29.95 391 ALA A N 1
ATOM 2861 C CA . ALA A 1 391 ? -30.814 7.310 64.116 1.00 29.95 391 ALA A CA 1
ATOM 2862 C C . ALA A 1 391 ? -31.552 8.447 64.841 1.00 29.95 391 ALA A C 1
ATOM 2864 O O . ALA A 1 391 ? -31.852 9.473 64.242 1.00 29.95 391 ALA A O 1
ATOM 2865 N N . ALA A 1 392 ? -31.753 8.250 66.145 1.00 28.17 392 ALA A N 1
ATOM 2866 C CA . ALA A 1 392 ? -32.274 9.183 67.149 1.00 28.17 392 ALA A CA 1
ATOM 2867 C C . ALA A 1 392 ? -33.806 9.263 67.311 1.00 28.17 392 ALA A C 1
ATOM 2869 O O . ALA A 1 392 ? -34.496 10.146 66.809 1.00 28.17 392 ALA A O 1
ATOM 2870 N N . ALA A 1 393 ? -34.306 8.360 68.158 1.00 33.69 393 ALA A N 1
ATOM 2871 C CA . ALA A 1 393 ? -35.393 8.671 69.075 1.00 33.69 393 ALA A CA 1
ATOM 2872 C C . ALA A 1 393 ? -34.941 9.767 70.058 1.00 33.69 393 ALA A C 1
ATOM 2874 O O . ALA A 1 393 ? -33.844 9.675 70.612 1.00 33.69 393 ALA A O 1
ATOM 2875 N N . GLY A 1 394 ? -35.799 10.757 70.312 1.00 30.72 394 GLY A N 1
ATOM 2876 C CA . GLY A 1 394 ? -35.613 11.691 71.421 1.00 30.72 394 GLY A CA 1
ATOM 2877 C C . GLY A 1 394 ? -36.293 13.046 71.246 1.00 30.72 394 GLY A C 1
ATOM 2878 O O . GLY A 1 394 ? -35.676 13.980 70.757 1.00 30.72 394 GLY A O 1
ATOM 2879 N N . SER A 1 395 ? -37.509 13.147 71.789 1.00 30.28 395 SER A N 1
ATOM 2880 C CA . SER A 1 395 ? -38.025 14.348 72.469 1.00 30.28 395 SER A CA 1
ATOM 2881 C C . SER A 1 395 ? -38.617 15.493 71.626 1.00 30.28 395 SER A C 1
ATOM 2883 O O . SER A 1 395 ? -37.945 16.419 71.195 1.00 30.28 395 SER A O 1
ATOM 2885 N N . SER A 1 396 ? -39.948 15.436 71.509 1.00 35.44 396 SER A N 1
ATOM 2886 C CA . SER A 1 396 ? -40.926 16.513 71.760 1.00 35.44 396 SER A CA 1
ATOM 2887 C C . SER A 1 396 ? -40.475 17.986 71.695 1.00 35.44 396 SER A C 1
ATOM 2889 O O . SER A 1 396 ? -39.773 18.462 72.584 1.00 35.44 396 SER A O 1
ATOM 2891 N N . SER A 1 397 ? -41.090 18.779 70.813 1.00 30.47 397 SER A N 1
ATOM 2892 C CA . SER A 1 397 ? -42.111 19.778 71.197 1.00 30.47 397 SER A CA 1
ATOM 2893 C C . SER A 1 397 ? -42.634 20.555 69.977 1.00 30.47 397 SER A C 1
ATOM 2895 O O . SER A 1 397 ? -42.013 20.608 68.924 1.00 30.47 397 SER A O 1
ATOM 2897 N N . SER A 1 398 ? -43.851 21.063 70.143 1.00 36.19 398 SER A N 1
ATOM 2898 C CA . SER A 1 398 ? -44.774 21.705 69.201 1.00 36.19 398 SER A CA 1
ATOM 2899 C C . SER A 1 398 ? -44.245 22.912 68.416 1.00 36.19 398 SER A C 1
ATOM 2901 O O . SER A 1 398 ? -43.477 23.693 68.966 1.00 36.19 398 SER A O 1
ATOM 2903 N N . CYS A 1 399 ? -44.810 23.157 67.223 1.00 28.14 399 CYS A N 1
ATOM 2904 C CA . CYS A 1 399 ? -45.651 24.335 66.921 1.00 28.14 399 CYS A CA 1
ATOM 2905 C C . CYS A 1 399 ? -46.149 24.328 65.461 1.00 28.14 399 CYS A C 1
ATOM 2907 O O . CYS A 1 399 ? -45.454 23.907 64.543 1.00 28.14 399 CYS A O 1
ATOM 2909 N N . SER A 1 400 ? -47.385 24.789 65.285 1.00 40.84 400 SER A N 1
ATOM 2910 C CA . SER A 1 400 ? -48.189 24.813 64.059 1.00 40.84 400 SER A CA 1
ATOM 2911 C C . SER A 1 400 ? -47.761 25.893 63.047 1.00 40.84 400 SER A C 1
ATOM 2913 O O . SER A 1 400 ? -47.382 26.990 63.450 1.00 40.84 400 SER A O 1
ATOM 2915 N N . GLY A 1 401 ? -47.933 25.625 61.743 1.00 30.48 401 GLY A N 1
ATOM 2916 C CA . GLY A 1 401 ? -47.827 26.588 60.628 1.00 30.48 401 GLY A CA 1
ATOM 2917 C C . GLY A 1 401 ? -48.361 25.999 59.299 1.00 30.48 401 GLY A C 1
ATOM 2918 O O . GLY A 1 401 ? -48.371 24.778 59.178 1.00 30.48 401 GLY A O 1
ATOM 2919 N N . PRO A 1 402 ? -48.873 26.817 58.352 1.00 35.12 402 PRO A N 1
ATOM 2920 C CA . PRO A 1 402 ? -49.918 26.450 57.376 1.00 35.12 402 PRO A CA 1
ATOM 2921 C C . PRO A 1 402 ? -49.399 25.743 56.102 1.00 35.12 402 PRO A C 1
ATOM 2923 O O . PRO A 1 402 ? -48.193 25.743 55.858 1.00 35.12 402 PRO A O 1
ATOM 2926 N N . PRO A 1 403 ? -50.283 25.159 55.260 1.00 37.78 403 PRO A N 1
ATOM 2927 C CA . PRO A 1 403 ? -49.860 24.407 54.084 1.00 37.78 403 PRO A CA 1
ATOM 2928 C C . PRO A 1 403 ? -49.504 25.349 52.927 1.00 37.78 403 PRO A C 1
ATOM 2930 O O . PRO A 1 403 ? -50.360 26.055 52.398 1.00 37.78 403 PRO A O 1
ATOM 2933 N N . SER A 1 404 ? -48.244 25.335 52.495 1.00 32.38 404 SER A N 1
ATOM 2934 C CA . SER A 1 404 ? -47.830 25.876 51.197 1.00 32.38 404 SER A CA 1
ATOM 2935 C C . SER A 1 404 ? -47.796 24.745 50.172 1.00 32.38 404 SER A C 1
ATOM 2937 O O . SER A 1 404 ? -46.883 23.920 50.171 1.00 32.38 404 SER A O 1
ATOM 2939 N N . GLY A 1 405 ? -48.817 24.707 49.313 1.00 42.62 405 GLY A N 1
ATOM 2940 C CA . GLY A 1 405 ? -48.844 23.878 48.114 1.00 42.62 405 GLY A CA 1
ATOM 2941 C C . GLY A 1 405 ? -47.793 24.359 47.116 1.00 42.62 405 GLY A C 1
ATOM 2942 O O . GLY A 1 405 ? -47.923 25.437 46.545 1.00 42.62 405 GLY A O 1
ATOM 2943 N N . GLY A 1 406 ? -46.743 23.562 46.928 1.00 33.50 406 GLY A N 1
ATOM 2944 C CA . GLY A 1 406 ? -45.774 23.715 45.847 1.00 33.50 406 GLY A CA 1
ATOM 2945 C C . GLY A 1 406 ? -46.017 22.621 44.819 1.00 33.50 406 GLY A C 1
ATOM 2946 O O . GLY A 1 406 ? -45.621 21.479 45.034 1.00 33.50 406 GLY A O 1
ATOM 2947 N N . GLY A 1 407 ? -46.712 22.953 43.732 1.00 36.88 407 GLY A N 1
ATOM 2948 C CA . GLY A 1 407 ? -46.912 22.045 42.608 1.00 36.88 407 GLY A CA 1
ATOM 2949 C C . GLY A 1 407 ? -45.591 21.785 41.883 1.00 36.88 407 GLY A C 1
ATOM 2950 O O . GLY A 1 407 ? -44.969 22.713 41.369 1.00 36.88 407 GLY A O 1
ATOM 2951 N N . SER A 1 408 ? -45.167 20.521 41.825 1.00 43.00 408 SER A N 1
ATOM 2952 C CA . SER A 1 408 ? -44.069 20.067 40.969 1.00 43.00 408 SER A CA 1
ATOM 2953 C C . SER A 1 408 ? -44.564 19.955 39.519 1.00 43.00 408 SER A C 1
ATOM 2955 O O . SER A 1 408 ? -44.889 18.872 39.043 1.00 43.00 408 SER A O 1
ATOM 2957 N N . GLY A 1 409 ? -44.685 21.093 38.834 1.00 39.62 409 GLY A N 1
ATOM 2958 C CA . GLY A 1 409 ? -45.046 21.161 37.409 1.00 39.62 409 GLY A CA 1
ATOM 2959 C C . GLY A 1 409 ? -43.858 21.362 36.455 1.00 39.62 409 GLY A C 1
ATOM 2960 O O . GLY A 1 409 ? -44.051 21.440 35.250 1.00 39.62 409 GLY A O 1
ATOM 2961 N N . GLY A 1 410 ? -42.625 21.470 36.965 1.00 41.12 410 GLY A N 1
ATOM 2962 C CA . GLY A 1 410 ? -41.511 22.064 36.209 1.00 41.12 410 GLY A CA 1
ATOM 2963 C C . GLY A 1 410 ? -40.772 21.160 35.214 1.00 41.12 410 GLY A C 1
ATOM 2964 O O . GLY A 1 410 ? -40.119 21.673 34.306 1.00 41.12 410 GLY A O 1
ATOM 2965 N N . ASP A 1 411 ? -40.849 19.835 35.342 1.00 43.91 411 ASP A N 1
ATOM 2966 C CA . ASP A 1 411 ? -39.929 18.953 34.603 1.00 43.91 411 ASP A CA 1
ATOM 2967 C C . ASP A 1 411 ? -40.360 18.686 33.150 1.00 43.91 411 ASP A C 1
ATOM 2969 O O . ASP A 1 411 ? -39.504 18.490 32.277 1.00 43.91 411 ASP A O 1
ATOM 2973 N N . GLY A 1 412 ? -41.669 18.745 32.878 1.00 42.09 412 GLY A N 1
ATOM 2974 C CA . GLY A 1 412 ? -42.251 18.581 31.541 1.00 42.09 412 GLY A CA 1
ATOM 2975 C C . GLY A 1 412 ? -42.095 19.825 30.661 1.00 42.09 412 GLY A C 1
ATOM 2976 O O . GLY A 1 412 ? -41.640 19.722 29.521 1.00 42.09 412 GLY A O 1
ATOM 2977 N N . GLU A 1 413 ? -42.367 21.013 31.210 1.00 44.16 413 GLU A N 1
ATOM 2978 C CA . GLU A 1 413 ? -42.224 22.296 30.500 1.00 44.16 413 GLU A CA 1
ATOM 2979 C C . GLU A 1 413 ? -40.767 22.597 30.133 1.00 44.16 413 GLU A C 1
ATOM 2981 O O . GLU A 1 413 ? -40.477 23.049 29.024 1.00 44.16 413 GLU A O 1
ATOM 2986 N N . GLN A 1 414 ? -39.815 22.275 31.015 1.00 45.88 414 GLN A N 1
ATOM 2987 C CA . GLN A 1 414 ? -38.390 22.458 30.724 1.00 45.88 414 GLN A CA 1
ATOM 2988 C C . GLN A 1 414 ? -37.884 21.493 29.643 1.00 45.88 414 GLN A C 1
ATOM 2990 O O . GLN A 1 414 ? -36.985 21.841 28.872 1.00 45.88 414 GLN A O 1
ATOM 2995 N N . LEU A 1 415 ? -38.455 20.286 29.552 1.00 43.09 415 LEU A N 1
ATOM 2996 C CA . LEU A 1 415 ? -38.131 19.332 28.492 1.00 43.09 415 LEU A CA 1
ATOM 2997 C C . LEU A 1 415 ? -38.715 19.783 27.144 1.00 43.09 415 LEU A C 1
ATOM 2999 O O . LEU A 1 415 ? -37.996 19.765 26.143 1.00 43.09 415 LEU A O 1
ATOM 3003 N N . ALA A 1 416 ? -39.965 20.252 27.125 1.00 43.62 416 ALA A N 1
ATOM 3004 C CA . ALA A 1 416 ? -40.604 20.809 25.934 1.00 43.62 416 ALA A CA 1
ATOM 3005 C C . ALA A 1 416 ? -39.874 22.070 25.428 1.00 43.62 416 ALA A C 1
ATOM 3007 O O . ALA A 1 416 ? -39.567 22.168 24.239 1.00 43.62 416 ALA A O 1
ATOM 3008 N N . ALA A 1 417 ? -39.476 22.977 26.328 1.00 46.62 417 ALA A N 1
ATOM 3009 C CA . ALA A 1 417 ? -38.709 24.179 25.992 1.00 46.62 417 ALA A CA 1
ATOM 3010 C C . ALA A 1 417 ? -37.307 23.857 25.440 1.00 46.62 417 ALA A C 1
ATOM 3012 O O . ALA A 1 417 ? -36.855 24.481 24.478 1.00 46.62 417 ALA A O 1
ATOM 3013 N N . ALA A 1 418 ? -36.625 22.844 25.988 1.00 45.59 418 ALA A N 1
ATOM 3014 C CA . ALA A 1 418 ? -35.325 22.399 25.484 1.00 45.59 418 ALA A CA 1
ATOM 3015 C C . ALA A 1 418 ? -35.423 21.746 24.092 1.00 45.59 418 ALA A C 1
ATOM 3017 O O . ALA A 1 418 ? -34.528 21.924 23.261 1.00 45.59 418 ALA A O 1
ATOM 3018 N N . VAL A 1 419 ? -36.511 21.022 23.811 1.00 45.88 419 VAL A N 1
ATOM 3019 C CA . VAL A 1 419 ? -36.786 20.423 22.493 1.00 45.88 419 VAL A CA 1
ATOM 3020 C C . VAL A 1 419 ? -37.179 21.494 21.467 1.00 45.88 419 VAL A C 1
ATOM 3022 O O . VAL A 1 419 ? -36.657 21.477 20.350 1.00 45.88 419 VAL A O 1
ATOM 3025 N N . ALA A 1 420 ? -37.997 22.480 21.846 1.00 46.50 420 ALA A N 1
ATOM 3026 C CA . ALA A 1 420 ? -38.356 23.614 20.993 1.00 46.50 420 ALA A CA 1
ATOM 3027 C C . ALA A 1 420 ? -37.131 24.483 20.638 1.00 46.50 420 ALA A C 1
ATOM 3029 O O . ALA A 1 420 ? -36.898 24.796 19.468 1.00 46.50 420 ALA A O 1
ATOM 3030 N N . ALA A 1 421 ? -36.267 24.781 21.617 1.00 49.56 421 ALA A N 1
ATOM 3031 C CA . ALA A 1 421 ? -35.003 25.486 21.389 1.00 49.56 421 ALA A CA 1
ATOM 3032 C C . ALA A 1 421 ? -34.027 24.674 20.514 1.00 49.56 421 ALA A C 1
ATOM 3034 O O . ALA A 1 421 ? -33.285 25.231 19.699 1.00 49.56 421 ALA A O 1
ATOM 3035 N N . ALA A 1 422 ? -34.045 23.343 20.638 1.00 46.59 422 ALA A N 1
ATOM 3036 C CA . ALA A 1 422 ? -33.242 22.453 19.813 1.00 46.59 422 ALA A CA 1
ATOM 3037 C C . ALA A 1 422 ? -33.706 22.420 18.345 1.00 46.59 422 ALA A C 1
ATOM 3039 O O . ALA A 1 422 ? -32.851 22.416 17.452 1.00 46.59 422 ALA A O 1
ATOM 3040 N N . ALA A 1 423 ? -35.021 22.424 18.103 1.00 45.41 423 ALA A N 1
ATOM 3041 C CA . ALA A 1 423 ? -35.637 22.434 16.775 1.00 45.41 423 ALA A CA 1
ATOM 3042 C C . ALA A 1 423 ? -35.456 23.775 16.038 1.00 45.41 423 ALA A C 1
ATOM 3044 O O . ALA A 1 423 ? -35.309 23.791 14.814 1.00 45.41 423 ALA A O 1
ATOM 3045 N N . ALA A 1 424 ? -35.372 24.885 16.778 1.00 48.53 424 ALA A N 1
ATOM 3046 C CA . ALA A 1 424 ? -35.171 26.228 16.235 1.00 48.53 424 ALA A CA 1
ATOM 3047 C C . ALA A 1 424 ? -33.714 26.552 15.821 1.00 48.53 424 ALA A C 1
ATOM 3049 O O . ALA A 1 424 ? -33.462 27.640 15.305 1.00 48.53 424 ALA A O 1
ATOM 3050 N N . CYS A 1 425 ? -32.737 25.645 16.009 1.00 48.38 425 CYS A N 1
ATOM 3051 C CA . CYS A 1 425 ? -31.339 25.944 15.656 1.00 48.38 425 CYS A CA 1
A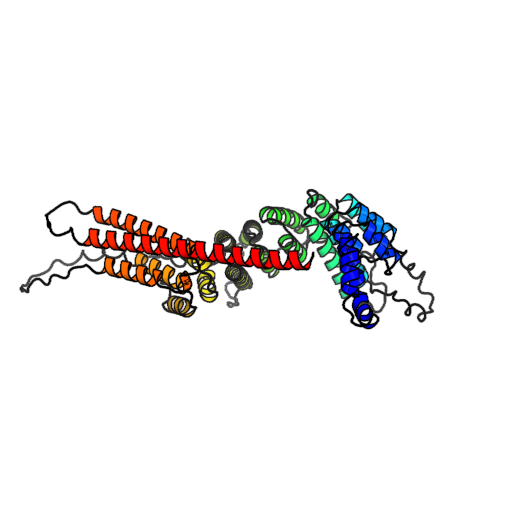TOM 3052 C C . CYS A 1 425 ? -31.141 26.092 14.137 1.00 48.38 425 CYS A C 1
ATOM 3054 O O . CYS A 1 425 ? -31.360 25.117 13.405 1.00 48.38 425 CYS A O 1
ATOM 3056 N N . PRO A 1 426 ? -30.593 27.229 13.663 1.00 48.69 426 PRO A N 1
ATOM 3057 C CA . PRO A 1 426 ? -30.255 27.435 12.252 1.00 48.69 426 PRO A CA 1
ATOM 3058 C C . PRO A 1 426 ? -29.299 26.361 11.710 1.00 48.69 426 PRO A C 1
ATOM 3060 O O . PRO A 1 426 ? -29.426 25.926 10.573 1.00 48.69 426 PRO A O 1
ATOM 3063 N N . CYS A 1 427 ? -28.411 25.858 12.571 1.00 47.16 427 CYS A N 1
ATOM 3064 C CA . CYS A 1 427 ? -27.423 24.819 12.289 1.00 47.16 427 CYS A CA 1
ATOM 3065 C C . CYS A 1 427 ? -28.012 23.451 11.884 1.00 47.16 427 CYS A C 1
ATOM 3067 O O . CYS A 1 427 ? -27.356 22.653 11.216 1.00 47.16 427 CYS A O 1
ATOM 3069 N N . LEU A 1 428 ? -29.252 23.165 12.294 1.00 43.91 428 LEU A N 1
ATOM 3070 C CA . LEU A 1 428 ? -29.947 21.906 12.010 1.00 43.91 428 LEU A CA 1
ATOM 3071 C C . LEU A 1 428 ? -30.871 22.005 10.796 1.00 43.91 428 LEU A C 1
ATOM 3073 O O . LEU A 1 428 ? -31.500 21.008 10.441 1.00 43.91 428 LEU A O 1
ATOM 3077 N N . ARG A 1 429 ? -30.986 23.183 10.170 1.00 54.78 429 ARG A N 1
ATOM 3078 C CA . ARG A 1 429 ? -31.828 23.404 8.984 1.00 54.78 429 ARG A CA 1
ATOM 3079 C C . ARG A 1 429 ? -31.369 22.577 7.780 1.00 54.78 429 ARG A C 1
ATOM 3081 O O . ARG A 1 429 ? -32.206 22.101 7.018 1.00 54.78 429 ARG A O 1
ATOM 3088 N N . ASP A 1 430 ? -30.070 22.287 7.713 1.00 59.41 430 ASP A N 1
ATOM 3089 C CA . ASP A 1 430 ? -29.438 21.634 6.561 1.00 59.41 430 ASP A CA 1
ATOM 3090 C C . ASP A 1 430 ? -29.154 20.129 6.760 1.00 59.41 430 ASP A C 1
ATOM 3092 O O . ASP A 1 430 ? -28.540 19.496 5.902 1.00 59.41 430 ASP A O 1
ATOM 3096 N N . ARG A 1 431 ? -29.580 19.513 7.880 1.00 54.81 431 ARG A N 1
ATOM 3097 C CA . ARG A 1 431 ? -29.281 18.094 8.201 1.00 54.81 431 ARG A CA 1
ATOM 3098 C C . ARG A 1 431 ? -30.527 17.297 8.638 1.00 54.81 431 ARG A C 1
ATOM 3100 O O . ARG A 1 431 ? -30.712 17.037 9.828 1.00 54.81 431 ARG A O 1
ATOM 3107 N N . PRO A 1 432 ? -31.385 16.869 7.689 1.00 60.47 432 PRO A N 1
ATOM 3108 C CA . PRO A 1 432 ? -32.702 16.285 7.982 1.00 60.47 432 PRO A CA 1
ATOM 3109 C C . PRO A 1 432 ? -32.655 14.905 8.661 1.00 60.47 432 PRO A C 1
ATOM 3111 O O . PRO A 1 432 ? -33.499 14.610 9.502 1.00 60.47 432 PRO A O 1
ATOM 3114 N N . HIS A 1 433 ? -31.643 14.082 8.372 1.00 53.38 433 HIS A N 1
ATOM 3115 C CA . HIS A 1 433 ? -31.457 12.770 9.011 1.00 53.38 433 HIS A CA 1
ATOM 3116 C C . HIS A 1 433 ? -31.175 12.891 10.518 1.00 53.38 433 HIS A C 1
ATOM 3118 O O . HIS A 1 433 ? -31.640 12.074 11.308 1.00 53.38 433 HIS A O 1
ATOM 3124 N N . LEU A 1 434 ? -30.461 13.947 10.925 1.00 49.94 434 LEU A N 1
ATOM 3125 C CA . LEU A 1 434 ? -30.160 14.215 12.329 1.00 49.94 434 LEU A CA 1
ATOM 3126 C C . LEU A 1 434 ? -31.413 14.683 13.087 1.00 49.94 434 LEU A C 1
ATOM 3128 O O . LEU A 1 434 ? -31.611 14.294 14.235 1.00 49.94 434 LEU A O 1
ATOM 3132 N N . ARG A 1 435 ? -32.283 15.473 12.437 1.00 61.09 435 ARG A N 1
ATOM 3133 C CA . ARG A 1 435 ? -33.586 15.878 12.996 1.00 61.09 435 ARG A CA 1
ATOM 3134 C C . ARG A 1 435 ? -34.507 14.683 13.213 1.00 61.09 435 ARG A C 1
ATOM 3136 O O . ARG A 1 435 ? -35.070 14.561 14.295 1.00 61.09 435 ARG A O 1
ATOM 3143 N N . GLU A 1 436 ? -34.634 13.804 12.221 1.00 65.19 436 GLU A N 1
ATOM 3144 C CA . GLU A 1 436 ? -35.507 12.629 12.330 1.00 65.19 436 GLU A CA 1
ATOM 3145 C C . GLU A 1 436 ? -35.003 11.653 13.402 1.00 65.19 436 GLU A C 1
ATOM 3147 O O . GLU A 1 436 ? -35.781 11.185 14.230 1.00 65.19 436 GLU A O 1
ATOM 3152 N N . TRP A 1 437 ? -33.686 11.435 13.484 1.00 75.44 437 TRP A N 1
ATOM 3153 C CA . TRP A 1 437 ? -33.098 10.661 14.579 1.00 75.44 437 TRP A CA 1
ATOM 3154 C C . TRP A 1 437 ? -33.370 11.303 15.951 1.00 75.44 437 TRP A C 1
ATOM 3156 O O . TRP A 1 437 ? -33.764 10.612 16.891 1.00 75.44 437 TRP A O 1
ATOM 3166 N N . MET A 1 438 ? -33.231 12.630 16.081 1.00 48.62 438 MET A N 1
ATOM 3167 C CA . MET A 1 438 ? -33.552 13.345 17.325 1.00 48.62 438 MET A CA 1
ATOM 3168 C C . MET A 1 438 ? -35.029 13.211 17.709 1.00 48.62 438 MET A C 1
ATOM 3170 O O . MET A 1 438 ? -35.315 12.988 18.886 1.00 48.62 438 MET A O 1
ATOM 3174 N N . ARG A 1 439 ? -35.945 13.300 16.736 1.00 68.81 439 ARG A N 1
ATOM 3175 C CA . ARG A 1 439 ? -37.387 13.097 16.934 1.00 68.81 439 ARG A CA 1
ATOM 3176 C C . ARG A 1 439 ? -37.667 11.705 17.499 1.00 68.81 439 ARG A C 1
ATOM 3178 O O . ARG A 1 439 ? -38.285 11.592 18.553 1.00 68.81 439 ARG A O 1
ATOM 3185 N N . GLN A 1 440 ? -37.107 10.668 16.875 1.00 65.56 440 GLN A N 1
ATOM 3186 C CA . GLN A 1 440 ? -37.269 9.274 17.302 1.00 65.56 440 GLN A CA 1
ATOM 3187 C C . GLN A 1 440 ? -36.718 9.014 18.713 1.00 65.56 440 GLN A C 1
ATOM 3189 O O . GLN A 1 440 ? -37.316 8.268 19.488 1.00 65.56 440 GLN A O 1
ATOM 3194 N N . GLN A 1 441 ? -35.599 9.646 19.085 1.00 61.00 441 GLN A N 1
ATOM 3195 C CA . GLN A 1 441 ? -35.031 9.515 20.432 1.00 61.00 441 GLN A CA 1
ATOM 3196 C C . GLN A 1 441 ? -35.853 10.248 21.500 1.00 61.00 441 GLN A C 1
ATOM 3198 O O . GLN A 1 441 ? -35.998 9.737 22.609 1.00 61.00 441 GLN A O 1
ATOM 3203 N N . VAL A 1 442 ? -36.407 11.425 21.187 1.00 60.09 442 VAL A N 1
ATOM 3204 C CA . VAL A 1 442 ? -37.336 12.127 22.091 1.00 60.09 442 VAL A CA 1
ATOM 3205 C C . VAL A 1 442 ? -38.599 11.292 22.296 1.00 60.09 442 VAL A C 1
ATOM 3207 O O . VAL A 1 442 ? -39.018 11.096 23.431 1.00 60.09 442 VAL A O 1
ATOM 3210 N N . GLU A 1 443 ? -39.145 10.713 21.229 1.00 64.38 443 GLU A N 1
ATOM 3211 C CA . GLU A 1 443 ? -40.336 9.867 21.303 1.00 64.38 443 GLU A CA 1
ATOM 3212 C C . GLU A 1 443 ? -40.101 8.595 22.141 1.00 64.38 443 GLU A C 1
ATOM 3214 O O . GLU A 1 443 ? -40.935 8.222 22.969 1.00 64.38 443 GLU A O 1
ATOM 3219 N N . LEU A 1 444 ? -38.934 7.956 21.998 1.00 64.81 444 LEU A N 1
ATOM 3220 C CA . LEU A 1 444 ? -38.521 6.827 22.839 1.00 64.81 444 LEU A CA 1
ATOM 3221 C C . LEU A 1 444 ? -38.420 7.206 24.321 1.00 64.81 444 LEU A C 1
ATOM 3223 O O . LEU A 1 444 ? -38.874 6.438 25.170 1.00 64.81 444 LEU A O 1
ATOM 3227 N N . LEU A 1 445 ? -37.855 8.374 24.633 1.00 51.09 445 LEU A N 1
ATOM 3228 C CA . LEU A 1 445 ? -37.723 8.862 26.008 1.00 51.09 445 LEU A CA 1
ATOM 3229 C C . LEU A 1 445 ? -39.084 9.208 26.621 1.00 51.09 445 LEU A C 1
ATOM 3231 O O . LEU A 1 445 ? -39.368 8.761 27.729 1.00 51.09 445 LEU A O 1
ATOM 3235 N N . CYS A 1 446 ? -39.962 9.892 25.884 1.00 60.78 446 CYS A N 1
ATOM 3236 C CA . CYS A 1 446 ? -41.329 10.167 26.333 1.00 60.78 446 CYS A CA 1
ATOM 3237 C C . CYS A 1 446 ? -42.101 8.867 26.610 1.00 60.78 446 CYS A C 1
ATOM 3239 O O . CYS A 1 446 ? -42.762 8.743 27.638 1.00 60.78 446 CYS A O 1
ATOM 3241 N N . ARG A 1 447 ? -41.958 7.843 25.753 1.00 66.19 447 ARG A N 1
ATOM 3242 C CA . ARG A 1 447 ? -42.557 6.514 25.986 1.00 66.19 447 ARG A CA 1
ATOM 3243 C C . ARG A 1 447 ? -41.979 5.812 27.217 1.00 66.19 447 ARG A C 1
ATOM 3245 O O . ARG A 1 447 ? -42.702 5.080 27.891 1.00 66.19 447 ARG A O 1
ATOM 3252 N N . GLN A 1 448 ? -40.690 5.987 27.508 1.00 63.44 448 GLN A N 1
ATOM 3253 C CA . GLN A 1 448 ? -40.062 5.418 28.704 1.00 63.44 448 GLN A CA 1
ATOM 3254 C C . GLN A 1 448 ? -40.520 6.122 29.985 1.00 63.44 448 GLN A C 1
ATOM 3256 O O . GLN A 1 448 ? -40.774 5.439 30.977 1.00 63.44 448 GLN A O 1
ATOM 3261 N N . GLU A 1 449 ? -40.673 7.446 29.971 1.00 62.38 449 GLU A N 1
ATOM 3262 C CA . GLU A 1 449 ? -41.184 8.198 31.123 1.00 62.38 449 GLU A CA 1
ATOM 3263 C C . GLU A 1 449 ? -42.674 7.955 31.364 1.00 62.38 449 GLU A C 1
ATOM 3265 O O . GLU A 1 449 ? -43.060 7.693 32.501 1.00 62.38 449 GLU A O 1
ATOM 3270 N N . ALA A 1 450 ? -43.496 7.892 30.311 1.00 63.44 450 ALA A N 1
ATOM 3271 C CA . ALA A 1 450 ? -44.908 7.525 30.430 1.00 63.44 450 ALA A CA 1
ATOM 3272 C C . ALA A 1 450 ? -45.086 6.152 31.106 1.00 63.44 450 ALA A C 1
ATOM 3274 O O . ALA A 1 450 ? -45.923 5.990 31.990 1.00 63.44 450 ALA A O 1
ATOM 3275 N N . ARG A 1 451 ? -44.227 5.175 30.774 1.00 70.06 451 ARG A N 1
ATOM 3276 C CA . ARG A 1 451 ? -44.211 3.850 31.426 1.00 70.06 451 ARG A CA 1
ATOM 3277 C C . ARG A 1 451 ? -43.745 3.884 32.883 1.00 70.06 451 ARG A C 1
ATOM 3279 O O . ARG A 1 451 ? -44.102 2.990 33.645 1.00 70.06 451 ARG A O 1
ATOM 3286 N N . ARG A 1 452 ? -42.936 4.874 33.274 1.00 66.31 452 ARG A N 1
ATOM 3287 C CA . ARG A 1 452 ? -42.516 5.080 34.671 1.00 66.31 452 ARG A CA 1
ATOM 3288 C C . ARG A 1 452 ? -43.601 5.783 35.492 1.00 66.31 452 ARG A C 1
ATOM 3290 O O . ARG A 1 452 ? -43.743 5.473 36.671 1.00 66.31 452 ARG A O 1
ATOM 3297 N N . GLY A 1 453 ? -44.388 6.666 34.875 1.00 62.34 453 GLY A N 1
ATOM 3298 C CA . GLY A 1 453 ? -45.481 7.400 35.524 1.00 62.34 453 GLY A CA 1
ATOM 3299 C C . GLY A 1 453 ? -46.711 6.547 35.855 1.00 62.34 453 GLY A C 1
ATOM 3300 O O . GLY A 1 453 ? -47.350 6.765 36.880 1.00 62.34 453 GLY A O 1
ATOM 3301 N N . THR A 1 454 ? -47.007 5.510 35.065 1.00 51.59 454 THR A N 1
ATOM 3302 C CA . THR A 1 454 ? -48.184 4.637 35.268 1.00 51.59 454 THR A CA 1
ATOM 3303 C C . THR A 1 454 ? -48.068 3.654 36.445 1.00 51.59 454 THR A C 1
ATOM 3305 O O . THR A 1 454 ? -48.943 2.816 36.636 1.00 51.59 454 THR A O 1
ATOM 3308 N N . GLY A 1 455 ? -46.992 3.722 37.237 1.00 51.06 455 GLY A N 1
ATOM 3309 C CA . GLY A 1 455 ? -46.787 2.872 38.414 1.00 51.06 455 GLY A CA 1
ATOM 3310 C C . GLY A 1 455 ? -47.473 3.352 39.701 1.00 51.06 455 GLY A C 1
ATOM 3311 O O . GLY A 1 455 ? -47.430 2.632 40.697 1.00 51.06 455 GLY A O 1
ATOM 3312 N N . ARG A 1 456 ? -48.092 4.544 39.724 1.00 48.16 456 ARG A N 1
ATOM 3313 C CA . ARG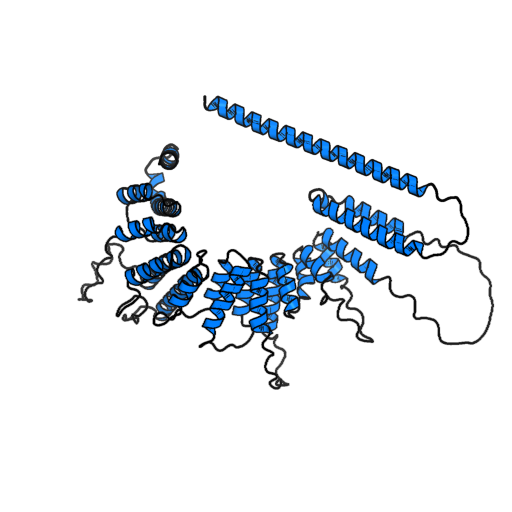 A 1 456 ? -48.890 4.998 40.877 1.00 48.16 456 ARG A CA 1
ATOM 3314 C C . ARG A 1 456 ? -50.346 4.576 40.706 1.00 48.16 456 ARG A C 1
ATOM 3316 O O . ARG A 1 456 ? -50.987 4.927 39.723 1.00 48.16 456 ARG A O 1
ATOM 3323 N N . GLY A 1 457 ? -50.820 3.781 41.663 1.00 50.72 457 GLY A N 1
ATOM 3324 C CA . GLY A 1 457 ? -52.159 3.202 41.679 1.00 50.72 457 GLY A CA 1
ATOM 3325 C C . GLY A 1 457 ? -53.285 4.246 41.673 1.00 50.72 457 GLY A C 1
ATOM 3326 O O . GLY A 1 457 ? -53.061 5.403 42.033 1.00 50.72 457 GLY A O 1
ATOM 3327 N N . PRO A 1 458 ? -54.495 3.834 41.261 1.00 48.41 458 PRO A N 1
ATOM 3328 C CA . PRO A 1 458 ? -55.620 4.729 41.069 1.00 48.41 458 PRO A CA 1
ATOM 3329 C C . PRO A 1 458 ? -56.253 5.051 42.422 1.00 48.41 458 PRO A C 1
ATOM 3331 O O . PRO A 1 458 ? -57.074 4.283 42.915 1.00 48.41 458 PRO A O 1
ATOM 3334 N N . GLU A 1 459 ? -55.911 6.189 43.019 1.00 49.75 459 GLU A N 1
ATOM 3335 C CA . GLU A 1 459 ? -56.744 6.771 44.067 1.00 49.75 459 GLU A CA 1
ATOM 3336 C C . GLU A 1 459 ? -56.968 8.268 43.837 1.00 49.75 459 GLU A C 1
ATOM 3338 O O . GLU A 1 459 ? -56.058 9.086 43.912 1.00 49.75 459 GLU A O 1
ATOM 3343 N N . GLN A 1 460 ? -58.257 8.551 43.636 1.00 48.81 460 GLN A N 1
ATOM 3344 C CA . GLN A 1 460 ? -58.982 9.814 43.757 1.00 48.81 460 GLN A CA 1
ATOM 3345 C C . GLN A 1 460 ? -58.992 10.742 42.539 1.00 48.81 460 GLN A C 1
ATOM 3347 O O . GLN A 1 460 ? -57.981 11.197 42.017 1.00 48.81 460 GLN A O 1
ATOM 3352 N N . GLY A 1 461 ? -60.229 10.959 42.086 1.00 56.12 461 GLY A N 1
ATOM 3353 C CA . GLY A 1 461 ? -60.588 11.637 40.861 1.00 56.12 461 GLY A CA 1
ATOM 3354 C C . GLY A 1 461 ? -60.470 13.149 40.962 1.00 56.12 461 GLY A C 1
ATOM 3355 O O . GLY A 1 461 ? -60.781 13.766 41.978 1.00 56.12 461 GLY A O 1
ATOM 3356 N N . SER A 1 462 ? -60.037 13.716 39.849 1.00 51.91 462 SER A N 1
ATOM 3357 C CA . SER A 1 462 ? -60.079 15.132 39.527 1.00 51.91 462 SER A CA 1
ATOM 3358 C C . SER A 1 462 ? -60.391 15.182 38.035 1.00 51.91 462 SER A C 1
ATOM 3360 O O . SER A 1 462 ? -59.545 14.819 37.222 1.00 51.91 462 SER A O 1
ATOM 3362 N N . GLU A 1 463 ? -61.631 15.527 37.693 1.00 54.53 463 GLU A N 1
ATOM 3363 C CA . GLU A 1 463 ? -62.197 15.452 36.336 1.00 54.53 463 GLU A CA 1
ATOM 3364 C C . GLU A 1 463 ? -61.785 16.616 35.405 1.00 54.53 463 GLU A C 1
ATOM 3366 O O . GLU A 1 463 ? -62.231 16.663 34.265 1.00 54.53 463 GLU A O 1
ATOM 3371 N N . ASP A 1 464 ? -60.867 17.501 35.806 1.00 54.66 464 ASP A N 1
ATOM 3372 C CA . ASP A 1 464 ? -60.493 18.688 35.012 1.00 54.66 464 ASP A CA 1
ATOM 3373 C C . ASP A 1 464 ? -59.148 18.542 34.264 1.00 54.66 464 ASP A C 1
ATOM 3375 O O . ASP A 1 464 ? -58.242 19.360 34.408 1.00 54.66 464 ASP A O 1
ATOM 3379 N N . GLY A 1 465 ? -58.993 17.476 33.469 1.00 56.25 465 GLY A N 1
ATOM 3380 C CA . GLY A 1 465 ? -57.741 17.145 32.757 1.00 56.25 465 GLY A CA 1
ATOM 3381 C C . GLY A 1 465 ? -57.803 17.138 31.223 1.00 56.25 465 GLY A C 1
ATOM 3382 O O . GLY A 1 465 ? -56.902 16.599 30.594 1.00 56.25 465 GLY A O 1
ATOM 3383 N N . SER A 1 466 ? -58.857 17.683 30.606 1.00 56.34 466 SER A N 1
ATOM 3384 C CA . SER A 1 466 ? -59.113 17.530 29.158 1.00 56.34 466 SER A CA 1
ATOM 3385 C C . SER A 1 466 ? -58.425 18.564 28.249 1.00 56.34 466 SER A C 1
ATOM 3387 O O . SER A 1 466 ? -58.472 18.408 27.035 1.00 56.34 466 SER A O 1
ATOM 3389 N N . SER A 1 467 ? -57.817 19.628 28.786 1.00 55.53 467 SER A N 1
ATOM 3390 C CA . SER A 1 467 ? -57.379 20.769 27.957 1.00 55.53 467 SER A CA 1
ATOM 3391 C C . SER A 1 467 ? -55.972 20.627 27.364 1.00 55.53 467 SER A C 1
ATOM 3393 O O . SER A 1 467 ? -55.700 21.199 26.315 1.00 55.53 467 SER A O 1
ATOM 3395 N N . SER A 1 468 ? -55.064 19.896 28.017 1.00 57.22 468 SER A N 1
ATOM 3396 C CA . SER A 1 468 ? -53.651 19.841 27.605 1.00 57.22 468 SER A CA 1
ATOM 3397 C C . SER A 1 468 ? -53.372 18.844 26.477 1.00 57.22 468 SER A C 1
ATOM 3399 O O . SER A 1 468 ? -52.405 19.018 25.739 1.00 57.22 468 SER A O 1
ATOM 3401 N N . ASP A 1 469 ? -54.213 17.817 26.320 1.00 56.66 469 ASP A N 1
ATOM 3402 C CA . ASP A 1 469 ? -54.060 16.826 25.245 1.00 56.66 469 ASP A CA 1
ATOM 3403 C C . ASP A 1 469 ? -54.577 17.351 23.892 1.00 56.66 469 ASP A C 1
ATOM 3405 O O . ASP A 1 469 ? -54.010 17.008 22.853 1.00 56.66 469 ASP A O 1
ATOM 3409 N N . GLU A 1 470 ? -55.587 18.234 23.883 1.00 73.00 470 GLU A N 1
ATOM 3410 C CA . GLU A 1 470 ? -56.046 18.908 22.656 1.00 73.00 470 GLU A CA 1
ATOM 3411 C C . GLU A 1 470 ? -55.013 19.932 22.154 1.00 73.00 470 GLU A C 1
ATOM 3413 O O . GLU A 1 470 ? -54.655 19.894 20.977 1.00 73.00 470 GLU A O 1
ATOM 3418 N N . GLU A 1 471 ? -54.423 20.752 23.037 1.00 70.50 471 GLU A N 1
ATOM 3419 C CA . GLU A 1 471 ? -53.360 21.699 22.645 1.00 70.50 471 GLU A CA 1
ATOM 3420 C C . GLU A 1 471 ? -52.122 20.991 22.069 1.00 70.50 471 GLU A C 1
ATOM 3422 O O . GLU A 1 471 ? -51.514 21.468 21.107 1.00 70.50 471 GLU A O 1
ATOM 3427 N N . LEU A 1 472 ? -51.742 19.831 22.619 1.00 63.25 472 LEU A N 1
ATOM 3428 C CA . LEU A 1 472 ? -50.607 19.070 22.097 1.00 63.25 472 LEU A CA 1
ATOM 3429 C C . LEU A 1 472 ? -50.917 18.456 20.721 1.00 63.25 472 LEU A C 1
ATOM 3431 O O . LEU A 1 472 ? -50.034 18.398 19.863 1.00 63.25 472 LEU A O 1
ATOM 3435 N N . SER A 1 473 ? -52.159 18.010 20.507 1.00 72.62 473 SER A N 1
ATOM 3436 C CA . SER A 1 473 ? -52.614 17.462 19.226 1.00 72.62 473 SER A CA 1
ATOM 3437 C C . SER A 1 473 ? -52.642 18.534 18.130 1.00 72.62 473 SER A C 1
ATOM 3439 O O . SER A 1 473 ? -52.188 18.274 17.012 1.00 72.62 473 SER A O 1
ATOM 3441 N N . ASP A 1 474 ? -53.085 19.749 18.457 1.00 81.81 474 ASP A N 1
ATOM 3442 C CA . ASP A 1 474 ? -53.113 20.878 17.521 1.00 81.81 474 ASP A CA 1
ATOM 3443 C C . ASP A 1 474 ? -51.698 21.327 17.122 1.00 81.81 474 ASP A C 1
ATOM 3445 O O . ASP A 1 474 ? -51.421 21.536 15.938 1.00 81.81 474 ASP A O 1
ATOM 3449 N N . LEU A 1 475 ? -50.757 21.370 18.073 1.00 69.00 475 LEU A N 1
ATOM 3450 C CA . LEU A 1 475 ? -49.352 21.699 17.796 1.00 69.00 475 LEU A CA 1
ATOM 3451 C C . LEU A 1 475 ? -48.654 20.650 16.917 1.00 69.00 475 LEU A C 1
ATOM 3453 O O . LEU A 1 475 ? -47.823 20.997 16.072 1.00 69.00 475 LEU A O 1
ATOM 3457 N N . VAL A 1 476 ? -48.974 19.364 17.096 1.00 76.00 476 VAL A N 1
ATOM 3458 C CA . VAL A 1 476 ? -48.452 18.293 16.231 1.00 76.00 476 VAL A CA 1
ATOM 3459 C C . VAL A 1 476 ? -49.015 18.428 14.819 1.00 76.00 476 VAL A C 1
ATOM 3461 O O . VAL A 1 476 ? -48.254 18.329 13.856 1.00 76.00 476 VAL A O 1
ATOM 3464 N N . HIS A 1 477 ? -50.310 18.717 14.685 1.00 84.31 477 HIS A N 1
ATOM 3465 C CA . HIS A 1 477 ? -50.943 18.897 13.383 1.00 84.31 477 HIS A CA 1
ATOM 3466 C C . HIS A 1 477 ? -50.380 20.113 12.628 1.00 84.31 477 HIS A C 1
ATOM 3468 O O . HIS A 1 477 ? -50.035 20.011 11.449 1.00 84.31 477 HIS A O 1
ATOM 3474 N N . GLU A 1 478 ? -50.179 21.241 13.316 1.00 85.88 478 GLU A N 1
ATOM 3475 C CA . GLU A 1 478 ? -49.575 22.442 12.727 1.00 85.88 478 GLU A CA 1
ATOM 3476 C C . GLU A 1 478 ? -48.119 22.198 12.283 1.00 85.88 478 GLU A C 1
ATOM 3478 O O . GLU A 1 478 ? -47.697 22.646 11.209 1.00 85.88 478 GLU A O 1
ATOM 3483 N N . ALA A 1 479 ? -47.352 21.421 13.056 1.00 69.31 479 ALA A N 1
ATOM 3484 C CA . ALA A 1 479 ? -45.995 21.027 12.687 1.00 69.31 479 ALA A CA 1
ATOM 3485 C C . ALA A 1 479 ? -45.960 20.097 11.460 1.00 69.31 479 ALA A C 1
ATOM 3487 O O . ALA A 1 479 ? -45.082 20.246 10.602 1.00 69.31 479 ALA A O 1
ATOM 3488 N N . GLU A 1 480 ? -46.907 19.161 11.343 1.00 84.19 480 GLU A N 1
ATOM 3489 C CA . GLU A 1 480 ? -47.041 18.281 10.176 1.00 84.19 480 GLU A CA 1
ATOM 3490 C C . GLU A 1 480 ? -47.414 19.066 8.912 1.00 84.19 480 GLU A C 1
ATOM 3492 O O . GLU A 1 480 ? -46.797 18.869 7.858 1.00 84.19 480 GLU A O 1
ATOM 3497 N N . GLU A 1 481 ? -48.345 20.019 9.013 1.00 90.38 481 GLU A N 1
ATOM 3498 C CA . GLU A 1 481 ? -48.684 20.905 7.899 1.00 90.38 481 GLU A CA 1
ATOM 3499 C C . GLU A 1 481 ? -47.498 21.776 7.467 1.00 90.38 481 GLU A C 1
ATOM 3501 O O . GLU A 1 481 ? -47.246 21.938 6.268 1.00 90.38 481 GLU A O 1
ATOM 3506 N N . ALA A 1 482 ? -46.735 22.323 8.417 1.00 80.12 482 ALA A N 1
ATOM 3507 C CA . ALA A 1 482 ? -45.547 23.115 8.112 1.00 80.12 482 ALA A CA 1
ATOM 3508 C C . ALA A 1 482 ? -44.488 22.286 7.363 1.00 80.12 482 ALA A C 1
ATOM 3510 O O . ALA A 1 482 ? -43.905 22.760 6.381 1.00 80.12 482 ALA A O 1
ATOM 3511 N N . LEU A 1 483 ? -44.286 21.026 7.767 1.00 80.00 483 LEU A N 1
ATOM 3512 C CA . LEU A 1 483 ? -43.362 20.107 7.102 1.00 80.00 483 LEU A CA 1
ATOM 3513 C C . LEU A 1 483 ? -43.833 19.750 5.681 1.00 80.00 483 LEU A C 1
ATOM 3515 O O . LEU A 1 483 ? -43.022 19.687 4.751 1.00 80.00 483 LEU A O 1
ATOM 3519 N N . ALA A 1 484 ? -45.142 19.552 5.498 1.00 86.06 484 ALA A N 1
ATOM 3520 C CA . ALA A 1 484 ? -45.743 19.283 4.195 1.00 86.06 484 ALA A CA 1
ATOM 3521 C C . ALA A 1 484 ? -45.559 20.469 3.231 1.00 86.06 484 ALA A C 1
ATOM 3523 O O . ALA A 1 484 ? -45.155 20.270 2.080 1.00 86.06 484 ALA A O 1
ATOM 3524 N N . ARG A 1 485 ? -45.755 21.705 3.714 1.00 92.75 485 ARG A N 1
ATOM 3525 C CA . ARG A 1 485 ? -45.527 22.934 2.932 1.00 92.75 485 ARG A CA 1
ATOM 3526 C C . ARG A 1 485 ? -44.057 23.090 2.530 1.00 92.75 485 ARG A C 1
ATOM 3528 O O . ARG A 1 485 ? -43.776 23.394 1.370 1.00 92.75 485 ARG A O 1
ATOM 3535 N N . GLU A 1 486 ? -43.112 22.827 3.437 1.00 86.38 486 GLU A N 1
ATOM 3536 C CA . GLU A 1 486 ? -41.674 22.901 3.126 1.00 86.38 486 GLU A CA 1
ATOM 3537 C C . GLU A 1 486 ? -41.256 21.835 2.096 1.00 86.38 486 GLU A C 1
ATOM 3539 O O . GLU A 1 486 ? -40.516 22.126 1.152 1.00 86.38 486 GLU A O 1
ATOM 3544 N N . SER A 1 487 ? -41.769 20.607 2.226 1.00 85.31 487 SER A N 1
ATOM 3545 C CA . SER A 1 487 ? -41.540 19.526 1.258 1.00 85.31 487 SER A CA 1
ATOM 3546 C C . SER A 1 487 ? -42.050 19.897 -0.140 1.00 85.31 487 SER A C 1
ATOM 3548 O O . SER A 1 487 ? -41.333 19.742 -1.135 1.00 85.31 487 SER A O 1
ATOM 3550 N N . GLN A 1 488 ? -43.254 20.469 -0.222 1.00 92.88 488 GLN A N 1
ATOM 3551 C CA . GLN A 1 488 ? -43.846 20.921 -1.480 1.00 92.88 488 GLN A CA 1
ATOM 3552 C C . GLN A 1 488 ? -43.034 22.058 -2.122 1.00 92.88 488 GLN A C 1
ATOM 3554 O O . GLN A 1 488 ? -42.779 22.028 -3.328 1.00 92.88 488 GLN A O 1
ATOM 3559 N N . GLN A 1 489 ? -42.545 23.013 -1.324 1.00 93.50 489 GLN A N 1
ATOM 3560 C CA . GLN A 1 489 ? -41.691 24.100 -1.809 1.00 93.50 489 GLN A CA 1
ATOM 3561 C C . GLN A 1 489 ? -40.361 23.579 -2.382 1.00 93.50 489 GLN A C 1
ATOM 3563 O O . GLN A 1 489 ? -39.918 24.037 -3.436 1.00 93.50 489 GLN A O 1
ATOM 3568 N N . ARG A 1 490 ? -39.746 22.573 -1.746 1.00 81.56 490 ARG A N 1
ATOM 3569 C CA . ARG A 1 490 ? -38.515 21.937 -2.252 1.00 81.56 490 ARG A CA 1
ATOM 3570 C C . ARG A 1 490 ? -38.742 21.189 -3.561 1.00 81.56 490 ARG A C 1
ATOM 3572 O O . ARG A 1 490 ? -37.921 21.296 -4.470 1.00 81.56 490 ARG A O 1
ATOM 3579 N N . GLN A 1 491 ? -39.856 20.466 -3.689 1.00 91.25 491 GLN A N 1
ATOM 3580 C CA . GLN A 1 491 ? -40.208 19.812 -4.954 1.00 91.25 491 GLN A CA 1
ATOM 3581 C C . GLN A 1 491 ? -40.399 20.830 -6.081 1.00 91.25 491 GLN A C 1
ATOM 3583 O O . GLN A 1 491 ? -39.997 20.577 -7.217 1.00 91.25 491 GLN A O 1
ATOM 3588 N N . GLN A 1 492 ? -40.971 21.995 -5.775 1.00 94.62 492 GLN A N 1
ATOM 3589 C CA . GLN A 1 492 ? -41.125 23.068 -6.750 1.00 94.62 492 GLN A CA 1
ATOM 3590 C C . GLN A 1 492 ? -39.772 23.656 -7.177 1.00 94.62 492 GLN A C 1
ATOM 3592 O O . GLN A 1 492 ? -39.508 23.747 -8.374 1.00 94.62 492 GLN A O 1
ATOM 3597 N N . GLN A 1 493 ? -38.869 23.930 -6.230 1.00 93.56 493 GLN A N 1
ATOM 3598 C CA . GLN A 1 493 ? -37.509 24.400 -6.532 1.00 93.56 493 GLN A CA 1
ATOM 3599 C C . GLN A 1 493 ? -36.707 23.394 -7.371 1.00 93.56 493 GLN A C 1
ATOM 3601 O O . GLN A 1 493 ? -36.007 23.781 -8.304 1.00 93.56 493 GLN A O 1
ATOM 3606 N N . GLN A 1 494 ? -36.832 22.092 -7.091 1.00 91.81 494 GLN A N 1
ATOM 3607 C CA . GLN A 1 494 ? -36.185 21.053 -7.900 1.00 91.81 494 GLN A CA 1
ATOM 3608 C C . GLN A 1 494 ? -36.732 21.011 -9.331 1.00 91.81 494 GLN A C 1
ATOM 3610 O O . GLN A 1 494 ? -35.960 20.879 -10.279 1.00 91.81 494 GLN A O 1
ATOM 3615 N N . ARG A 1 495 ? -38.051 21.161 -9.509 1.00 94.50 495 ARG A N 1
ATOM 3616 C CA . ARG A 1 495 ? -38.663 21.232 -10.844 1.00 94.50 495 ARG A CA 1
ATOM 3617 C C . ARG A 1 495 ? -38.186 22.454 -11.626 1.00 94.50 495 ARG A C 1
ATOM 3619 O O . ARG A 1 495 ? -37.919 22.336 -12.820 1.00 94.50 495 ARG A O 1
ATOM 3626 N N . GLU A 1 496 ? -38.042 23.598 -10.965 1.00 95.25 496 GLU A N 1
ATOM 3627 C CA . GLU A 1 496 ? -37.513 24.819 -11.580 1.00 95.25 496 GLU A CA 1
ATOM 3628 C C . GLU A 1 496 ? -36.042 24.664 -11.986 1.00 95.25 496 GLU A C 1
ATOM 3630 O O . GLU A 1 496 ? -35.691 25.005 -13.116 1.00 95.25 496 GLU A O 1
ATOM 3635 N N . ALA A 1 497 ? -35.202 24.071 -11.130 1.00 89.94 497 ALA A N 1
ATOM 3636 C CA . ALA A 1 497 ? -33.794 23.810 -11.437 1.00 89.94 497 ALA A CA 1
ATOM 3637 C C . ALA A 1 497 ? -33.628 22.883 -12.655 1.00 89.94 497 ALA A C 1
ATOM 3639 O O . ALA A 1 497 ? -32.890 23.205 -13.586 1.00 89.94 497 ALA A O 1
ATOM 3640 N N . VAL A 1 498 ? -34.387 21.783 -12.705 1.00 92.44 498 VAL A N 1
ATOM 3641 C CA . VAL A 1 498 ? -34.380 20.864 -13.857 1.00 92.44 498 VAL A CA 1
ATOM 3642 C C . VAL A 1 498 ? -34.884 21.566 -15.122 1.00 92.44 498 VAL A C 1
ATOM 3644 O O . VAL A 1 498 ? -34.318 21.390 -16.200 1.00 92.44 498 VAL A O 1
ATOM 3647 N N . SER A 1 499 ? -35.917 22.408 -15.018 1.00 91.44 499 SER A N 1
ATOM 3648 C CA . SER A 1 499 ? -36.416 23.176 -16.165 1.00 91.44 499 SER A CA 1
ATOM 3649 C C . SER A 1 499 ? -35.377 24.165 -16.708 1.00 91.44 499 SER A C 1
ATOM 3651 O O . SER A 1 499 ? -35.303 24.359 -17.923 1.00 91.44 499 SER A O 1
ATOM 3653 N N . GLN A 1 500 ? -34.575 24.789 -15.840 1.00 91.56 500 GLN A N 1
ATOM 3654 C CA . GLN A 1 500 ? -33.491 25.687 -16.249 1.00 91.56 500 GLN A CA 1
ATOM 3655 C C . GLN A 1 500 ? -32.365 24.925 -16.958 1.00 91.56 500 GLN A C 1
ATOM 3657 O O . GLN A 1 500 ? -31.880 25.371 -17.998 1.00 91.56 500 GLN A O 1
ATOM 3662 N N . GLU A 1 501 ? -32.001 23.747 -16.454 1.00 89.12 501 GLU A N 1
ATOM 3663 C CA . GLU A 1 501 ? -30.943 22.906 -17.021 1.00 89.12 501 GLU A CA 1
ATOM 3664 C C . GLU A 1 501 ? -31.327 22.332 -18.399 1.00 89.12 501 GLU A C 1
ATOM 3666 O O . GLU A 1 501 ? -30.536 22.351 -19.350 1.00 89.12 501 GLU A O 1
ATOM 3671 N N . VAL A 1 502 ? -32.590 21.919 -18.558 1.00 90.75 502 VAL A N 1
ATOM 3672 C CA . VAL A 1 502 ? -33.146 21.497 -19.855 1.00 90.75 502 VAL A CA 1
ATOM 3673 C C . VAL A 1 502 ? -33.218 22.676 -20.834 1.00 90.75 502 VAL A C 1
ATOM 3675 O O . VAL A 1 502 ? -32.941 22.508 -22.024 1.00 90.75 502 VAL A O 1
ATOM 3678 N N . GLY A 1 503 ? -33.542 23.880 -20.351 1.00 87.06 503 GLY A N 1
ATOM 3679 C CA . GLY A 1 503 ? -33.515 25.108 -21.149 1.00 87.06 503 GLY A CA 1
ATOM 3680 C C . GLY A 1 503 ? -32.117 25.434 -21.681 1.00 87.06 503 GLY A C 1
ATOM 3681 O O . GLY A 1 503 ? -31.952 25.636 -22.885 1.00 87.06 503 GLY A O 1
ATOM 3682 N N . ALA A 1 504 ? -31.103 25.406 -20.813 1.00 75.38 504 ALA A N 1
ATOM 3683 C CA . ALA A 1 504 ? -29.705 25.636 -21.185 1.00 75.38 504 ALA A CA 1
ATOM 3684 C C . ALA A 1 504 ? -29.197 24.593 -22.197 1.00 75.38 504 ALA A C 1
ATOM 3686 O O . ALA A 1 504 ? -28.543 24.937 -23.183 1.00 75.38 504 ALA A O 1
ATOM 3687 N N . SER A 1 505 ? -29.581 23.328 -22.010 1.00 77.06 505 SER A N 1
ATOM 3688 C CA . SER A 1 505 ? -29.226 22.236 -22.922 1.00 77.06 505 SER A CA 1
ATOM 3689 C C . SER A 1 505 ? -29.859 22.400 -24.310 1.00 77.06 505 SER A C 1
ATOM 3691 O O . SER A 1 505 ? -29.204 22.141 -25.318 1.00 77.06 505 SER A O 1
ATOM 3693 N N . ARG A 1 506 ? -31.106 22.890 -24.405 1.00 73.75 506 ARG A N 1
ATOM 3694 C CA . ARG A 1 506 ? -31.747 23.177 -25.706 1.00 73.75 506 ARG A CA 1
ATOM 3695 C C . ARG A 1 506 ? -31.082 24.337 -26.445 1.00 73.75 506 ARG A C 1
ATOM 3697 O O . ARG A 1 506 ? -30.951 24.257 -27.661 1.00 73.75 506 ARG A O 1
ATOM 3704 N N . VAL A 1 507 ? -30.633 25.377 -25.739 1.00 71.06 507 VAL A N 1
ATOM 3705 C CA . VAL A 1 507 ? -29.890 26.496 -26.354 1.00 71.06 507 VAL A CA 1
ATOM 3706 C C . VAL A 1 507 ? -28.556 26.015 -26.931 1.00 71.06 507 VAL A C 1
ATOM 3708 O O . VAL A 1 507 ? -28.210 26.393 -28.047 1.00 71.06 507 VAL A O 1
ATOM 3711 N N . LEU A 1 508 ? -27.849 25.127 -26.225 1.00 62.78 508 LEU A N 1
ATOM 3712 C CA . LEU A 1 508 ? -26.603 24.531 -26.717 1.00 62.78 508 LEU A CA 1
ATOM 3713 C C . LEU A 1 508 ? -26.824 23.638 -27.944 1.00 62.78 508 LEU A C 1
ATOM 3715 O O . LEU A 1 508 ? -26.064 23.730 -28.901 1.00 62.78 508 LEU A O 1
ATOM 3719 N N . ILE A 1 509 ? -27.887 22.829 -27.969 1.00 66.06 509 ILE A N 1
ATOM 3720 C CA . ILE A 1 509 ? -28.203 21.975 -29.128 1.00 66.06 509 ILE A CA 1
ATOM 3721 C C . ILE A 1 509 ? -28.561 22.818 -30.365 1.00 66.06 509 ILE A C 1
ATOM 3723 O O . ILE A 1 509 ? -28.134 22.489 -31.470 1.00 66.06 509 ILE A O 1
ATOM 3727 N N . CYS A 1 510 ? -29.274 23.936 -30.191 1.00 58.38 510 CYS A N 1
ATOM 3728 C CA . CYS A 1 510 ? -29.570 24.865 -31.286 1.00 58.38 510 CYS A CA 1
ATOM 3729 C C . CYS A 1 510 ? -28.348 25.656 -31.781 1.00 58.38 510 CYS A C 1
ATOM 3731 O O . CYS A 1 510 ? -28.404 26.180 -32.882 1.00 58.38 510 CYS A O 1
ATOM 3733 N N . ALA A 1 511 ? -27.272 25.769 -30.995 1.00 52.31 511 ALA A N 1
ATOM 3734 C CA . ALA A 1 511 ? -26.020 26.401 -31.426 1.00 52.31 511 ALA A CA 1
ATOM 3735 C C . ALA A 1 511 ? -25.068 25.425 -32.150 1.00 52.31 511 ALA A C 1
ATOM 3737 O O . ALA A 1 511 ? -24.118 25.854 -32.798 1.00 52.31 511 ALA A O 1
ATOM 3738 N N . VAL A 1 512 ? -25.309 24.117 -32.007 1.00 51.72 512 VAL A N 1
ATOM 3739 C CA . VAL A 1 512 ? -24.570 23.021 -32.661 1.00 51.72 512 VAL A CA 1
ATOM 3740 C C . VAL A 1 512 ? -25.179 22.647 -34.024 1.00 51.72 512 VAL A C 1
ATOM 3742 O O . VAL A 1 512 ? -24.518 21.981 -34.820 1.00 51.72 512 VAL A O 1
ATOM 3745 N N . SER A 1 513 ? -26.420 23.071 -34.294 1.00 47.31 513 SER A N 1
ATOM 3746 C CA . SER A 1 513 ? -27.096 22.943 -35.599 1.00 47.31 513 SER A CA 1
ATOM 3747 C C . SER A 1 513 ? -26.951 24.230 -36.397 1.00 47.31 513 SER A C 1
ATOM 3749 O O . SER A 1 513 ? -26.763 24.129 -37.629 1.00 47.31 513 SER A O 1
#

Secondary structure (DSSP, 8-state):
-HHHHHHHHHHHTS-S-TTTTHHHHTTHHHHHHHHHHHTT-HHHHHHHHHHS----HHHHHHHHHTT-HHHHHHHHHTSPPPPPPPSS--S-TTSGGGSS----HHHHHHHHHHHHHHHHHHS-HHHHHHHHHHTT-SSTT-TTT----STTS-HHHHHHHHHHHHHHHHHHHHH-SSTTHHHHHHHHHSTTT-----HHHHHHHHHH-SSHHHHHHHHHHHHHHHTTT----SS-HHHHHHHHHHHHTT-HHHHHHHHHHHHSS--------TTS--PPPHHHHHHHHHHHHHHHTT-HHHHHHHHHTT---HHHHHHHHHTT-HHHHHHHHH-TTSTTTT--STTPPP-PPPHHHHHHHHHTT-HHHHHHHHHHHHHHTS---------------------------HHHHHHHHHHHHHHT-GGGTT-HHHHHHHHHHHHHHHHHHHHHHTTS----------HHHHHHHHHHHHHHHHHHHHHHHHHHHHHHHHHHHHHHHHHHHHHH-

Sequence (513 aa):
MDTFMYLMEHCCSSGAGSKACWGRVGEDHLGALEAAAEVGRQDVCAWLLAHLWGWHLRAAAAAARHGHVGLLHWLLQRRPPGPPPPAAFVDDGAAAAAVGGHTSRPARLQAAGELLAAVAWGCPLAELRQCYQGEGLEGPGGLLQQPGVGVDEDEAAVRAAQQRFRDTVLAAAAASPLPDWRAKAQWLLAPPRCHPVTWATLCAVVAAARSDEAAAERLAFLCRHWHQDAPCGGWDRDVAALAVAAIRRGFAQALGWVLREKVGQPAAAGEQQKGQQEEPQPQALAAEEVVASAVAHNQVACLQALEAAGVDVQSALRLGVAAGRPDVVLWALMSPTGPHAGTRRPGGGRGALTPDLLAQAAAAQDAATFRVMCRHLKHAGSGGDDAATQAAAGSSSSCSGPPSGGGSGGDGEQLAAAVAAAAACPCLRDRPHLREWMRQQVELLCRQEARRGTGRGPEQGSEDGSSSDEELSDLVHEAEEALARESQQRQQQQREAVSQEVGASRVLICAVS

Foldseek 3Di:
DVVVVVVVVVVVPPPDDPPVVVVVCLVVLVVQLLVCLLVLPLVSNVVSCVPVDDQDLNSLLSNLLNQSLVSNVVSVVVHDPQDPDPPDPPPPPDDPPPPPRPPDLLSLLVSLLSNLLSNLARHDPVSSVVSCVVQQCDDDPHSLPDQPPDDDDDSVSSVVSSLVSLLSNLLSLLLHPDPCSLVSNVVCCDPPNNNAHDLSSLLSSLLRHPALVSNQVSNVSNVVSNPPDDDDDADDPSLLSNLLSNLLVLNQNNNLSSLCVHLVPDPPPPDDPPDDDDDPPVNLVSLLSSLLSNLLNLNLSNLVSCVVSVRDNQVQLLSNLQNVNLSSNLSLVVPCNHQQNPPPPVPDDRPPPDVVSLVSSVVSPNPSNNVSNVVVVVVVPPPDDDDDDDDDDDDDDDDDDDDDDDDPPPPVVVLVVVVVVVVPDPVCPPPVVVVVVVVVVVVVVVVVVVVVVVPDDDDDDDPPDPPPVVVVVVVVVVVVVVVVVVVVVVVVVVVVVVVVVVVVVVVVVVVVD

Radius of gyration: 35.25 Å; chains: 1; bounding box: 104×48×108 Å

Organism: Chlamydomonas reinhardtii (NCBI:txid3055)

pLDDT: mean 74.1, std 20.1, range [28.14, 97.75]